Protein 2HHL (pdb70)

Foldseek 3Di:
DVDDDPDDDDQFPAPPDDDVAPPFFEEEEEDDLQFKHKDLDDDPDFPDWDWADDPNDTGIIGIDGAPPSLVLLVLLLVGHAYEYAELDDCSPVVVVCVSSVVDCSHPYYHYNVQWDDDPNDTENDVVRHPDDLVRYAYRDQDCSNHVVPVVRYDHGHGHHDDRVDCVSVVVNVVVVVVSD/DDPDDDDDDQAPADPDDPVQPPAFEEEEEDDLQFKHKDLDDDPPFPDWAWADDPNDTGIIGIDTAPPSLVLLVLLLVGHAYAYAYQADCSPVVVVCVSSCVDCSHVYYHYNVCFDCVVNLRENDPVRHPDDLVRYAYEEQDVSNHVPPVVSYDYDHRHHDPRVDCRSVVCSVVVVVVSD/DCVVPPDDPDDPQFPDDDDDPVQPPFFEEEEEDDLQFKHKDLDDDVPFPDWAWAADPRDTTIIGIHTAPPLLVLLQLQQVQGAYAYAYQADCSPVVVVCVVRPPDCRHPYYHYNVCFDCDPNDTENAPVRHPDPQVRYAYEEQDCRRHVVPPVRYDYDHGHHDDNVDCRSVVVNVVVVVVRVVD/DQFPADPDDPVQPPFQEEEEEDALQFKHKDLDDDVPFPDWAWAADPNDTTIIGIGGAPPNLVLLVLQQVRGAYAYAYQDDCSPVVVVCVVRDPPCSHPYYHYNVCFDCDPNDTENDPVRHPDDQVRYAYEEQDCVRHVVCPVRYDYDHRHHDPRVDCRSVVVNVVVVVVSVD

CATH classification: 3.40.50.1000

Radius of gyration: 38.01 Å; Cα contacts (8 Å, |Δi|>4): 1288; chains: 4; bounding box: 58×86×123 Å

GO terms:
  GO:0005515 protein binding (F, IPI)
  GO:0070062 extracellular exosome (C, HDA)

B-factor: mean 26.24, std 12.0, range [9.75, 85.1]

Solvent-accessible surface area: 37303 Å² total; per-residue (Å²): 196,132,81,111,122,46,104,111,46,82,156,102,38,9,102,158,51,71,109,143,1,144,93,65,50,2,0,0,0,8,0,28,38,0,0,0,41,16,31,141,152,96,56,96,92,2,40,4,28,3,27,8,65,48,85,66,72,79,81,76,2,27,0,12,53,2,22,70,1,43,88,0,0,82,80,1,18,120,32,2,6,0,0,0,0,2,34,27,43,34,67,27,0,50,26,0,0,66,6,2,12,140,85,60,8,19,90,20,71,13,21,38,46,7,0,12,24,36,194,53,68,74,1,2,19,0,65,73,0,29,42,120,58,76,104,3,21,0,0,1,17,44,87,33,9,19,101,84,13,79,143,18,18,24,115,13,125,48,5,106,94,75,105,116,16,60,53,0,61,85,15,16,85,92,0,56,51,38,36,217,202,118,136,127,129,103,113,127,82,155,98,39,9,100,167,49,77,136,154,2,174,74,66,46,1,0,0,0,10,0,33,20,0,0,0,42,22,38,125,150,96,55,130,98,26,69,27,96,3,77,7,98,46,104,68,72,104,67,79,10,29,0,16,40,3,14,75,3,37,95,0,0,85,79,1,15,118,39,1,7,0,0,0,0,2,18,22,74,35,101,27,0,47,41,0,0,84,79,2,12,152,95,48,8,18,96,19,72,15,27,39,156,16,19,49,126,45,196,32,47,17,0,2,20,0,62,86,0,27,45,123,64,55,104,3,12,0,0,1,19,37,62,33,11,12,72,70,19,31,47,15,17,8,6,3,16,28,6,55,95,78,124,116,15,58,11,0,58,25,2,15,79,44,1,43,37,62,48,219,153,131,181,118,88,113,93,120,70,118,116,79,155,92,52,12,91,147,24,83,144,158,5,171,47,66,48,2,0,0,0,10,0,26,40,0,0,0,42,23,38,90,119,68,35,129,95,24,71,32,87,5,76,7,94,76,124,44,6,41,23,24,10,22,0,8,41,2,22,73,2,37,90,0,0,74,80,0,12,122,35,6,6,0,0,0,0,2,26,26,77,40,98,26,0,53,42,0,0,93,78,1,21,142,82,54,1,20,87,19,75,14,34,85,188,28,17,65,130,60,214,51,73,81,0,2,24,0,68,126,0,26,46,117,67,91,82,4,21,0,0,1,24,39,90,47,13,15,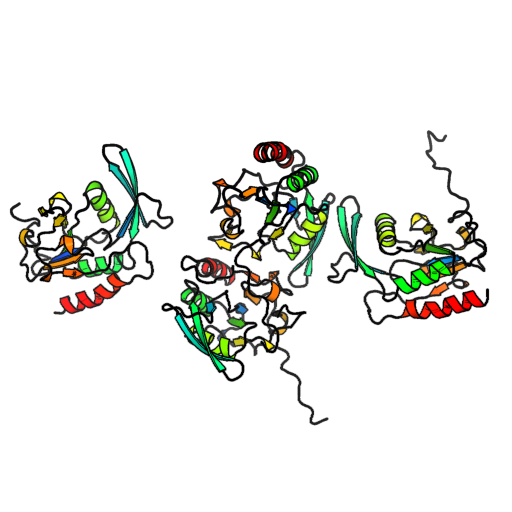110,78,16,75,153,20,24,22,94,10,132,54,6,101,100,75,102,112,20,58,41,0,60,88,20,12,84,90,1,43,19,40,32,178,134,150,140,152,82,55,9,94,165,48,78,141,150,5,174,76,69,45,1,0,0,0,9,0,27,40,0,0,0,41,20,37,114,168,94,29,124,85,26,69,32,91,5,96,8,87,76,145,58,80,102,63,93,10,29,0,8,41,3,21,70,3,34,90,0,0,68,78,1,14,121,35,4,8,0,0,0,0,2,25,29,78,39,96,25,0,51,47,0,0,91,80,2,19,148,92,50,2,18,94,20,74,13,32,90,188,25,16,70,130,60,215,54,74,74,1,2,26,0,64,99,0,28,47,121,66,75,91,4,22,0,0,1,24,38,91,46,14,13,107,78,13,74,154,21,22,24,92,11,133,52,6,102,100,78,96,115,19,57,41,0,61,87,19,14,83,91,0,41,29,54,39,187,168

InterPro domains:
  IPR004274 FCP1 homology domain [PF03031] (107-266)
  IPR004274 FCP1 homology domain [PS50969] (102-260)
  IPR004274 FCP1 homology domain [SM00577] (105-248)
  IPR011948 Dullard phosphatase domain, eukaryotic [TIGR02251] (106-270)
  IPR023214 HAD superfamily [G3DSA:3.40.50.1000] (80-272)
  IPR036412 HAD-like superfamily [SSF56784] (93-271)
  IPR040078 CTD small RNA polymerase II polypeptide A phosphatase-like [SFLDG01124] (94-273)
  IPR050365 Mitochondrial import inner membrane translocase subunit TIM50 [PTHR12210] (33-270)

Secondary structure (DSSP, 8-state):
--SPPPPPPPSSSSPPPPGGGTT--EEEE--BTTTEEEESS--TT-SEEEEEEETTEEEEEEEEEPTTHHHHHHHHHHHSEEEEE-SS-HHHHHHHHHHH--SS-EEEEE-GGG-EEETTEEE--GGGSSS-GGGEEEEES-GGGGTT-GGGEEE----SS-TT--HHHHHHHHHHHHH-/--SPPPPPPSSSSPPPPGGGTTPPEEEE--BTTTEEEESS--TT-SEEEEEEETTEEEEEEEEEPTTHHHHHHHHHHHSEEEEE-SS-HHHHHHHHHHH--S--EEEEE-GGGSB-TTTT-B--GGGSSS-GGGEEEEES-GGGGTT-GGGEEE----SS-TT--HHHHHHHHHHHHH-/-TTTS-------SSSS-PPPTTTTTS-EEEE--BTTTEEEESS--TT-SEEEEEEETTEEEEEEEEEPTTHHHHHHHHHHHSEEEEE-SS-HHHHHHHHHHH--SS-EEEEE-GGGSEEETTEEE--GGGSSS-GGGEEEEES-GGGGTT-GGGEEE----SS-TT--HHHHHHHHHHHHHHH-/--SSS-PPPTTTTTPPEEEE--BTTTEEEESS--TT-SEEEEEEETTEEEEEEEEEPTTHHHHHHHHHHHSEEEEE-SS-HHHHHHHHHHH--S--EEEEE-GGGSEEETTEEE--GGGSSS-GGGEEEEES-GGGGTT-GGGEEE----SS-TT--HHHHHHHHHHHHHH-

Structure (mmCIF, N/CA/C/O backbone):
data_2HHL
#
_entry.id   2HHL
#
_cell.length_a   47.419
_cell.length_b   49.857
_cell.length_c   179.747
_cell.angle_alpha   90.00
_cell.angle_beta   96.90
_cell.angle_gamma   90.00
#
_symmetry.space_group_name_H-M   'P 1 21 1'
#
loop_
_entity.id
_entity.type
_entity.pdbx_description
1 polymer 'CTD small phosphatase-like protein'
2 non-polymer 12-TUNGSTOPHOSPHATE
3 water water
#
loop_
_atom_site.group_PDB
_atom_site.id
_atom_site.type_symbol
_atom_site.label_atom_id
_atom_site.label_alt_id
_atom_site.label_comp_id
_atom_site.label_asym_id
_atom_site.label_entity_id
_atom_site.label_seq_id
_atom_site.pdbx_PDB_ins_code
_atom_site.Cartn_x
_atom_site.Cartn_y
_atom_site.Cartn_z
_atom_site.occupancy
_atom_site.B_iso_or_equiv
_atom_site.auth_seq_id
_atom_site.auth_comp_id
_atom_site.auth_asym_id
_atom_site.auth_atom_id
_atom_site.pdbx_PDB_model_num
ATOM 1 N N . GLN A 1 5 ? 33.161 -11.455 46.651 1.00 67.06 5 GLN A N 1
ATOM 2 C CA . GLN A 1 5 ? 34.101 -11.786 45.528 1.00 67.08 5 GLN A CA 1
ATOM 3 C C . GLN A 1 5 ? 33.572 -12.754 44.451 1.00 66.08 5 GLN A C 1
ATOM 4 O O . GLN A 1 5 ? 33.819 -12.525 43.264 1.00 65.72 5 GLN A O 1
ATOM 10 N N . VAL A 1 6 ? 32.862 -13.818 44.860 1.00 65.42 6 VAL A N 1
ATOM 11 C CA . VAL A 1 6 ? 32.340 -14.844 43.919 1.00 64.73 6 VAL A CA 1
ATOM 12 C C . VAL A 1 6 ? 31.590 -14.182 42.749 1.00 64.55 6 VAL A C 1
ATOM 13 O O . VAL A 1 6 ? 32.045 -14.229 41.593 1.00 64.02 6 VAL A O 1
ATOM 17 N N . ILE A 1 7 ? 30.450 -13.558 43.059 1.00 64.34 7 ILE A N 1
ATOM 18 C CA . ILE A 1 7 ? 29.756 -12.697 42.091 1.00 64.09 7 ILE A CA 1
ATOM 19 C C . ILE A 1 7 ? 30.026 -11.206 42.441 1.00 64.67 7 ILE A C 1
ATOM 20 O O . ILE A 1 7 ? 30.137 -10.850 43.631 1.00 64.27 7 ILE A O 1
ATOM 25 N N . PRO A 1 8 ? 30.174 -10.348 41.402 1.00 64.95 8 PRO A N 1
ATOM 26 C CA . PRO A 1 8 ? 30.519 -8.915 41.527 1.00 65.17 8 PRO A CA 1
ATOM 27 C C . PRO A 1 8 ? 29.612 -8.125 42.479 1.00 65.34 8 PRO A C 1
ATOM 28 O O . PRO A 1 8 ? 28.380 -8.141 42.330 1.00 65.56 8 PRO A O 1
ATOM 32 N N . ILE A 1 9 ? 30.219 -7.463 43.467 1.00 65.59 9 ILE A N 1
ATOM 33 C CA . ILE A 1 9 ? 29.473 -6.597 44.403 1.00 65.20 9 ILE A CA 1
ATOM 34 C C . ILE A 1 9 ? 28.973 -5.351 43.659 1.00 64.95 9 ILE A C 1
ATOM 35 O O . ILE A 1 9 ? 29.745 -4.745 42.872 1.00 65.19 9 ILE A O 1
ATOM 40 N N . PRO A 1 10 ? 27.689 -4.963 43.888 1.00 64.27 10 PRO A N 1
ATOM 41 C CA . PRO A 1 10 ? 27.166 -3.806 43.132 1.00 63.41 10 PRO A CA 1
ATOM 42 C C . PRO A 1 10 ? 28.000 -2.553 43.419 1.00 62.39 10 PRO A C 1
ATOM 43 O O . PRO A 1 10 ? 28.613 -2.441 44.500 1.00 62.51 10 PRO A O 1
ATOM 47 N N . SER A 1 11 ? 28.026 -1.639 42.450 1.00 61.02 11 SER A N 1
ATOM 48 C CA . SER A 1 11 ? 28.930 -0.471 42.442 1.00 59.61 11 SER A CA 1
ATOM 49 C C . SER A 1 11 ? 28.914 0.421 43.710 1.00 58.40 11 SER A C 1
ATOM 50 O O . SER A 1 11 ? 27.855 0.915 44.112 1.00 58.55 11 SER A O 1
ATOM 53 N N . PRO A 1 12 ? 30.095 0.634 44.338 1.00 57.02 12 PRO A N 1
ATOM 54 C CA . PRO A 1 12 ? 30.135 1.423 45.595 1.00 55.37 12 PRO A CA 1
ATOM 55 C C . PRO A 1 12 ? 29.912 2.950 45.373 1.00 53.23 12 PRO A C 1
ATOM 56 O O . PRO A 1 12 ? 30.523 3.539 44.471 1.00 52.68 12 PRO A O 1
ATOM 60 N N . PRO A 1 13 ? 29.044 3.581 46.199 1.00 50.80 13 PRO A N 1
ATOM 61 C CA . PRO A 1 13 ? 28.522 4.941 45.908 1.00 48.75 13 PRO A CA 1
ATOM 62 C C . PRO A 1 13 ? 29.593 6.061 45.856 1.00 46.75 13 PRO A C 1
ATOM 63 O O . PRO A 1 13 ? 30.516 6.079 46.668 1.00 46.20 13 PRO A O 1
ATOM 67 N N . ALA A 1 14 ? 29.481 6.967 44.888 1.00 44.98 14 ALA A N 1
ATOM 68 C CA . ALA A 1 14 ? 30.382 8.127 44.816 1.00 43.62 14 ALA A CA 1
ATOM 69 C C . ALA A 1 14 ? 30.179 9.041 46.031 1.00 42.38 14 ALA A C 1
ATOM 70 O O . ALA A 1 14 ? 29.054 9.139 46.563 1.00 42.80 14 ALA A O 1
ATOM 72 N N . LYS A 1 15 ? 31.236 9.718 46.469 1.00 40.49 15 LYS A N 1
ATOM 73 C CA . LYS A 1 15 ? 31.109 10.649 47.602 1.00 40.56 15 LYS A CA 1
ATOM 74 C C . LYS A 1 15 ? 30.794 12.087 47.147 1.00 37.93 15 LYS A C 1
ATOM 75 O O . LYS A 1 15 ? 30.547 12.966 47.973 1.00 37.17 15 LYS A O 1
ATOM 81 N N . TYR A 1 16 ? 30.811 12.315 45.839 1.00 35.50 16 TYR A N 1
ATOM 82 C CA . TYR A 1 16 ? 30.533 13.646 45.275 1.00 33.98 16 TYR A CA 1
ATOM 83 C C . TYR A 1 16 ? 29.483 13.543 44.180 1.00 31.18 16 TYR A C 1
ATOM 84 O O . TYR A 1 16 ? 29.396 12.508 43.535 1.00 30.25 16 TYR A O 1
ATOM 93 N N . LEU A 1 17 ? 28.718 14.620 43.985 1.00 29.07 17 LEU A N 1
ATOM 94 C CA . LEU A 1 17 ? 27.671 14.701 42.943 1.00 27.77 17 LEU A CA 1
ATOM 95 C C . LEU A 1 17 ? 28.190 14.501 41.523 1.00 27.62 17 LEU A C 1
ATOM 96 O O . LEU A 1 17 ? 27.494 13.934 40.695 1.00 27.12 17 LEU A O 1
ATOM 101 N N . LEU A 1 18 ? 29.397 15.007 41.252 1.00 28.40 18 LEU A N 1
ATOM 102 C CA . LEU A 1 18 ? 29.987 15.052 39.902 1.00 29.41 18 LEU A CA 1
ATOM 103 C C . LEU A 1 18 ? 31.229 14.175 39.887 1.00 31.55 18 LEU A C 1
ATOM 104 O O . LEU A 1 18 ? 31.861 13.982 40.952 1.00 30.35 18 LEU A O 1
ATOM 109 N N . PRO A 1 19 ? 31.606 13.660 38.693 1.00 32.92 19 PRO A N 1
ATOM 110 C CA . PRO A 1 19 ? 32.914 13.017 38.689 1.00 34.56 19 PRO A CA 1
ATOM 111 C C . PRO A 1 19 ? 34.001 14.088 38.747 1.00 35.78 19 PRO A C 1
ATOM 112 O O . PRO A 1 19 ? 33.695 15.300 38.626 1.00 35.02 19 PRO A O 1
ATOM 116 N N . GLU A 1 20 ? 35.248 13.642 38.946 1.00 37.07 20 GLU A N 1
ATOM 117 C CA . GLU A 1 20 ? 36.412 14.512 38.847 1.00 39.14 20 GLU A CA 1
ATOM 118 C C . GLU A 1 20 ? 36.384 15.258 37.518 1.00 37.71 20 GLU A C 1
ATOM 119 O O . GLU A 1 20 ? 35.950 14.720 36.503 1.00 38.00 20 GLU A O 1
ATOM 125 N N . VAL A 1 21 ? 36.782 16.523 37.555 1.00 37.64 21 VAL A N 1
ATOM 126 C CA . VAL A 1 21 ? 36.808 17.368 36.354 1.00 37.77 21 VAL A CA 1
ATOM 127 C C . VAL A 1 21 ? 37.694 16.744 35.248 1.00 37.75 21 VAL A C 1
ATOM 128 O O . VAL A 1 21 ? 38.775 16.215 35.527 1.00 38.42 21 VAL A O 1
ATOM 132 N N . THR A 1 22 ? 37.204 16.761 34.018 1.00 37.92 22 THR A N 1
ATOM 133 C CA . THR A 1 22 ? 37.930 16.176 32.886 1.00 38.60 22 THR A CA 1
ATOM 134 C C . THR A 1 22 ? 38.862 17.217 32.294 1.00 38.53 22 THR A C 1
ATOM 135 O O . THR A 1 22 ? 38.830 18.362 32.726 1.00 38.19 22 THR A O 1
ATOM 139 N N . VAL A 1 23 ? 39.693 16.797 31.335 1.00 39.15 23 VAL A N 1
ATOM 140 C CA . VAL A 1 23 ? 40.716 17.639 30.656 1.00 39.52 23 VAL A CA 1
ATOM 141 C C . VAL A 1 23 ? 40.215 18.935 30.029 1.00 38.90 23 VAL A C 1
ATOM 142 O O . VAL A 1 23 ? 40.791 20.003 30.246 1.00 37.31 23 VAL A O 1
ATOM 146 N N . LEU A 1 24 ? 39.156 18.810 29.225 1.00 39.77 24 LEU A N 1
ATOM 147 C CA . LEU A 1 24 ? 38.651 19.918 28.421 1.00 40.67 24 LEU A CA 1
ATOM 148 C C . LEU A 1 24 ? 38.076 20.956 29.377 1.00 40.03 24 LEU A C 1
ATOM 149 O O . LEU A 1 24 ? 37.925 22.118 29.004 1.00 40.06 24 LEU A O 1
ATOM 154 N N . ASP A 1 25 ? 37.860 20.556 30.628 1.00 38.86 25 ASP A N 1
ATOM 155 C CA . ASP A 1 25 ? 37.304 21.455 31.646 1.00 38.47 25 ASP A CA 1
ATOM 156 C C . ASP A 1 25 ? 38.264 22.032 32.708 1.00 37.45 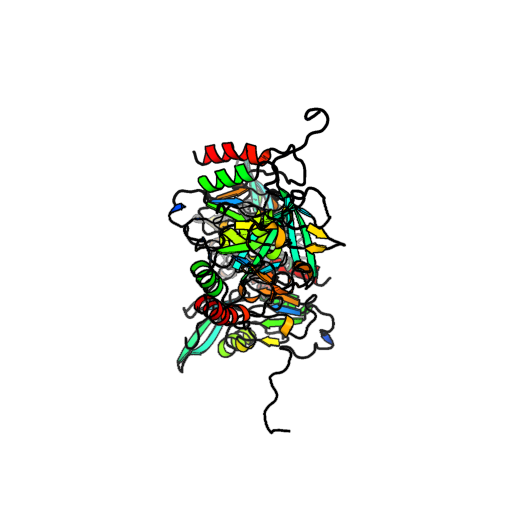25 ASP A C 1
ATOM 157 O O . ASP A 1 25 ? 37.860 22.894 33.494 1.00 36.12 25 ASP A O 1
ATOM 162 N N . TYR A 1 26 ? 39.520 21.585 32.746 1.00 37.59 26 TYR A N 1
ATOM 163 C CA . TYR A 1 26 ? 40.531 22.233 33.646 1.00 37.13 26 TYR A CA 1
ATOM 164 C C . TYR A 1 26 ? 40.556 23.760 33.467 1.00 36.72 26 TYR A C 1
ATOM 165 O O . TYR A 1 26 ? 40.475 24.259 32.327 1.00 35.14 26 TYR A O 1
ATOM 174 N N . GLY A 1 27 ? 40.667 24.501 34.578 1.00 35.85 27 GLY A N 1
ATOM 175 C CA . GLY A 1 27 ? 40.656 25.972 34.493 1.00 36.12 27 GLY A CA 1
ATOM 176 C C . GLY A 1 27 ? 39.295 26.699 34.272 1.00 35.40 27 GLY A C 1
ATOM 177 O O . GLY A 1 27 ? 39.252 27.924 34.008 1.00 35.95 27 GLY A O 1
ATOM 178 N N . LYS A 1 28 ? 38.185 25.965 34.371 1.00 33.37 28 LYS A N 1
ATOM 179 C CA . LYS A 1 28 ? 36.852 26.522 34.032 1.00 31.08 28 LYS A CA 1
ATOM 180 C C . LYS A 1 28 ? 36.050 26.575 35.283 1.00 29.39 28 LYS A C 1
ATOM 181 O O . LYS A 1 28 ? 36.041 25.592 36.017 1.00 30.56 28 LYS A O 1
ATOM 187 N N . LYS A 1 29 ? 35.394 27.703 35.542 1.00 28.48 29 LYS A N 1
ATOM 188 C CA . LYS A 1 29 ? 34.368 27.747 36.586 1.00 28.71 29 LYS A CA 1
ATOM 189 C C . LYS A 1 29 ? 33.217 26.732 36.309 1.00 28.02 29 LYS A C 1
ATOM 190 O O . LYS A 1 29 ? 32.940 26.397 35.151 1.00 27.70 29 LYS A O 1
ATOM 196 N N . CYS A 1 30 ? 32.617 26.203 37.372 1.00 25.99 30 CYS A N 1
ATOM 197 C CA . CYS A 1 30 ? 31.483 25.291 37.260 1.00 25.39 30 CYS A CA 1
ATOM 198 C C . CYS A 1 30 ? 30.183 26.075 37.439 1.00 24.83 30 CYS A C 1
ATOM 199 O O . CYS A 1 30 ? 30.022 26.788 38.425 1.00 25.94 30 CYS A O 1
ATOM 202 N N . VAL A 1 31 ? 29.297 26.014 36.444 1.00 23.55 31 VAL A N 1
ATOM 203 C CA . VAL A 1 31 ? 28.073 26.779 36.508 1.00 22.04 31 VAL A CA 1
ATOM 204 C C . VAL A 1 31 ? 26.932 25.812 36.589 1.00 21.88 31 VAL A C 1
ATOM 205 O O . VAL A 1 31 ? 26.729 25.003 35.681 1.00 22.16 31 VAL A O 1
ATOM 209 N N . VAL A 1 32 ? 26.221 25.892 37.717 1.00 21.69 32 VAL A N 1
ATOM 210 C CA . VAL A 1 32 ? 25.088 25.055 38.035 1.00 20.94 32 VAL A CA 1
ATOM 211 C C . VAL A 1 32 ? 23.845 25.776 37.506 1.00 19.94 32 VAL A C 1
ATOM 212 O O . VAL A 1 32 ? 23.545 26.880 37.934 1.00 19.39 32 VAL A O 1
ATOM 216 N N . ILE A 1 33 ? 23.125 25.153 36.567 1.00 17.88 33 ILE A N 1
ATOM 217 C CA . ILE A 1 33 ? 21.985 25.827 35.977 1.00 16.30 33 ILE A CA 1
ATOM 218 C C . ILE A 1 33 ? 20.695 25.074 36.277 1.00 15.24 33 ILE A C 1
ATOM 219 O O . ILE A 1 33 ? 20.588 23.879 36.027 1.00 14.15 33 ILE A O 1
ATOM 224 N N . ASP A 1 34 ? 19.693 25.802 36.757 1.00 14.52 34 ASP A N 1
ATOM 225 C CA . ASP A 1 34 ? 18.378 25.223 36.984 1.00 14.29 34 ASP A CA 1
ATOM 226 C C . ASP A 1 34 ? 17.573 25.050 35.658 1.00 14.61 34 ASP A C 1
ATOM 227 O O . ASP A 1 34 ? 17.903 25.636 34.632 1.00 14.18 34 ASP A O 1
ATOM 232 N N . LEU A 1 35 ? 16.524 24.237 35.712 1.00 14.80 35 LEU A N 1
ATOM 233 C CA . LEU A 1 35 ? 15.643 24.021 34.543 1.00 15.78 35 LEU A CA 1
ATOM 234 C C . LEU A 1 35 ? 14.326 24.811 34.636 1.00 15.12 35 LEU A C 1
ATOM 235 O O . LEU A 1 35 ? 14.125 25.776 33.910 1.00 16.79 35 LEU A O 1
ATOM 240 N N . ASP A 1 36 ? 13.471 24.436 35.576 1.00 16.41 36 ASP A N 1
ATOM 241 C CA . ASP A 1 36 ? 12.084 24.902 35.628 1.00 17.69 36 ASP A CA 1
ATOM 242 C C . ASP A 1 36 ? 11.962 26.315 36.135 1.00 17.76 36 ASP A C 1
ATOM 243 O O . ASP A 1 36 ? 12.386 26.618 37.262 1.00 18.72 36 ASP A O 1
ATOM 248 N N . GLU A 1 37 ? 11.380 27.149 35.274 1.00 15.81 37 GLU A N 1
ATOM 249 C CA . GLU A 1 37 ? 11.207 28.607 35.472 1.00 17.66 37 GLU A CA 1
ATOM 250 C C . GLU A 1 37 ? 12.524 29.388 35.366 1.00 16.41 37 GLU A C 1
ATOM 251 O O . GLU A 1 37 ? 12.564 30.550 35.648 1.00 16.39 37 GLU A O 1
ATOM 257 N N . THR A 1 38 ? 13.583 28.699 34.970 1.00 17.30 38 THR A N 1
ATOM 258 C CA . THR A 1 38 ? 14.905 29.289 34.751 1.00 16.67 38 THR A CA 1
ATOM 259 C C . THR A 1 38 ? 15.176 29.280 33.231 1.00 16.12 38 THR A C 1
ATOM 260 O O . THR A 1 38 ? 15.365 30.325 32.655 1.00 16.23 38 THR A O 1
ATOM 264 N N . LEU A 1 39 ? 15.125 28.092 32.609 1.00 16.25 39 LEU A N 1
ATOM 265 C CA . LEU A 1 39 ? 15.466 27.895 31.185 1.00 15.70 39 LEU A CA 1
ATOM 266 C C . LEU A 1 39 ? 14.207 27.661 30.377 1.00 16.38 39 LEU A C 1
ATOM 267 O O . LEU A 1 39 ? 14.184 27.918 29.174 1.00 16.44 39 LEU A O 1
ATOM 272 N N . VAL A 1 40 ? 13.192 27.119 31.046 1.00 17.13 40 VAL A N 1
ATOM 273 C CA . VAL A 1 40 ? 11.905 26.765 30.431 1.00 16.72 40 VAL A CA 1
ATOM 274 C C . VAL A 1 40 ? 10.772 26.932 31.424 1.00 17.32 40 VAL A C 1
ATOM 275 O O . VAL A 1 40 ? 10.978 27.071 32.664 1.00 15.31 40 VAL A O 1
ATOM 279 N N . HIS A 1 41 ? 9.565 26.929 30.880 1.00 17.88 41 HIS A N 1
ATOM 280 C CA . HIS A 1 41 ? 8.403 26.675 31.714 1.00 18.32 41 HIS A CA 1
ATOM 281 C C . HIS A 1 41 ? 7.502 25.563 31.139 1.00 18.87 41 HIS A C 1
ATOM 282 O O . HIS A 1 41 ? 7.029 25.648 29.976 1.00 19.44 41 HIS A O 1
ATOM 289 N N . SER A 1 42 ? 7.236 24.540 31.951 1.00 19.00 42 SER A N 1
ATOM 290 C CA . SER A 1 42 ? 6.364 23.436 31.530 1.00 20.07 42 SER A CA 1
ATOM 291 C C . SER A 1 42 ? 4.954 23.457 32.177 1.00 21.75 42 SER A C 1
ATOM 292 O O . SER A 1 42 ? 4.797 23.882 33.284 1.00 20.63 42 SER A O 1
ATOM 295 N N . SER A 1 43 ? 3.922 23.035 31.428 1.00 24.52 43 SER A N 1
ATOM 296 C CA . SER A 1 43 ? 2.566 22.717 32.003 1.00 26.72 43 SER A CA 1
ATOM 297 C C . SER A 1 43 ? 1.981 21.485 31.378 1.00 26.67 43 SER A C 1
ATOM 298 O O . SER A 1 43 ? 2.468 20.979 30.377 1.00 25.29 43 SER A O 1
ATOM 301 N N . PHE A 1 44 ? 0.932 21.001 32.025 1.00 28.73 44 PHE A N 1
ATOM 302 C CA . PHE A 1 44 ? 0.210 19.827 31.599 1.00 29.69 44 PHE A CA 1
ATOM 303 C C . PHE A 1 44 ? -1.054 20.286 30.899 1.00 28.68 44 PHE A C 1
ATOM 304 O O . PHE A 1 44 ? -1.757 19.489 30.322 1.00 28.72 44 PHE A O 1
ATOM 312 N N . LYS A 1 45 ? -1.288 21.592 30.942 1.00 28.10 45 LYS A N 1
ATOM 313 C CA . LYS A 1 45 ? -2.385 22.253 30.293 1.00 29.57 45 LYS A CA 1
ATOM 314 C C . LYS A 1 45 ? -1.993 22.478 28.815 1.00 29.64 45 LYS A C 1
ATOM 315 O O . LYS A 1 45 ? -0.951 23.083 28.527 1.00 28.98 45 LYS A O 1
ATOM 321 N N . PRO A 1 46 ? -2.801 21.939 27.876 1.00 29.38 46 PRO A N 1
ATOM 322 C CA . PRO A 1 46 ? -2.367 22.051 26.481 1.00 29.72 46 PRO A CA 1
ATOM 323 C C . PRO A 1 46 ? -2.322 23.469 25.953 1.00 30.30 46 PRO A C 1
ATOM 324 O O . PRO A 1 46 ? -3.204 24.302 26.239 1.00 30.25 46 PRO A O 1
ATOM 328 N N . ILE A 1 47 ? -1.224 23.776 25.281 1.00 30.63 47 ILE A N 1
ATOM 329 C CA . ILE A 1 47 ? -1.091 25.043 24.589 1.00 31.56 47 ILE A CA 1
ATOM 330 C C . ILE A 1 47 ? -0.713 24.743 23.135 1.00 32.74 47 ILE A C 1
ATOM 331 O O . ILE A 1 47 ? -0.040 23.721 22.876 1.00 32.85 47 ILE A O 1
ATOM 336 N N . SER A 1 48 ? -1.110 25.631 22.212 1.00 32.48 48 SER A N 1
ATOM 337 C CA . SER A 1 48 ? -0.870 25.434 20.761 1.00 33.76 48 SER A CA 1
ATOM 338 C C . SER A 1 48 ? 0.560 25.802 20.299 1.00 33.30 48 SER A C 1
ATOM 339 O O . SER A 1 48 ? 1.073 25.249 19.293 1.00 34.52 48 SER A O 1
ATOM 342 N N . ASN A 1 49 ? 1.204 26.694 21.061 1.00 31.66 49 ASN A N 1
ATOM 343 C CA . ASN A 1 49 ? 2.543 27.196 20.758 1.00 30.29 49 ASN A CA 1
ATOM 344 C C . ASN A 1 49 ? 3.693 26.617 21.626 1.00 27.57 49 ASN A C 1
ATOM 345 O O . ASN A 1 49 ? 4.727 27.268 21.744 1.00 27.16 49 ASN A O 1
ATOM 350 N N . ALA A 1 50 ? 3.535 25.434 22.23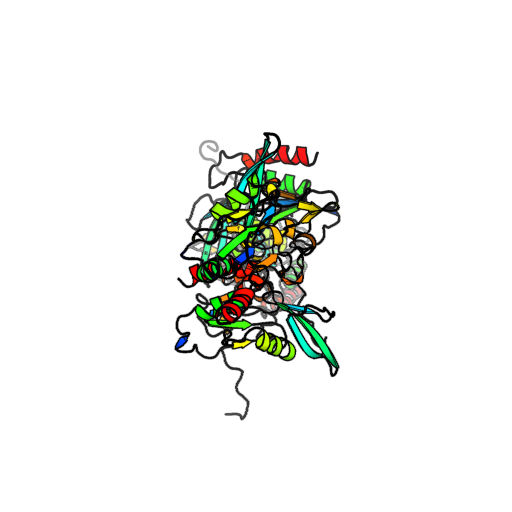1 1.00 24.51 50 ALA A N 1
ATOM 351 C CA . ALA A 1 50 ? 4.671 24.777 22.904 1.00 21.92 50 ALA A CA 1
ATOM 352 C C . ALA A 1 50 ? 5.907 24.591 22.024 1.00 20.44 50 ALA A C 1
ATOM 353 O O . ALA A 1 50 ? 5.821 24.508 20.788 1.00 19.30 50 ALA A O 1
ATOM 355 N N . ASP A 1 51 ? 7.066 24.545 22.683 1.00 18.85 51 ASP A N 1
ATOM 356 C CA . ASP A 1 51 ? 8.307 24.380 21.990 1.00 17.83 51 ASP A CA 1
ATOM 357 C C . ASP A 1 51 ? 8.564 22.909 21.896 1.00 16.41 51 ASP A C 1
ATOM 358 O O . ASP A 1 51 ? 8.993 22.436 20.840 1.00 15.16 51 ASP A O 1
ATOM 363 N N . PHE A 1 52 ? 8.216 22.173 22.957 1.00 15.19 52 PHE A N 1
ATOM 364 C CA . PHE A 1 52 ? 8.350 20.720 22.995 1.00 15.94 52 PHE A CA 1
ATOM 365 C C . PHE A 1 52 ? 7.103 20.173 23.597 1.00 16.69 52 PHE A C 1
ATOM 366 O O . PHE A 1 52 ? 6.484 20.826 24.461 1.00 16.85 52 PHE A O 1
ATOM 374 N N . ILE A 1 53 ? 6.746 18.974 23.154 1.00 17.33 53 ILE A N 1
ATOM 375 C CA . ILE A 1 53 ? 5.886 18.079 23.900 1.00 19.50 53 ILE A CA 1
ATOM 376 C C . ILE A 1 53 ? 6.631 16.838 24.345 1.00 19.87 53 ILE A C 1
ATOM 377 O O . ILE A 1 53 ? 7.288 16.190 23.521 1.00 20.48 53 ILE A O 1
ATOM 382 N N . VAL A 1 54 ? 6.525 16.526 25.646 1.00 20.69 54 VAL A N 1
ATOM 383 C CA . VAL A 1 54 ? 7.201 15.380 26.234 1.00 21.78 54 VAL A CA 1
ATOM 384 C C . VAL A 1 54 ? 6.205 14.459 26.979 1.00 22.26 54 VAL A C 1
ATOM 385 O O . VAL A 1 54 ? 5.521 14.898 27.889 1.00 22.79 54 VAL A O 1
ATOM 389 N N . PRO A 1 55 ? 6.086 13.177 26.553 1.00 22.01 55 PRO A N 1
ATOM 390 C CA . PRO A 1 55 ? 5.195 12.312 27.308 1.00 22.13 55 PRO A CA 1
ATOM 391 C C . PRO A 1 55 ? 5.882 11.737 28.546 1.00 22.87 55 PRO A C 1
ATOM 392 O O . PRO A 1 55 ? 7.007 11.183 28.443 1.00 23.66 55 PRO A O 1
ATOM 396 N N . VAL A 1 56 ? 5.265 11.914 29.715 1.00 21.97 56 VAL A N 1
ATOM 397 C CA . VAL A 1 56 ? 5.854 11.370 30.953 1.00 23.15 56 VAL A CA 1
ATOM 398 C C . VAL A 1 56 ? 4.904 10.374 31.603 1.00 23.80 56 VAL A C 1
ATOM 399 O O . VAL A 1 56 ? 3.794 10.712 31.932 1.00 23.07 56 VAL A O 1
ATOM 403 N N . GLU A 1 57 ? 5.357 9.137 31.737 1.00 26.34 57 GLU A N 1
ATOM 404 C CA . GLU A 1 57 ? 4.667 8.078 32.467 1.00 30.11 57 GLU A CA 1
ATOM 405 C C . GLU A 1 57 ? 4.933 8.157 33.992 1.00 30.99 57 GLU A C 1
ATOM 406 O O . GLU A 1 57 ? 6.095 8.120 34.446 1.00 31.55 57 GLU A O 1
ATOM 412 N N . ILE A 1 58 ? 3.844 8.323 34.746 1.00 33.09 58 ILE A N 1
ATOM 413 C CA . ILE A 1 58 ? 3.795 8.370 36.215 1.00 34.98 58 ILE A CA 1
ATOM 414 C C . ILE A 1 58 ? 2.733 7.355 36.636 1.00 36.42 58 ILE A C 1
ATOM 415 O O . ILE A 1 58 ? 1.578 7.425 36.139 1.00 36.96 58 ILE A O 1
ATOM 420 N N . ASP A 1 59 ? 3.097 6.426 37.526 1.00 37.52 59 ASP A N 1
ATOM 421 C CA . ASP A 1 59 ? 2.128 5.453 38.089 1.00 39.89 59 ASP A CA 1
ATOM 422 C C . ASP A 1 59 ? 1.374 4.725 36.921 1.00 39.59 59 ASP A C 1
ATOM 423 O O . ASP A 1 59 ? 0.164 4.589 36.948 1.00 39.72 59 ASP A O 1
ATOM 428 N N . GLY A 1 60 ? 2.100 4.340 35.873 1.00 40.33 60 GLY A N 1
ATOM 429 C CA . GLY A 1 60 ? 1.538 3.630 34.720 1.00 40.52 60 GLY A CA 1
ATOM 430 C C . GLY A 1 60 ? 0.750 4.439 33.683 1.00 40.61 60 GLY A C 1
ATOM 431 O O . GLY A 1 60 ? 0.365 3.893 32.635 1.00 40.04 60 GLY A O 1
ATOM 432 N N . THR A 1 61 ? 0.521 5.727 33.961 1.00 40.13 61 THR A N 1
ATOM 433 C CA . THR A 1 61 ? -0.280 6.579 33.088 1.00 39.91 61 THR A CA 1
ATOM 434 C C . THR A 1 61 ? 0.506 7.769 32.479 1.00 39.40 61 THR A C 1
ATOM 435 O O . THR A 1 61 ? 1.316 8.425 33.152 1.00 39.14 61 THR A O 1
ATOM 439 N N . ILE A 1 62 ? 0.232 8.032 31.200 1.00 38.35 62 ILE A N 1
ATOM 440 C CA . ILE A 1 62 ? 0.960 9.018 30.390 1.00 37.32 62 ILE A CA 1
ATOM 441 C C . ILE A 1 62 ? 0.445 10.458 30.507 1.00 35.35 62 ILE A C 1
ATOM 442 O O . ILE A 1 62 ? -0.697 10.749 30.187 1.00 34.82 62 ILE A O 1
ATOM 447 N N . HIS A 1 63 ? 1.313 11.362 30.951 1.00 33.32 63 HIS A N 1
ATOM 448 C CA . HIS A 1 63 ? 0.994 12.774 30.945 1.00 31.40 63 HIS A CA 1
ATOM 449 C C . HIS A 1 63 ? 1.793 13.435 29.824 1.00 29.57 63 HIS A C 1
ATOM 450 O O . HIS A 1 63 ? 2.989 13.195 29.716 1.00 28.82 63 HIS A O 1
ATOM 457 N N . GLN A 1 64 ? 1.116 14.225 28.981 1.00 26.80 64 GLN A N 1
ATOM 458 C CA . GLN A 1 64 ? 1.737 15.133 28.019 1.00 24.80 64 GLN A CA 1
ATOM 459 C C . GLN A 1 64 ? 2.192 16.415 28.697 1.00 23.44 64 GLN A C 1
ATOM 460 O O . GLN A 1 64 ? 1.397 17.124 29.340 1.00 25.46 64 GLN A O 1
ATOM 466 N N . VAL A 1 65 ? 3.481 16.719 28.606 1.00 21.05 65 VAL A N 1
ATOM 467 C CA . VAL A 1 65 ? 3.995 17.949 29.181 1.00 18.69 65 VAL A CA 1
ATOM 468 C C . VAL A 1 65 ? 4.319 18.938 28.065 1.00 18.22 65 VAL A C 1
ATOM 469 O O . VAL A 1 65 ? 4.971 18.600 27.096 1.00 17.80 65 VAL A O 1
ATOM 473 N N . TYR A 1 66 ? 3.823 20.153 28.213 1.00 17.71 66 TYR A N 1
ATOM 474 C CA . TYR A 1 66 ? 4.006 21.190 27.222 1.00 19.04 66 TYR A CA 1
ATOM 475 C C . TYR A 1 66 ? 5.087 22.111 27.731 1.00 18.15 66 TYR A C 1
ATOM 476 O O . TYR A 1 66 ? 4.919 22.713 28.799 1.00 19.07 66 TYR A O 1
ATOM 485 N N . VAL A 1 67 ? 6.150 22.236 26.943 1.00 16.03 67 VAL A N 1
ATOM 486 C CA . VAL A 1 67 ? 7.365 23.019 27.303 1.00 16.60 67 VAL A CA 1
ATOM 487 C C . VAL A 1 67 ? 7.546 24.276 26.428 1.00 16.95 67 VAL A C 1
ATOM 488 O O . VAL A 1 67 ? 7.575 24.193 25.199 1.00 15.16 67 VAL A O 1
ATOM 492 N N . LEU A 1 68 ? 7.651 25.441 27.094 1.00 16.61 68 LEU A N 1
ATOM 493 C CA . LEU A 1 68 ? 7.989 26.715 26.454 1.00 15.99 68 LEU A CA 1
ATOM 494 C C . LEU A 1 68 ? 9.425 27.078 26.816 1.00 16.74 68 LEU A C 1
ATOM 495 O O . LEU A 1 68 ? 9.784 26.981 27.986 1.00 15.99 68 LEU A O 1
ATOM 500 N N . LYS A 1 69 ? 10.197 27.538 25.822 1.00 15.52 69 LYS A N 1
ATOM 501 C CA . LYS A 1 69 ? 11.575 27.947 26.008 1.00 16.18 69 LYS A CA 1
ATOM 502 C C . LYS A 1 69 ? 11.635 29.430 26.367 1.00 15.55 69 LYS A C 1
ATOM 503 O O . LYS A 1 69 ? 10.994 30.248 25.729 1.00 15.69 69 LYS A O 1
ATOM 509 N N . ARG A 1 70 ? 12.387 29.773 27.406 1.00 15.01 70 ARG A N 1
ATOM 510 C CA . ARG A 1 70 ? 12.566 31.156 27.801 1.00 13.90 70 ARG A CA 1
ATOM 511 C C . ARG A 1 70 ? 13.281 31.817 26.628 1.00 15.34 70 ARG A C 1
ATOM 512 O O . ARG A 1 70 ? 14.074 31.162 25.977 1.00 16.16 70 ARG A O 1
ATOM 520 N N . PRO A 1 71 ? 12.988 33.090 26.319 1.00 16.19 71 PRO A N 1
ATOM 521 C CA . PRO A 1 71 ? 13.722 33.705 25.233 1.00 16.90 71 PRO A CA 1
ATOM 522 C C . PRO A 1 71 ? 15.194 33.668 25.418 1.00 17.57 71 PRO A C 1
ATOM 523 O O . PRO A 1 71 ? 15.677 33.862 26.542 1.00 18.47 71 PRO A O 1
ATOM 527 N N . HIS A 1 72 ? 15.902 33.455 24.303 1.00 17.32 72 HIS A N 1
ATOM 528 C CA . HIS A 1 72 ? 17.369 33.494 24.235 1.00 18.52 72 HIS A CA 1
ATOM 529 C C . HIS A 1 72 ? 18.087 32.317 24.847 1.00 17.04 72 HIS A C 1
ATOM 530 O O . HIS A 1 72 ? 19.279 32.401 25.017 1.00 16.21 72 HIS A O 1
ATOM 537 N N . VAL A 1 73 ? 17.369 31.251 25.213 1.00 17.82 73 VAL A N 1
ATOM 538 C CA . VAL A 1 73 ? 17.975 30.130 25.893 1.00 16.67 73 VAL A CA 1
ATOM 539 C C . VAL A 1 73 ? 19.097 29.418 25.006 1.00 18.26 73 VAL A C 1
ATOM 540 O O . VAL A 1 73 ? 20.151 29.085 25.481 1.00 17.65 73 VAL A O 1
ATOM 544 N N . ASP A 1 74 ? 18.849 29.262 23.719 1.00 18.55 74 ASP A N 1
ATOM 545 C CA . ASP A 1 74 ? 19.818 28.659 22.795 1.00 20.70 74 ASP A CA 1
ATOM 546 C C . ASP A 1 74 ? 21.154 29.392 22.799 1.00 19.92 74 ASP A C 1
ATOM 547 O O . ASP A 1 74 ? 22.196 28.775 23.025 1.00 20.58 74 ASP A O 1
ATOM 552 N N . GLU A 1 75 ? 21.107 30.708 22.573 1.00 19.21 75 GLU A N 1
ATOM 553 C CA . GLU A 1 75 ? 22.284 31.555 22.564 1.00 19.98 75 GLU A CA 1
ATOM 554 C C . GLU A 1 75 ? 22.988 31.529 23.954 1.00 18.00 75 GLU A C 1
ATOM 555 O O . GLU A 1 75 ? 24.227 31.399 24.087 1.00 16.69 75 GLU A O 1
ATOM 561 N N . PHE A 1 76 ? 22.184 31.623 24.999 1.00 16.35 76 PHE A N 1
ATOM 562 C CA . PHE A 1 76 ? 22.737 31.534 26.336 1.00 16.12 76 PHE A CA 1
ATOM 563 C C . PHE A 1 76 ? 23.471 30.199 26.564 1.00 14.80 76 PHE A C 1
ATOM 564 O O . PHE A 1 76 ? 24.626 30.206 26.958 1.00 14.78 76 PHE A O 1
ATOM 572 N N . LEU A 1 77 ? 22.811 29.074 26.290 1.00 14.76 77 LEU A N 1
ATOM 573 C CA . LEU A 1 77 ? 23.402 27.720 26.539 1.00 17.07 77 LEU A CA 1
ATOM 574 C C . LEU A 1 77 ? 24.655 27.525 25.677 1.00 17.50 77 LEU A C 1
ATOM 575 O O . LEU A 1 77 ? 25.668 27.006 26.146 1.00 16.62 77 LEU A O 1
ATOM 580 N N . GLN A 1 78 ? 24.565 27.967 24.417 1.00 18.42 78 GLN A N 1
ATOM 581 C CA . GLN A 1 78 ? 25.739 27.890 23.494 1.00 18.78 78 GLN A CA 1
ATOM 582 C C . GLN A 1 78 ? 27.021 28.556 24.011 1.00 19.13 78 GLN A C 1
ATOM 583 O O . GLN A 1 78 ? 28.103 27.935 24.028 1.00 19.26 78 GLN A O 1
ATOM 589 N N . ARG A 1 79 ? 26.890 29.786 24.471 1.00 20.37 79 ARG A N 1
ATOM 590 C CA . ARG A 1 79 ? 27.996 30.514 25.011 1.00 21.51 79 ARG A CA 1
ATOM 591 C C . ARG A 1 79 ? 28.460 29.964 26.361 1.00 21.91 79 ARG A C 1
ATOM 592 O O . ARG A 1 79 ? 29.663 29.940 26.634 1.00 22.11 79 ARG A O 1
ATOM 600 N N . MET A 1 80 ? 27.523 29.572 27.231 1.00 20.91 80 MET A N 1
ATOM 601 C CA . MET A 1 80 ? 27.931 28.945 28.511 1.00 21.15 80 MET A CA 1
ATOM 602 C C . MET A 1 80 ? 28.704 27.656 28.272 1.00 22.36 80 MET A C 1
ATOM 603 O O . MET A 1 80 ? 29.697 27.403 28.964 1.00 22.46 80 MET A O 1
ATOM 608 N N . GLY A 1 81 ? 28.252 26.843 27.305 1.00 22.52 81 GLY A N 1
ATOM 609 C CA . GLY A 1 81 ? 28.961 25.619 26.895 1.00 23.79 81 GLY A CA 1
ATOM 610 C C . GLY A 1 81 ? 30.400 25.868 26.402 1.00 25.66 81 GLY A C 1
ATOM 611 O O . GLY A 1 81 ? 31.253 24.993 26.558 1.00 26.68 81 GLY A O 1
ATOM 612 N N . GLN A 1 82 ? 30.675 27.045 25.825 1.00 25.48 82 GLN A N 1
ATOM 613 C CA . GLN A 1 82 ? 32.031 27.435 25.407 1.00 26.31 82 GLN A CA 1
ATOM 614 C C . GLN A 1 82 ? 32.953 27.848 26.553 1.00 27.16 82 GLN A C 1
ATOM 615 O O . GLN A 1 82 ? 34.183 27.691 26.450 1.00 28.16 82 GLN A O 1
ATOM 621 N N . LEU A 1 83 ? 32.381 28.389 27.628 1.00 26.02 83 LEU A N 1
ATOM 622 C CA . LEU A 1 83 ? 33.171 29.042 28.652 1.00 25.55 83 LEU A CA 1
ATOM 623 C C . LEU A 1 83 ? 33.319 28.241 29.949 1.00 24.85 83 LEU A C 1
ATOM 624 O O . LEU A 1 83 ? 34.305 28.385 30.633 1.00 24.41 83 LEU A O 1
ATOM 629 N N . PHE A 1 84 ? 32.307 27.460 30.309 1.00 23.43 84 PHE A N 1
ATOM 630 C CA . PHE A 1 84 ? 32.244 26.868 31.657 1.00 22.25 84 PHE A CA 1
ATOM 631 C C . PHE A 1 84 ? 32.049 25.372 31.612 1.00 21.78 84 PHE A C 1
ATOM 632 O O . PHE A 1 84 ? 31.671 24.836 30.598 1.00 20.20 84 PHE A O 1
ATOM 640 N N . GLU A 1 85 ? 32.288 24.722 32.747 1.00 21.76 85 GLU A N 1
ATOM 641 C CA . GLU A 1 85 ? 31.730 23.409 33.022 1.00 22.56 85 GLU A CA 1
ATOM 642 C C . GLU A 1 85 ? 30.277 23.601 33.497 1.00 21.55 85 GLU A C 1
ATOM 643 O O . GLU A 1 85 ? 30.043 24.036 34.632 1.00 21.47 85 GLU A O 1
ATOM 649 N N . CYS A 1 86 ? 29.330 23.341 32.602 1.00 20.74 86 CYS A N 1
ATOM 650 C CA . CYS A 1 86 ? 27.898 23.519 32.869 1.00 21.17 86 CYS A CA 1
ATOM 651 C C . CYS A 1 86 ? 27.186 22.263 33.406 1.00 20.10 86 CYS A C 1
ATOM 652 O O . CYS A 1 86 ? 27.265 21.152 32.856 1.00 20.29 86 CYS A O 1
ATOM 655 N N . VAL A 1 87 ? 26.442 22.467 34.460 1.00 19.43 87 VAL A N 1
ATOM 656 C CA . VAL A 1 87 ? 25.771 21.358 35.110 1.00 19.68 87 VAL A CA 1
ATOM 657 C C . VAL A 1 87 ? 24.288 21.727 35.256 1.00 19.48 87 VAL A C 1
ATOM 658 O O . VAL A 1 87 ? 23.957 22.761 35.859 1.00 18.99 87 VAL A O 1
ATOM 662 N N . LEU A 1 88 ? 23.420 20.910 34.662 1.00 18.25 88 LEU A N 1
ATOM 663 C CA . LEU A 1 88 ? 22.005 21.053 34.875 1.00 18.16 88 LEU A CA 1
ATOM 664 C C . LEU A 1 88 ? 21.662 20.427 36.239 1.00 17.70 88 LEU A C 1
ATOM 665 O O . LEU A 1 88 ? 22.070 19.307 36.517 1.00 16.30 88 LEU A O 1
ATOM 670 N N . PHE A 1 89 ? 20.962 21.168 37.081 1.00 16.64 89 PHE A N 1
ATOM 671 C CA . PHE A 1 89 ? 20.685 20.731 38.464 1.00 17.92 89 PHE A CA 1
ATOM 672 C C . PHE A 1 89 ? 19.280 21.160 38.784 1.00 17.42 89 PHE A C 1
ATOM 673 O O . PHE A 1 89 ? 18.966 22.360 38.842 1.00 18.00 89 PHE A O 1
ATOM 681 N N . THR A 1 90 ? 18.416 20.179 38.921 1.00 18.35 90 THR A N 1
ATOM 682 C CA . THR A 1 90 ? 17.003 20.422 39.105 1.00 19.37 90 THR A CA 1
ATOM 683 C C . THR A 1 90 ? 16.485 19.557 40.246 1.00 19.89 90 THR A C 1
ATOM 684 O O . THR A 1 90 ? 17.009 18.453 40.445 1.00 21.06 90 THR A O 1
ATOM 688 N N . ALA A 1 91 ? 15.475 20.028 40.981 1.00 19.93 91 ALA A N 1
ATOM 689 C CA . ALA A 1 91 ? 14.715 19.185 41.942 1.00 20.86 91 ALA A CA 1
ATOM 690 C C . ALA A 1 91 ? 13.534 18.388 41.286 1.00 22.13 91 ALA A C 1
ATOM 691 O O . ALA A 1 91 ? 12.822 17.569 41.963 1.00 21.51 91 ALA A O 1
ATOM 693 N N . SER A 1 92 ? 13.374 18.588 39.967 1.00 21.45 92 SER A N 1
ATOM 694 C CA . SER A 1 92 ? 12.436 17.818 39.125 1.00 20.91 92 SER A CA 1
ATOM 695 C C . SER A 1 92 ? 12.774 16.373 38.868 1.00 20.38 92 SER A C 1
ATOM 696 O O . SER A 1 92 ? 13.949 15.963 38.886 1.00 19.94 92 SER A O 1
ATOM 699 N N . LEU A 1 93 ? 11.724 15.589 38.615 1.00 21.20 93 LEU A N 1
ATOM 700 C CA . LEU A 1 93 ? 11.863 14.168 38.339 1.00 20.87 93 LEU A CA 1
ATOM 701 C C . LEU A 1 93 ? 12.651 13.961 37.037 1.00 21.08 93 LEU A C 1
ATOM 702 O O . LEU A 1 93 ? 12.350 14.598 36.014 1.00 18.68 93 LEU A O 1
ATOM 707 N N . ALA A 1 94 ? 13.658 13.092 37.081 1.00 20.23 94 ALA A N 1
ATOM 708 C CA . ALA A 1 94 ? 14.518 12.855 35.921 1.00 20.30 94 ALA A CA 1
ATOM 709 C C . ALA A 1 94 ? 13.714 12.336 34.731 1.00 21.60 94 ALA A C 1
ATOM 710 O O . ALA A 1 94 ? 14.061 12.632 33.584 1.00 22.68 94 ALA A O 1
ATOM 712 N N . LYS A 1 95 ? 12.676 11.538 34.982 1.00 20.97 95 LYS A N 1
ATOM 713 C CA . LYS A 1 95 ? 11.811 11.032 33.892 1.00 21.97 95 LYS A CA 1
ATOM 714 C C . LYS A 1 95 ? 11.226 12.174 33.051 1.00 20.79 95 LYS A C 1
ATOM 715 O O . LYS A 1 95 ? 10.923 11.978 31.886 1.00 20.99 95 LYS A O 1
ATOM 721 N N . TYR A 1 96 ? 10.991 13.318 33.699 1.00 20.56 96 TYR A N 1
ATOM 722 C CA . TYR A 1 96 ? 10.544 14.569 33.048 1.00 19.15 96 TYR A CA 1
ATOM 723 C C . TYR A 1 96 ? 11.743 15.398 32.512 1.00 18.97 96 TYR A C 1
ATOM 724 O O . TYR A 1 96 ? 11.849 15.667 31.288 1.00 17.40 96 TYR A O 1
ATOM 733 N N . ALA A 1 97 ? 12.701 15.694 33.398 1.00 17.80 97 ALA A N 1
ATOM 734 C CA . ALA A 1 97 ? 13.742 16.681 33.124 1.00 18.26 97 ALA A CA 1
ATOM 735 C C . ALA A 1 97 ? 14.751 16.220 32.079 1.00 18.69 97 ALA A C 1
ATOM 736 O O . ALA A 1 97 ? 15.214 17.026 31.256 1.00 18.42 97 ALA A O 1
ATOM 738 N N . ASP A 1 98 ? 15.088 14.928 32.128 1.00 18.32 98 ASP A N 1
ATOM 739 C CA . ASP A 1 98 ? 16.038 14.343 31.206 1.00 20.25 98 ASP A CA 1
ATOM 740 C C . ASP A 1 98 ? 15.620 14.441 29.717 1.00 19.48 98 ASP A C 1
ATOM 741 O O . ASP A 1 98 ? 16.425 14.879 28.876 1.00 20.54 98 ASP A O 1
ATOM 746 N N . PRO A 1 99 ? 14.426 13.937 29.367 1.00 20.02 99 PRO A N 1
ATOM 747 C CA . PRO A 1 99 ? 13.961 14.095 27.979 1.00 20.15 99 PRO A CA 1
ATOM 748 C C . PRO A 1 99 ? 13.822 15.560 27.572 1.00 20.19 99 PRO A C 1
ATOM 749 O O . PRO A 1 99 ? 14.048 15.899 26.405 1.00 20.59 99 PRO A O 1
ATOM 753 N N . VAL A 1 100 ? 13.452 16.425 28.519 1.00 19.60 100 VAL A N 1
ATOM 754 C CA . VAL A 1 100 ? 13.441 17.860 28.228 1.00 19.26 100 VAL A CA 1
ATOM 755 C C . VAL A 1 100 ? 14.858 18.364 27.885 1.00 18.48 100 VAL A C 1
ATOM 756 O O . VAL A 1 100 ? 15.030 19.095 26.907 1.00 17.64 100 VAL A O 1
ATOM 760 N N . ALA A 1 101 ? 15.865 17.962 28.684 1.00 19.13 101 ALA A N 1
ATOM 761 C CA . ALA A 1 101 ? 17.240 18.397 28.429 1.00 19.02 101 ALA A CA 1
ATOM 762 C C . ALA A 1 101 ? 17.778 17.884 27.081 1.00 18.53 101 ALA A C 1
ATOM 763 O O . ALA A 1 101 ? 18.605 18.570 26.453 1.00 19.50 101 ALA A O 1
ATOM 765 N N . ASP A 1 102 ? 17.345 16.675 26.672 1.00 19.44 102 ASP A N 1
ATOM 766 C CA . ASP A 1 102 ? 17.641 16.093 25.338 1.00 19.98 102 ASP A CA 1
ATOM 767 C C . ASP A 1 102 ? 17.189 17.010 24.185 1.00 20.35 102 ASP A C 1
ATOM 768 O O . ASP A 1 102 ? 17.887 17.162 23.191 1.00 21.45 102 ASP A O 1
ATOM 773 N N . LEU A 1 103 ? 16.040 17.649 24.351 1.00 20.67 103 LEU A N 1
ATOM 774 C CA . LEU A 1 103 ? 15.467 18.535 23.323 1.00 20.62 103 LEU A CA 1
ATOM 775 C C . LEU A 1 103 ? 16.061 19.917 23.394 1.00 21.66 103 LEU A C 1
ATOM 776 O O . LEU A 1 103 ? 16.315 20.518 22.383 1.00 22.08 103 LEU A O 1
ATOM 781 N N . LEU A 1 104 ? 16.334 20.384 24.605 1.00 21.38 104 LEU A N 1
ATOM 782 C CA . LEU A 1 104 ? 16.852 21.731 24.844 1.00 21.75 104 LEU A CA 1
ATOM 783 C C . LEU A 1 104 ? 18.356 21.840 24.562 1.00 21.78 104 LEU A C 1
ATOM 784 O O . LEU A 1 104 ? 18.817 22.808 23.945 1.00 19.94 104 LEU A O 1
ATOM 789 N N . ASP A 1 105 ? 19.107 20.843 25.030 1.00 22.91 105 ASP A N 1
ATOM 790 C CA . ASP A 1 105 ? 20.560 20.853 24.907 1.00 24.22 105 ASP A CA 1
ATOM 791 C C . ASP A 1 105 ? 20.884 20.017 23.694 1.00 25.00 105 ASP A C 1
ATOM 792 O O . ASP A 1 105 ? 21.080 18.811 23.781 1.00 24.51 105 ASP A O 1
ATOM 797 N N . ARG A 1 106 ? 20.940 20.665 22.545 1.00 26.90 106 ARG A N 1
ATOM 798 C CA . ARG A 1 106 ? 21.222 19.914 21.326 1.00 28.72 106 ARG A CA 1
ATOM 799 C C . ARG A 1 106 ? 22.702 19.902 21.003 1.00 28.53 106 ARG A C 1
ATOM 800 O O . ARG A 1 106 ? 23.107 19.396 19.945 1.00 30.47 106 ARG A O 1
ATOM 808 N N . TRP A 1 107 ? 23.528 20.435 21.902 1.00 27.89 107 TRP A N 1
ATOM 809 C CA . TRP A 1 107 ? 24.912 20.681 21.555 1.00 27.51 107 TRP A CA 1
ATOM 810 C C . TRP A 1 107 ? 25.983 20.182 22.553 1.00 28.27 107 TRP A C 1
ATOM 811 O O . TRP A 1 107 ? 27.092 20.734 22.576 1.00 29.81 107 TRP A O 1
ATOM 822 N N . GLY A 1 108 ? 25.676 19.184 23.386 1.00 27.84 108 GLY A N 1
ATOM 823 C CA . GLY A 1 108 ? 26.662 18.703 24.388 1.00 25.95 108 GLY A CA 1
ATOM 824 C C . GLY A 1 108 ? 27.104 19.778 25.378 1.00 25.69 108 GLY A C 1
ATOM 825 O O . GLY A 1 108 ? 28.190 19.701 25.939 1.00 26.03 108 GLY A O 1
ATOM 826 N N . VAL A 1 109 ? 26.268 20.800 25.602 1.00 24.93 109 VAL A N 1
ATOM 827 C CA . VAL A 1 109 ? 26.629 21.909 26.510 1.00 23.05 109 VAL A CA 1
ATOM 828 C C . VAL A 1 109 ? 26.727 21.414 27.968 1.00 23.18 109 VAL A C 1
ATOM 829 O O . VAL A 1 109 ? 27.616 21.802 28.679 1.00 23.12 109 VAL A O 1
ATOM 833 N N . PHE A 1 110 ? 25.817 20.556 28.411 1.00 22.60 110 PHE A N 1
ATOM 834 C CA . PHE A 1 110 ? 25.839 20.104 29.805 1.00 23.11 110 PHE A CA 1
ATOM 835 C C . PHE A 1 110 ? 26.797 18.932 29.981 1.00 23.50 110 PHE A C 1
ATOM 836 O O . PHE A 1 110 ? 26.616 17.899 29.338 1.00 23.25 110 PHE A O 1
ATOM 844 N N . ARG A 1 111 ? 27.823 19.132 30.827 1.00 22.31 111 ARG A N 1
ATOM 845 C CA . ARG A 1 111 ? 28.749 18.098 31.251 1.00 23.77 111 ARG A CA 1
ATOM 846 C C . ARG A 1 111 ? 28.028 17.008 32.085 1.00 23.59 111 ARG A C 1
ATOM 847 O O . ARG A 1 111 ? 28.353 15.789 32.025 1.00 23.14 111 ARG A O 1
ATOM 855 N N . ALA A 1 112 ? 27.035 17.455 32.849 1.00 22.53 112 ALA A N 1
ATOM 856 C CA . ALA A 1 112 ? 26.305 16.605 33.809 1.00 21.62 112 ALA A CA 1
ATOM 857 C C . ALA A 1 112 ? 24.896 17.136 34.020 1.00 21.13 112 ALA A C 1
ATOM 858 O O . ALA A 1 112 ? 24.625 18.323 33.823 1.00 21.89 112 ALA A O 1
ATOM 860 N N . ARG A 1 113 ? 24.001 16.249 34.438 1.00 21.88 113 ARG A N 1
ATOM 861 C CA . ARG A 1 113 ? 22.603 16.581 34.705 1.00 22.18 113 ARG A CA 1
ATOM 862 C C . ARG A 1 113 ? 22.274 15.899 36.003 1.00 22.15 113 ARG A C 1
ATOM 863 O O . ARG A 1 113 ? 22.472 14.688 36.143 1.00 20.47 113 ARG A O 1
ATOM 871 N N . LEU A 1 114 ? 21.792 16.690 36.951 1.00 21.22 114 LEU A N 1
ATOM 872 C CA . LEU A 1 114 ? 21.499 16.213 38.294 1.00 20.24 114 LEU A CA 1
ATOM 873 C C . LEU A 1 114 ? 20.029 16.570 38.521 1.00 19.84 114 LEU A C 1
ATOM 874 O O . LEU A 1 114 ? 19.599 17.676 38.230 1.00 18.82 114 LEU A O 1
ATOM 879 N N . PHE A 1 115 ? 19.261 15.631 39.030 1.00 20.21 115 PHE A N 1
ATOM 880 C CA . PHE A 1 115 ? 17.828 15.815 39.195 1.00 20.12 115 PHE A CA 1
ATOM 881 C C . PHE A 1 115 ? 17.453 15.656 40.679 1.00 20.28 115 PHE A C 1
ATOM 882 O O . PHE A 1 115 ? 18.306 15.847 41.565 1.00 19.79 115 PHE A O 1
ATOM 890 N N . ARG A 1 116 ? 16.220 15.216 40.929 1.00 20.00 116 ARG A N 1
ATOM 891 C CA . ARG A 1 116 ? 15.702 15.039 42.283 1.00 21.00 116 ARG A CA 1
ATOM 892 C C . ARG A 1 116 ? 16.652 14.261 43.208 1.00 19.71 116 ARG A C 1
ATOM 893 O O . ARG A 1 116 ? 16.794 14.620 44.390 1.00 18.94 116 ARG A O 1
ATOM 901 N N . GLU A 1 117 ? 17.276 13.194 42.684 1.00 20.11 117 GLU A N 1
ATOM 902 C CA . GLU A 1 117 ? 18.178 12.319 43.479 1.00 19.77 117 GLU A CA 1
ATOM 903 C C . GLU A 1 117 ? 19.348 13.083 44.119 1.00 20.06 117 GLU A C 1
ATOM 904 O O . GLU A 1 117 ? 19.961 12.596 45.075 1.00 21.45 117 GLU A O 1
ATOM 910 N N . SER A 1 118 ? 19.679 14.263 43.574 1.00 18.38 118 SER A N 1
ATOM 911 C CA . SER A 1 118 ? 20.815 15.035 44.029 1.00 17.97 118 SER A CA 1
ATOM 912 C C . SER A 1 118 ? 20.417 16.200 44.936 1.00 18.46 118 SER A C 1
ATOM 913 O O . SER A 1 118 ? 21.271 17.006 45.286 1.00 18.09 118 SER A O 1
ATOM 916 N N . CYS A 1 119 ? 19.131 16.306 45.265 1.00 18.28 119 CYS A N 1
ATOM 917 C CA . CYS A 1 119 ? 18.619 17.384 46.084 1.00 20.12 119 CYS A CA 1
ATOM 918 C C . CYS A 1 119 ? 18.224 16.828 47.428 1.00 20.65 119 CYS A C 1
ATOM 919 O O . CYS A 1 119 ? 17.789 15.662 47.550 1.00 19.81 119 CYS A O 1
ATOM 922 N N . VAL A 1 120 ? 18.375 17.668 48.432 1.00 22.01 120 VAL A N 1
ATOM 923 C CA . VAL A 1 120 ? 18.085 17.267 49.798 1.00 23.40 120 VAL A CA 1
ATOM 924 C C . VAL A 1 120 ? 16.901 18.049 50.342 1.00 23.85 120 VAL A C 1
ATOM 925 O O . VAL A 1 120 ? 16.796 19.266 50.120 1.00 23.99 120 VAL A O 1
ATOM 929 N N 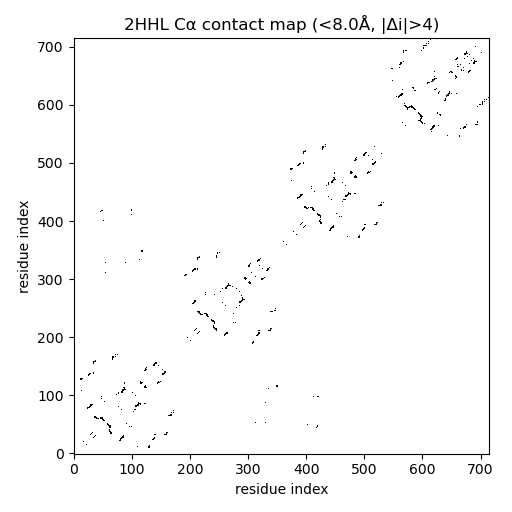. PHE A 1 121 ? 16.006 17.343 51.027 1.00 23.92 121 PHE A N 1
ATOM 930 C CA . PHE A 1 121 ? 14.798 17.968 51.595 1.00 25.46 121 PHE A CA 1
ATOM 931 C C . PHE A 1 121 ? 15.204 18.620 52.926 1.00 26.63 121 PHE A C 1
ATOM 932 O O . PHE A 1 121 ? 15.757 17.971 53.851 1.00 25.21 121 PHE A O 1
ATOM 940 N N . HIS A 1 122 ? 14.957 19.910 53.001 1.00 28.38 122 HIS A N 1
ATOM 941 C CA . HIS A 1 122 ? 15.331 20.652 54.184 1.00 31.83 122 HIS A CA 1
ATOM 942 C C . HIS A 1 122 ? 14.227 21.663 54.511 1.00 33.24 122 HIS A C 1
ATOM 943 O O . HIS A 1 122 ? 14.005 22.607 53.763 1.00 32.79 122 HIS A O 1
ATOM 950 N N . ARG A 1 123 ? 13.479 21.400 55.585 1.00 35.43 123 ARG A N 1
ATOM 951 C CA . ARG A 1 123 ? 12.515 22.372 56.095 1.00 37.85 123 ARG A CA 1
ATOM 952 C C . ARG A 1 123 ? 11.526 22.887 55.045 1.00 37.13 123 ARG A C 1
ATOM 953 O O . ARG A 1 123 ? 11.366 24.104 54.890 1.00 38.25 123 ARG A O 1
ATOM 961 N N . GLY A 1 124 ? 10.881 21.966 54.323 1.00 36.31 124 GLY A N 1
ATOM 962 C CA . GLY A 1 124 ? 9.907 22.306 53.282 1.00 35.00 124 GLY A CA 1
ATOM 963 C C . GLY A 1 124 ? 10.456 22.438 51.873 1.00 34.51 124 GLY A C 1
ATOM 964 O O . GLY A 1 124 ? 9.717 22.370 50.891 1.00 34.78 124 GLY A O 1
ATOM 965 N N . ASN A 1 125 ? 11.764 22.603 51.746 1.00 33.73 125 ASN A N 1
ATOM 966 C CA . ASN A 1 125 ? 12.345 22.879 50.434 1.00 32.41 125 ASN A CA 1
ATOM 967 C C . ASN A 1 125 ? 13.383 21.817 49.962 1.00 29.98 125 ASN A C 1
ATOM 968 O O . ASN A 1 125 ? 13.954 21.097 50.755 1.00 26.33 125 ASN A O 1
ATOM 973 N N . TYR A 1 126 ? 13.571 21.748 48.647 1.00 28.83 126 TYR A N 1
ATOM 974 C CA . TYR A 1 126 ? 14.589 20.942 48.017 1.00 28.64 126 TYR A CA 1
ATOM 975 C C . TYR A 1 126 ? 15.834 21.751 47.714 1.00 26.90 126 TYR A C 1
ATOM 976 O O . TYR A 1 126 ? 15.865 22.613 46.828 1.00 27.84 126 TYR A O 1
ATOM 985 N N . VAL A 1 127 ? 16.886 21.426 48.433 1.00 23.73 127 VAL A N 1
ATOM 986 C CA . VAL A 1 127 ? 18.106 22.212 48.403 1.00 21.57 127 VAL A CA 1
ATOM 987 C C . VAL A 1 127 ? 19.156 21.557 47.494 1.00 20.57 127 VAL A C 1
ATOM 988 O O . VAL A 1 127 ? 19.326 20.340 47.493 1.00 21.02 127 VAL A O 1
ATOM 992 N N . LYS A 1 128 ? 19.849 22.392 46.742 1.00 18.16 128 LYS A N 1
ATOM 993 C CA . LYS A 1 128 ? 20.976 22.015 45.927 1.00 19.48 128 LYS A CA 1
ATOM 994 C C . LYS A 1 128 ? 22.214 22.392 46.718 1.00 20.36 128 LYS A C 1
ATOM 995 O O . LYS A 1 128 ? 22.649 23.560 46.745 1.00 19.75 128 LYS A O 1
ATOM 1001 N N . ASP A 1 129 ? 22.737 21.414 47.448 1.00 22.46 129 ASP A N 1
ATOM 1002 C CA . ASP A 1 129 ? 23.893 21.668 48.351 1.00 22.34 129 ASP A CA 1
ATOM 1003 C C . ASP A 1 129 ? 25.185 21.677 47.548 1.00 23.01 129 ASP A C 1
ATOM 1004 O O . ASP A 1 129 ? 25.713 20.620 47.196 1.00 23.35 129 ASP A O 1
ATOM 1009 N N . LEU A 1 130 ? 25.681 22.876 47.236 1.00 24.10 130 LEU A N 1
ATOM 1010 C CA . LEU A 1 130 ? 26.789 23.045 46.316 1.00 24.95 130 LEU A CA 1
ATOM 1011 C C . LEU A 1 130 ? 28.136 22.495 46.853 1.00 27.31 130 LEU A C 1
ATOM 1012 O O . LEU A 1 130 ? 29.004 22.062 46.066 1.00 27.32 130 LEU A O 1
ATOM 1017 N N . SER A 1 131 ? 28.312 22.529 48.175 1.00 28.58 131 SER A N 1
ATOM 1018 C CA . SER A 1 131 ? 29.469 21.864 48.816 1.00 31.51 131 SER A CA 1
ATOM 1019 C C . SER A 1 131 ? 29.561 20.327 48.517 1.00 32.37 131 SER A C 1
ATOM 1020 O O . SER A 1 131 ? 30.563 19.687 48.850 1.00 33.38 131 SER A O 1
ATOM 1023 N N . ARG A 1 132 ? 28.527 19.741 47.903 1.00 31.89 132 ARG A N 1
ATOM 1024 C CA . ARG A 1 132 ? 28.529 18.303 47.606 1.00 31.62 132 ARG A CA 1
ATOM 1025 C C . ARG A 1 132 ? 28.979 18.011 46.201 1.00 29.85 132 ARG A C 1
ATOM 1026 O O . ARG A 1 132 ? 29.200 16.872 45.849 1.00 29.89 132 ARG A O 1
ATOM 1034 N N . LEU A 1 133 ? 29.070 19.042 45.374 1.00 28.96 133 LEU A N 1
ATOM 1035 C CA . LEU A 1 133 ? 29.459 18.874 43.975 1.00 28.17 133 LEU A CA 1
ATOM 1036 C C . LEU A 1 133 ? 30.829 18.229 43.693 1.00 28.51 133 LEU A C 1
ATOM 1037 O O . LEU A 1 133 ? 31.000 17.623 42.639 1.00 28.70 133 LEU A O 1
ATOM 1042 N N . GLY A 1 134 ? 31.791 18.397 44.614 1.00 28.61 134 GLY A N 1
ATOM 1043 C CA . GLY A 1 134 ? 33.192 18.074 44.371 1.00 27.72 134 GLY A CA 1
ATOM 1044 C C . GLY A 1 134 ? 33.910 19.181 43.585 1.00 28.14 134 GLY A C 1
ATOM 1045 O O . GLY A 1 134 ? 34.820 18.908 42.767 1.00 28.30 134 GLY A O 1
ATOM 1046 N N . ARG A 1 135 ? 33.521 20.427 43.818 1.00 28.44 135 ARG A N 1
ATOM 1047 C CA . ARG A 1 135 ? 34.208 21.577 43.160 1.00 30.48 135 ARG A CA 1
ATOM 1048 C C . ARG A 1 135 ? 34.572 22.686 44.158 1.00 31.05 135 ARG A C 1
ATOM 1049 O O . ARG A 1 135 ? 33.887 22.871 45.164 1.00 32.30 135 ARG A O 1
ATOM 1057 N N . GLU A 1 136 ? 35.631 23.428 43.855 1.00 33.04 136 GLU A N 1
ATOM 1058 C CA . GLU A 1 136 ? 36.023 24.623 44.621 1.00 34.72 136 GLU A CA 1
ATOM 1059 C C . GLU A 1 136 ? 34.872 25.620 44.706 1.00 34.03 136 GLU A C 1
ATOM 1060 O O . GLU A 1 136 ? 34.453 26.141 43.696 1.00 33.81 136 GLU A O 1
ATOM 1066 N N . LEU A 1 137 ? 34.365 25.922 45.894 1.00 33.85 137 LEU A N 1
ATOM 1067 C CA . LEU A 1 137 ? 33.152 26.751 45.971 1.00 33.08 137 LEU A CA 1
ATOM 1068 C C . LEU A 1 137 ? 33.263 28.194 45.414 1.00 33.06 137 LEU A C 1
ATOM 1069 O O . LEU A 1 137 ? 32.314 28.733 44.806 1.00 31.98 137 LEU A O 1
ATOM 1074 N N . SER A 1 138 ? 34.413 28.825 45.630 1.00 31.90 138 SER A N 1
ATOM 1075 C CA . SER A 1 138 ? 34.687 30.089 44.988 1.00 31.08 138 SER A CA 1
ATOM 1076 C C . SER A 1 138 ? 34.727 29.942 43.459 1.00 30.32 138 SER A C 1
ATOM 1077 O O . SER A 1 138 ? 34.729 30.950 42.759 1.00 30.46 138 SER A O 1
ATOM 1080 N N . LYS A 1 139 ? 34.764 28.705 42.946 1.00 29.68 139 LYS A N 1
ATOM 1081 C CA . LYS A 1 139 ? 34.715 28.482 41.491 1.00 29.64 139 LYS A CA 1
ATOM 1082 C C . LYS A 1 139 ? 33.373 27.874 40.969 1.00 28.12 139 LYS A C 1
ATOM 1083 O O . LYS A 1 139 ? 33.317 27.286 39.876 1.00 26.49 139 LYS A O 1
ATOM 1089 N N . VAL A 1 140 ? 32.319 28.000 41.771 1.00 26.23 140 VAL A N 1
ATOM 1090 C CA . VAL A 1 140 ? 30.977 27.553 41.407 1.00 25.07 140 VAL A CA 1
ATOM 1091 C C . VAL A 1 140 ? 30.037 28.788 41.356 1.00 25.15 140 VAL A C 1
ATOM 1092 O O . VAL A 1 140 ? 30.060 29.629 42.296 1.00 24.03 140 VAL A O 1
ATOM 1096 N N . ILE A 1 141 ? 29.218 28.887 40.279 1.00 24.22 141 ILE A N 1
ATOM 1097 C CA . ILE A 1 141 ? 28.093 29.843 40.194 1.00 23.26 141 ILE A CA 1
ATOM 1098 C C . ILE A 1 141 ? 26.751 29.134 39.985 1.00 23.00 141 ILE A C 1
ATOM 1099 O O . ILE A 1 141 ? 26.656 28.118 39.280 1.00 23.07 141 ILE A O 1
ATOM 1104 N N . ILE A 1 142 ? 25.709 29.638 40.635 1.00 22.55 142 ILE A N 1
ATOM 1105 C CA . ILE A 1 142 ? 24.364 29.051 40.409 1.00 20.98 142 ILE A CA 1
ATOM 1106 C C . ILE A 1 142 ? 23.422 30.033 39.692 1.00 19.87 142 ILE A C 1
ATOM 1107 O O . ILE A 1 142 ? 23.291 31.195 40.043 1.00 18.18 142 ILE A O 1
ATOM 1112 N N . VAL A 1 143 ? 22.799 29.518 38.647 1.00 18.96 143 VAL A N 1
ATOM 1113 C CA . VAL A 1 143 ? 21.805 30.251 37.846 1.00 17.68 143 VAL A CA 1
ATOM 1114 C C . VAL A 1 143 ? 20.462 29.548 38.122 1.00 17.32 143 VAL A C 1
ATOM 1115 O O . VAL A 1 143 ? 20.177 28.479 37.563 1.00 17.22 143 VAL A O 1
ATOM 1119 N N . ASP A 1 144 ? 19.629 30.139 38.969 1.00 16.56 144 ASP A N 1
ATOM 1120 C CA . ASP A 1 144 ? 18.423 29.436 39.490 1.00 17.14 144 ASP A CA 1
ATOM 1121 C C . ASP A 1 144 ? 17.433 30.495 39.990 1.00 17.20 144 ASP A C 1
ATOM 1122 O O . ASP A 1 144 ? 17.806 31.383 40.779 1.00 18.79 144 ASP A O 1
ATOM 1127 N N . ASN A 1 145 ? 16.191 30.399 39.524 1.00 15.86 145 ASN A N 1
ATOM 1128 C CA . ASN A 1 145 ? 15.075 31.267 39.916 1.00 15.30 145 ASN A CA 1
ATOM 1129 C C . ASN A 1 145 ? 14.567 31.129 41.357 1.00 15.36 145 ASN A C 1
ATOM 1130 O O . ASN A 1 145 ? 13.850 32.028 41.813 1.00 13.20 145 ASN A O 1
ATOM 1135 N N . SER A 1 146 ? 14.872 30.013 42.030 1.00 15.63 146 SER A N 1
ATOM 1136 C CA . SER A 1 146 ? 14.341 29.762 43.367 1.00 17.60 146 SER A CA 1
ATOM 1137 C C . SER A 1 146 ? 15.474 29.918 44.384 1.00 16.93 146 SER A C 1
ATOM 1138 O O . SER A 1 146 ? 16.272 28.986 44.520 1.00 16.61 146 SER A O 1
ATOM 1141 N N . PRO A 1 147 ? 15.546 31.067 45.093 1.00 16.55 147 PRO A N 1
ATOM 1142 C CA . PRO A 1 147 ? 16.529 31.217 46.209 1.00 17.14 147 PRO A CA 1
ATOM 1143 C C . PRO A 1 147 ? 16.543 30.091 47.275 1.00 17.88 147 PRO A C 1
ATOM 1144 O O . PRO A 1 147 ? 17.563 29.867 47.902 1.00 17.73 147 PRO A O 1
ATOM 1148 N N . ALA A 1 148 ? 15.403 29.428 47.504 1.00 20.76 148 ALA A N 1
ATOM 1149 C CA . ALA A 1 148 ? 15.292 28.247 48.392 1.00 21.82 148 ALA A CA 1
ATOM 1150 C C . ALA A 1 148 ? 16.183 27.110 47.967 1.00 23.73 148 ALA A C 1
ATOM 1151 O O . ALA A 1 148 ? 16.718 26.418 48.866 1.00 24.51 148 ALA A O 1
ATOM 1153 N N . SER A 1 149 ? 16.369 26.902 46.634 1.00 22.93 149 SER A N 1
ATOM 1154 C CA . SER A 1 149 ? 17.403 25.974 46.141 1.00 22.03 149 SER A CA 1
ATOM 1155 C C . SER A 1 149 ? 18.812 26.237 46.612 1.00 21.82 149 SER A C 1
ATOM 1156 O O . SER A 1 149 ? 19.586 25.264 46.793 1.00 20.63 149 SER A O 1
ATOM 1159 N N . TYR A 1 150 ? 19.193 27.514 46.749 1.00 20.15 150 TYR A N 1
ATOM 1160 C CA . TYR A 1 150 ? 20.591 27.801 47.103 1.00 19.73 150 TYR A CA 1
ATOM 1161 C C . TY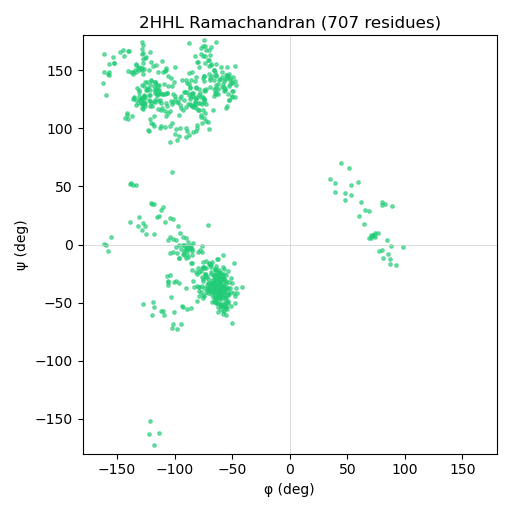R A 1 150 ? 20.738 28.392 48.519 1.00 20.67 150 TYR A C 1
ATOM 1162 O O . TYR A 1 150 ? 21.644 29.162 48.788 1.00 19.87 150 TYR A O 1
ATOM 1171 N N . ILE A 1 151 ? 19.821 28.010 49.412 1.00 22.68 151 ILE A N 1
ATOM 1172 C CA . ILE A 1 151 ? 19.776 28.531 50.773 1.00 23.92 151 ILE A CA 1
ATOM 1173 C C . ILE A 1 151 ? 21.132 28.474 51.538 1.00 24.77 151 ILE A C 1
ATOM 1174 O O . ILE A 1 151 ? 21.439 29.386 52.323 1.00 24.64 151 ILE A O 1
ATOM 1179 N N . PHE A 1 152 ? 21.951 27.450 51.263 1.00 24.58 152 PHE A N 1
ATOM 1180 C CA . PHE A 1 152 ? 23.235 27.294 51.930 1.00 24.86 152 PHE A CA 1
ATOM 1181 C C . PHE A 1 152 ? 24.320 28.099 51.248 1.00 24.88 152 PHE A C 1
ATOM 1182 O O . PHE A 1 152 ? 25.390 28.329 51.825 1.00 23.83 152 PHE A O 1
ATOM 1190 N N . HIS A 1 153 ? 24.047 28.542 50.012 1.00 24.24 153 HIS A N 1
ATOM 1191 C CA . HIS A 1 153 ? 25.074 29.156 49.161 1.00 23.86 153 HIS A CA 1
ATOM 1192 C C . HIS A 1 153 ? 24.589 30.389 48.380 1.00 23.06 153 HIS A C 1
ATOM 1193 O O . HIS A 1 153 ? 24.817 30.464 47.167 1.00 21.89 153 HIS A O 1
ATOM 1200 N N . PRO A 1 154 ? 23.976 31.374 49.081 1.00 22.48 154 PRO A N 1
ATOM 1201 C CA . PRO A 1 154 ? 23.382 32.512 48.370 1.00 21.75 154 PRO A CA 1
ATOM 1202 C C . PRO A 1 154 ? 24.439 33.489 47.802 1.00 21.23 154 PRO A C 1
ATOM 1203 O O . PRO A 1 154 ? 24.124 34.237 46.890 1.00 20.37 154 PRO A O 1
ATOM 1207 N N . GLU A 1 155 ? 25.664 33.459 48.332 1.00 21.37 155 GLU A N 1
ATOM 1208 C CA . GLU A 1 155 ? 26.813 34.174 47.769 1.00 22.32 155 GLU A CA 1
ATOM 1209 C C . GLU A 1 155 ? 27.268 33.689 46.349 1.00 21.07 155 GLU A C 1
ATOM 1210 O O . GLU A 1 155 ? 27.904 34.413 45.651 1.00 20.46 155 GLU A O 1
ATOM 1216 N N . ASN A 1 156 ? 26.930 32.460 45.961 1.00 20.74 156 ASN A N 1
ATOM 1217 C CA . ASN A 1 156 ? 27.263 31.911 44.643 1.00 20.52 156 ASN A CA 1
ATOM 1218 C C . ASN A 1 156 ? 26.159 32.199 43.561 1.00 20.31 156 ASN A C 1
ATOM 1219 O O . ASN A 1 156 ? 26.326 31.849 42.404 1.00 21.43 156 ASN A O 1
ATOM 1224 N N . ALA A 1 157 ? 25.055 32.815 43.956 1.00 19.75 157 ALA A N 1
ATOM 1225 C CA . ALA A 1 157 ? 23.868 32.956 43.105 1.00 20.08 157 ALA A CA 1
ATOM 1226 C C . ALA A 1 157 ? 23.717 34.344 42.463 1.00 19.69 157 ALA A C 1
ATOM 1227 O O . ALA A 1 157 ? 23.675 35.334 43.164 1.00 19.53 157 ALA A O 1
ATOM 1229 N N . VAL A 1 158 ? 23.642 34.396 41.124 1.00 19.51 158 VAL A N 1
ATOM 1230 C CA . VAL A 1 158 ? 23.204 35.602 40.449 1.00 19.46 158 VAL A CA 1
ATOM 1231 C C . VAL A 1 158 ? 21.649 35.612 40.411 1.00 19.54 158 VAL A C 1
ATOM 1232 O O . VAL A 1 158 ? 21.034 34.606 40.093 1.00 19.18 158 VAL A O 1
ATOM 1236 N N . PRO A 1 159 ? 21.009 36.740 40.823 1.00 20.76 159 PRO A N 1
ATOM 1237 C CA . PRO A 1 159 ? 19.555 36.718 40.893 1.00 21.78 159 PRO A CA 1
ATOM 1238 C C . PRO A 1 159 ? 18.943 36.491 39.502 1.00 22.60 159 PRO A C 1
ATOM 1239 O O . PRO A 1 159 ? 19.334 37.171 38.526 1.00 22.30 159 PRO A O 1
ATOM 1243 N N . VAL A 1 160 ? 18.035 35.505 39.453 1.00 21.60 160 VAL A N 1
ATOM 1244 C CA . VAL A 1 160 ? 17.322 35.077 38.250 1.00 20.88 160 VAL A CA 1
ATOM 1245 C C . VAL A 1 160 ? 15.824 35.100 38.555 1.00 20.30 160 VAL A C 1
ATOM 1246 O O . VAL A 1 160 ? 15.364 34.485 39.527 1.00 18.37 160 VAL A O 1
ATOM 1250 N N . GLN A 1 161 ? 15.079 35.816 37.719 1.00 19.80 161 GLN A N 1
ATOM 1251 C CA . GLN A 1 161 ? 13.635 35.885 37.866 1.00 20.04 161 GLN A CA 1
ATOM 1252 C C . GLN A 1 161 ? 12.976 34.642 37.249 1.00 18.87 161 GLN A C 1
ATOM 1253 O O . GLN A 1 161 ? 13.436 34.107 36.225 1.00 17.39 161 GLN A O 1
ATOM 1259 N N . SER A 1 162 ? 11.907 34.202 37.898 1.00 18.90 162 SER A N 1
ATOM 1260 C CA . SER A 1 162 ? 11.086 33.077 37.461 1.00 19.01 162 SER A CA 1
ATOM 1261 C C . SER A 1 162 ? 10.460 33.450 36.135 1.00 18.75 162 SER A C 1
ATOM 1262 O O . SER A 1 162 ? 9.975 34.575 35.966 1.00 17.47 162 SER A O 1
ATOM 1265 N N . TRP A 1 163 ? 10.499 32.510 35.189 1.00 17.38 163 TRP A N 1
ATOM 1266 C CA . TRP A 1 163 ? 9.947 32.752 33.886 1.00 16.62 163 TRP A CA 1
ATOM 1267 C C . TRP A 1 163 ? 8.864 31.741 33.549 1.00 16.79 163 TRP A C 1
ATOM 1268 O O . TRP A 1 163 ? 9.038 30.538 33.776 1.00 16.90 163 TRP A O 1
ATOM 1279 N N . PHE A 1 164 ? 7.739 32.245 33.048 1.00 17.00 164 PHE A N 1
ATOM 1280 C CA . PHE A 1 164 ? 6.575 31.435 32.690 1.00 17.91 164 PHE A CA 1
ATOM 1281 C C . PHE A 1 164 ? 6.259 31.528 31.188 1.00 18.63 164 PHE A C 1
ATOM 1282 O O . PHE A 1 164 ? 6.179 30.495 30.536 1.00 20.37 164 PHE A O 1
ATOM 1290 N N . ASP A 1 165 ? 6.104 32.721 30.633 1.00 20.75 165 ASP A N 1
ATOM 1291 C CA . ASP A 1 165 ? 5.670 32.841 29.213 1.00 23.12 165 ASP A CA 1
ATOM 1292 C C . ASP A 1 165 ? 5.940 34.181 28.572 1.00 23.69 165 ASP A C 1
ATOM 1293 O O . ASP A 1 165 ? 5.616 34.401 27.404 1.00 24.94 165 ASP A O 1
ATOM 1298 N N . ASP A 1 166 ? 6.528 35.092 29.324 1.00 23.58 166 ASP A N 1
ATOM 1299 C CA . ASP A 1 166 ? 6.757 36.435 28.849 1.00 23.30 166 ASP A CA 1
ATOM 1300 C C . ASP A 1 166 ? 7.869 36.517 27.801 1.00 23.18 166 ASP A C 1
ATOM 1301 O O . ASP A 1 166 ? 9.064 36.466 28.121 1.00 21.72 166 ASP A O 1
ATOM 1306 N N . MET A 1 167 ? 7.459 36.724 26.547 1.00 22.50 167 MET A N 1
ATOM 1307 C CA . MET A 1 167 ? 8.358 36.703 25.395 1.00 22.73 167 MET A CA 1
ATOM 1308 C C . MET A 1 167 ? 9.214 37.949 25.263 1.00 20.86 167 MET A C 1
ATOM 1309 O O . MET A 1 167 ? 10.135 37.989 24.459 1.00 22.35 167 MET A O 1
ATOM 1314 N N . THR A 1 168 ? 8.964 38.944 26.097 1.00 20.97 168 THR A N 1
ATOM 1315 C CA . THR A 1 168 ? 9.823 40.123 26.133 1.00 20.85 168 THR A CA 1
ATOM 1316 C C . THR A 1 168 ? 10.976 39.963 27.137 1.00 20.36 168 THR A C 1
ATOM 1317 O O . THR A 1 168 ? 11.835 40.835 27.255 1.00 21.84 168 THR A O 1
ATOM 1321 N N . ASP A 1 169 ? 11.000 38.855 27.858 1.00 19.77 169 ASP A N 1
ATOM 1322 C CA . ASP A 1 169 ? 12.087 38.590 28.788 1.00 19.17 169 ASP A CA 1
ATOM 1323 C C . ASP A 1 169 ? 13.457 38.550 28.089 1.00 18.22 169 ASP A C 1
ATOM 1324 O O . ASP A 1 169 ? 13.613 37.951 27.008 1.00 16.91 169 ASP A O 1
ATOM 1329 N N . THR A 1 170 ? 14.441 39.199 28.713 1.00 17.80 170 THR A N 1
ATOM 1330 C CA . THR A 1 170 ? 15.815 39.179 28.179 1.00 19.86 170 THR A CA 1
ATOM 1331 C C . THR A 1 170 ? 16.884 38.776 29.210 1.00 18.55 170 THR A C 1
ATOM 1332 O O . THR A 1 170 ? 18.065 38.892 28.959 1.00 19.09 170 THR A O 1
ATOM 1336 N N . GLU A 1 171 ? 16.477 38.261 30.355 1.00 18.06 171 GLU A N 1
ATOM 1337 C CA . GLU A 1 171 ? 17.456 37.895 31.359 1.00 18.21 171 GLU A CA 1
ATOM 1338 C C . GLU A 1 171 ? 18.566 36.955 30.894 1.00 17.66 171 GLU A C 1
ATOM 1339 O O . GLU A 1 171 ? 19.720 37.141 31.289 1.00 17.63 171 GLU A O 1
ATOM 1345 N N . LEU A 1 172 ? 18.241 35.926 30.097 1.00 17.90 172 LEU A N 1
ATOM 1346 C CA . LEU A 1 172 ? 19.342 35.026 29.582 1.00 18.98 172 LEU A CA 1
ATOM 1347 C C . LEU A 1 172 ? 20.293 35.710 28.605 1.00 18.43 172 LEU A C 1
ATOM 1348 O O . LEU A 1 172 ? 21.464 35.404 28.607 1.00 20.47 172 LEU A O 1
ATOM 1353 N N . LEU A 1 173 ? 19.799 36.651 27.808 1.00 19.79 173 LEU A N 1
ATOM 1354 C CA . LEU A 1 173 ? 20.670 37.416 26.940 1.00 20.99 173 LEU A CA 1
ATOM 1355 C C . LEU A 1 173 ? 21.595 38.334 27.770 1.00 20.06 173 LEU A C 1
ATOM 1356 O O . LEU A 1 173 ? 22.806 38.397 27.493 1.00 18.05 173 LEU A O 1
ATOM 1361 N N . ASP A 1 174 ? 21.035 38.957 28.822 1.00 20.41 174 ASP A N 1
ATOM 1362 C CA . ASP A 1 174 ? 21.767 39.872 29.723 1.00 21.29 174 ASP A CA 1
ATOM 1363 C C . ASP A 1 174 ? 22.788 39.125 30.554 1.00 22.13 174 ASP A C 1
ATOM 1364 O O . ASP A 1 174 ? 23.841 39.686 30.891 1.00 24.06 174 ASP A O 1
ATOM 1369 N N . LEU A 1 175 ? 22.483 37.880 30.910 1.00 21.90 175 LEU A N 1
ATOM 1370 C CA . LEU A 1 175 ? 23.481 36.970 31.502 1.00 21.87 175 LEU A CA 1
ATOM 1371 C C . LEU A 1 175 ? 24.766 36.698 30.688 1.00 22.20 175 LEU A C 1
ATOM 1372 O O . LEU A 1 175 ? 25.822 36.476 31.294 1.00 22.47 175 LEU A O 1
ATOM 1377 N N . ILE A 1 176 ? 24.690 36.745 29.354 1.00 21.55 176 ILE A N 1
ATOM 1378 C CA . ILE A 1 176 ? 25.872 36.501 28.528 1.00 22.06 176 ILE A CA 1
ATOM 1379 C C . ILE A 1 176 ? 27.090 37.413 28.840 1.00 22.83 176 ILE A C 1
ATOM 1380 O O . ILE A 1 176 ? 28.114 36.864 29.202 1.00 23.47 176 ILE A O 1
ATOM 1385 N N . PRO A 1 177 ? 26.977 38.778 28.710 1.00 23.95 177 PRO A N 1
ATOM 1386 C CA . PRO A 1 177 ? 28.156 39.624 29.068 1.00 23.94 177 PRO A CA 1
ATOM 1387 C C . PRO A 1 177 ? 28.552 39.565 30.502 1.00 24.72 177 PRO A C 1
ATOM 1388 O O . PRO A 1 177 ? 29.720 39.740 30.803 1.00 24.67 177 PRO A O 1
ATOM 1392 N N . PHE A 1 178 ? 27.602 39.333 31.403 1.00 25.35 178 PHE A N 1
ATOM 1393 C CA . PHE A 1 178 ? 27.971 39.120 32.785 1.00 25.31 178 PHE A CA 1
ATOM 1394 C C . PHE A 1 178 ? 28.946 37.927 32.900 1.00 25.55 178 PHE A C 1
ATOM 1395 O O . PHE A 1 178 ? 30.046 38.022 33.523 1.00 25.68 178 PHE A O 1
ATOM 1403 N N . PHE A 1 179 ? 28.560 36.804 32.296 1.00 24.69 179 PHE A N 1
ATOM 1404 C CA . PHE A 1 179 ? 29.379 35.580 32.390 1.00 24.74 179 PHE A CA 1
ATOM 1405 C C . PHE A 1 179 ? 30.680 35.653 31.590 1.00 24.83 179 PHE A C 1
ATOM 1406 O O . PHE A 1 179 ? 31.671 35.093 32.031 1.00 23.77 179 PHE A O 1
ATOM 1414 N N . GLU A 1 180 ? 30.661 36.355 30.447 1.00 25.84 180 GLU A N 1
ATOM 1415 C CA . GLU A 1 180 ? 31.889 36.654 29.674 1.00 27.60 180 GLU A CA 1
ATOM 1416 C C . GLU A 1 180 ? 32.881 37.442 30.509 1.00 30.31 180 GLU A C 1
ATOM 1417 O O . GLU A 1 180 ? 34.033 37.053 30.621 1.00 30.92 180 GLU A O 1
ATOM 1423 N N . GLY A 1 181 ? 32.429 38.552 31.092 1.00 32.55 181 GLY A N 1
ATOM 1424 C CA . GLY A 1 181 ? 33.267 39.338 31.989 1.00 35.58 181 GLY A CA 1
ATOM 1425 C C . GLY A 1 181 ? 33.877 38.612 33.176 1.00 37.79 181 GLY A C 1
ATOM 1426 O O . GLY A 1 181 ? 34.982 38.952 33.599 1.00 38.19 181 GLY A O 1
ATOM 1427 N N . LEU A 1 182 ? 33.174 37.623 33.727 1.00 39.61 182 LEU A N 1
ATOM 1428 C CA . LEU A 1 182 ? 33.749 36.833 34.801 1.00 42.15 182 LEU A CA 1
ATOM 1429 C C . LEU A 1 182 ? 34.460 35.560 34.337 1.00 43.61 182 LEU A C 1
ATOM 1430 O O . LEU A 1 182 ? 35.104 34.868 35.139 1.00 44.51 182 LEU A O 1
ATOM 1435 N N . SER A 1 183 ? 34.329 35.250 33.050 1.00 44.79 183 SER A N 1
ATOM 1436 C CA . SER A 1 183 ? 35.259 34.348 32.391 1.00 46.39 183 SER A CA 1
ATOM 1437 C C . SER A 1 183 ? 36.595 35.118 32.280 1.00 48.02 183 SER A C 1
ATOM 1438 O O . SER A 1 183 ? 37.680 34.532 32.370 1.00 48.44 183 SER A O 1
ATOM 1441 N N . ARG A 1 184 ? 36.462 36.441 32.114 1.00 49.84 184 ARG A N 1
ATOM 1442 C CA . ARG A 1 184 ? 37.539 37.448 32.026 1.00 51.51 184 ARG A CA 1
ATOM 1443 C C . ARG A 1 184 ? 38.178 37.457 30.647 1.00 52.03 184 ARG A C 1
ATOM 1444 O O . ARG A 1 184 ? 37.468 37.673 29.660 1.00 52.78 184 ARG A O 1
ATOM 1452 N N . VAL B 1 6 ? -0.311 -35.178 38.212 1.00 64.89 6 VAL B N 1
ATOM 1453 C CA . VAL B 1 6 ? 0.766 -34.349 37.578 1.00 64.94 6 VAL B CA 1
ATOM 1454 C C . VAL B 1 6 ? 2.182 -34.952 37.831 1.00 65.02 6 VAL B C 1
ATOM 1455 O O . VAL B 1 6 ? 2.313 -36.186 37.980 1.00 65.69 6 VAL B O 1
ATOM 1459 N N . ILE B 1 7 ? 3.227 -34.110 37.845 1.00 64.30 7 ILE B N 1
ATOM 1460 C CA . ILE B 1 7 ? 4.616 -34.579 38.004 1.00 63.14 7 ILE B CA 1
ATOM 1461 C C . ILE B 1 7 ? 5.055 -34.178 39.410 1.00 62.16 7 ILE B C 1
ATOM 1462 O O . ILE B 1 7 ? 4.502 -33.216 39.958 1.00 62.57 7 ILE B O 1
ATOM 1467 N N . PRO B 1 8 ? 5.997 -34.936 40.033 1.00 60.91 8 PRO B N 1
ATOM 1468 C CA . PRO B 1 8 ? 6.475 -34.537 41.376 1.00 59.23 8 PRO B CA 1
ATOM 1469 C C . PRO B 1 8 ? 7.346 -33.283 41.379 1.00 57.39 8 PRO B C 1
ATOM 1470 O O . PRO B 1 8 ? 8.027 -33.033 42.375 1.00 57.78 8 PRO B O 1
ATOM 1474 N N . ILE B 1 9 ? 7.306 -32.497 40.292 1.00 54.72 9 ILE B N 1
ATOM 1475 C CA . ILE B 1 9 ? 8.124 -31.275 40.147 1.00 51.15 9 ILE B CA 1
ATOM 1476 C C . ILE B 1 9 ? 7.688 -29.991 40.956 1.00 50.38 9 ILE B C 1
ATOM 1477 O O . ILE B 1 9 ? 6.525 -29.552 40.894 1.00 49.80 9 ILE B O 1
ATOM 1482 N N . PRO B 1 10 ? 8.638 -29.412 41.733 1.00 49.05 10 PRO B N 1
ATOM 1483 C CA . PRO B 1 10 ? 8.339 -28.381 42.773 1.00 47.92 10 PRO B CA 1
ATOM 1484 C C . PRO B 1 10 ? 7.759 -27.062 42.248 1.00 45.37 10 PRO B C 1
ATOM 1485 O O . PRO B 1 10 ? 8.108 -26.628 41.142 1.00 43.54 10 PRO B O 1
ATOM 1489 N N . SER B 1 11 ? 6.871 -26.446 43.047 1.00 43.80 11 SER B N 1
ATOM 1490 C CA . SER B 1 11 ? 6.237 -25.153 42.684 1.00 42.35 11 SER B CA 1
ATOM 1491 C C . SER B 1 11 ? 7.294 -24.068 42.592 1.00 40.16 11 SER B C 1
ATOM 1492 O O . SER B 1 11 ? 8.325 -24.200 43.245 1.00 39.02 11 SER B O 1
ATOM 1495 N N . PRO B 1 12 ? 7.038 -22.984 41.807 1.00 39.19 12 PRO B N 1
ATOM 1496 C CA . PRO B 1 12 ? 8.011 -21.873 41.781 1.00 38.68 12 PRO B CA 1
ATOM 1497 C C . PRO B 1 12 ? 7.853 -21.048 43.057 1.00 37.45 12 PRO B C 1
ATOM 1498 O O . PRO B 1 12 ? 6.858 -21.244 43.775 1.00 36.79 12 PRO B O 1
ATOM 1502 N N . PRO B 1 13 ? 8.806 -20.119 43.323 1.00 36.82 13 PRO B N 1
ATOM 1503 C CA . PRO B 1 13 ? 8.666 -19.167 44.432 1.00 35.45 13 PRO B CA 1
ATOM 1504 C C . PRO B 1 13 ? 7.278 -18.497 44.468 1.00 34.90 13 PRO B C 1
ATOM 1505 O O . PRO B 1 13 ? 6.611 -18.371 43.419 1.00 34.50 13 PRO B O 1
ATOM 1509 N N . ALA B 1 14 ? 6.863 -18.069 45.665 1.00 33.32 14 ALA B N 1
ATOM 1510 C CA . ALA B 1 14 ? 5.679 -17.211 45.852 1.00 31.85 14 ALA B CA 1
ATOM 1511 C C . ALA B 1 14 ? 5.699 -16.037 44.861 1.00 31.10 14 ALA B C 1
ATOM 1512 O O . ALA B 1 14 ? 6.762 -15.489 44.552 1.00 30.62 14 ALA B O 1
ATOM 1514 N N . LYS B 1 15 ? 4.534 -15.683 44.328 1.00 30.49 15 LYS B N 1
ATOM 1515 C CA . LYS B 1 15 ? 4.386 -14.554 43.394 1.00 30.51 15 LYS B CA 1
ATOM 1516 C C . LYS B 1 15 ? 4.970 -13.282 43.969 1.00 29.01 15 LYS B C 1
ATOM 1517 O O . LYS B 1 15 ? 5.644 -12.527 43.277 1.00 29.32 15 LYS B O 1
ATOM 1523 N N . TYR B 1 16 ? 4.701 -13.042 45.246 1.00 27.89 16 TYR B N 1
ATOM 1524 C CA . TYR B 1 16 ? 5.076 -11.757 45.868 1.00 27.10 16 TYR B CA 1
ATOM 1525 C C . TYR B 1 16 ? 6.121 -11.906 46.952 1.00 25.62 16 TYR B C 1
ATOM 1526 O O . TYR B 1 16 ? 6.155 -12.910 47.675 1.00 24.60 16 TYR B O 1
ATOM 1535 N N . LEU B 1 17 ? 6.943 -10.870 47.070 1.00 24.53 17 LEU B N 1
ATOM 1536 C CA . LEU B 1 17 ? 8.043 -10.850 48.004 1.00 24.00 17 LEU B CA 1
ATOM 1537 C C . LEU B 1 17 ? 7.635 -10.688 49.467 1.00 24.00 17 LEU B C 1
ATOM 1538 O O . LEU B 1 17 ? 8.377 -11.101 50.343 1.00 23.98 17 LEU B O 1
ATOM 1543 N N . LEU B 1 18 ? 6.485 -10.069 49.709 1.00 25.11 18 LEU B N 1
ATOM 1544 C CA . LEU B 1 18 ? 5.949 -9.856 51.043 1.00 25.21 18 LEU B CA 1
ATOM 1545 C C . LEU B 1 18 ? 4.739 -10.757 51.291 1.00 27.39 18 LEU B C 1
ATOM 1546 O O . LEU B 1 18 ? 3.970 -11.026 50.373 1.00 27.03 18 LEU B O 1
ATOM 1551 N N . PRO B 1 19 ? 4.518 -11.174 52.559 1.00 29.78 19 PRO B N 1
ATOM 1552 C CA . PRO B 1 19 ? 3.251 -11.874 52.889 1.00 30.70 19 PRO B CA 1
ATOM 1553 C C . PRO B 1 19 ? 2.117 -10.857 52.775 1.00 32.80 19 PRO B C 1
ATOM 1554 O O . PRO B 1 19 ? 2.429 -9.654 52.597 1.00 31.92 19 PRO B O 1
ATOM 1558 N N . GLU B 1 20 ? 0.835 -11.297 52.824 1.00 33.92 20 GLU B N 1
ATOM 1559 C CA . GLU B 1 20 ? -0.319 -10.350 52.869 1.00 35.89 20 GLU B CA 1
ATOM 1560 C C . GLU B 1 20 ? -0.138 -9.366 54.048 1.00 34.12 20 GLU B C 1
ATOM 1561 O O . GLU B 1 20 ? 0.384 -9.735 55.092 1.00 34.01 20 GLU B O 1
ATOM 1567 N N . VAL B 1 21 ? -0.583 -8.125 53.876 1.00 33.41 21 VAL B N 1
ATOM 1568 C CA . VAL B 1 21 ? -0.514 -7.096 54.921 1.00 32.41 21 VAL B CA 1
ATOM 1569 C C . VAL B 1 21 ? -1.249 -7.546 56.206 1.00 32.67 21 VAL B C 1
ATOM 1570 O O . VAL B 1 21 ? -2.294 -8.207 56.139 1.00 32.24 21 VAL B O 1
ATOM 1574 N N . THR B 1 22 ? -0.671 -7.232 57.369 1.00 31.85 22 THR B N 1
ATOM 1575 C CA . THR B 1 22 ? -1.269 -7.647 58.634 1.00 31.19 22 THR B CA 1
ATOM 1576 C C . THR B 1 22 ? -2.506 -6.762 58.862 1.00 30.90 22 THR B C 1
ATOM 1577 O O . THR B 1 22 ? -2.551 -5.646 58.335 1.00 31.14 22 THR B O 1
ATOM 1581 N N . VAL B 1 23 ? -3.488 -7.229 59.651 1.00 30.77 23 VAL B N 1
ATOM 1582 C CA . VAL B 1 23 ? -4.619 -6.358 60.100 1.00 31.05 23 VAL B CA 1
ATOM 1583 C C . VAL B 1 23 ? -4.186 -4.988 60.643 1.00 30.70 23 VAL B C 1
ATOM 1584 O O . VAL B 1 23 ? -4.684 -3.917 60.202 1.00 31.00 23 VAL B O 1
ATOM 1588 N N . LEU B 1 24 ? -3.227 -5.011 61.560 1.00 30.83 24 LEU B N 1
ATOM 1589 C CA . LEU B 1 24 ? -2.673 -3.778 62.119 1.00 31.88 24 LEU B CA 1
ATOM 1590 C C . LEU B 1 24 ? -2.037 -2.804 61.076 1.00 31.23 24 LEU B C 1
ATOM 1591 O O . LEU B 1 24 ? -2.108 -1.591 61.257 1.00 32.18 24 LEU B O 1
ATOM 1596 N N . ASP B 1 25 ? -1.498 -3.322 59.967 1.00 30.00 25 ASP B N 1
ATOM 1597 C CA . ASP B 1 25 ? -0.851 -2.462 58.937 1.00 29.48 25 ASP B CA 1
ATOM 1598 C C . ASP B 1 25 ? -1.775 -2.136 57.771 1.00 28.68 25 ASP B C 1
ATOM 1599 O O . ASP B 1 25 ? -1.430 -1.358 56.879 1.00 26.43 25 ASP B O 1
ATOM 1604 N N . TYR B 1 26 ? -2.943 -2.779 57.755 1.00 29.68 26 TYR B N 1
ATOM 1605 C CA . TYR B 1 26 ? -3.885 -2.628 56.622 1.00 29.04 26 TYR B CA 1
ATOM 1606 C C . TYR B 1 26 ? -4.120 -1.137 56.288 1.00 28.91 26 TYR B C 1
ATOM 1607 O O . TYR B 1 26 ? -4.315 -0.294 57.164 1.00 28.32 26 TYR B O 1
ATOM 1616 N N . GLY B 1 27 ? -4.027 -0.788 55.016 1.00 28.64 27 GLY B N 1
ATOM 1617 C CA . GLY B 1 27 ? -4.222 0.621 54.660 1.00 28.70 27 GLY B CA 1
ATOM 1618 C C . GLY B 1 27 ? -3.076 1.581 55.010 1.00 28.15 27 GLY B C 1
ATOM 1619 O O . GLY B 1 27 ? -3.233 2.790 54.863 1.00 28.63 27 GLY B O 1
ATOM 1620 N N . LYS B 1 28 ? -1.933 1.073 55.494 1.00 26.62 28 LYS B N 1
ATOM 1621 C CA . LYS B 1 28 ? -0.740 1.937 55.641 1.00 25.11 28 LYS B CA 1
ATOM 1622 C C . LYS B 1 28 ? 0.048 1.933 54.325 1.00 24.59 28 LYS B C 1
ATOM 1623 O O . LYS B 1 28 ? 0.124 0.892 53.652 1.00 22.69 28 LYS B O 1
ATOM 1629 N N . LYS B 1 29 ? 0.690 3.056 54.011 1.00 23.12 29 LYS B N 1
ATOM 1630 C CA . LYS B 1 29 ? 1.711 3.055 52.970 1.00 23.65 29 LYS B CA 1
ATOM 1631 C C . LYS B 1 29 ? 2.853 2.109 53.334 1.00 22.70 29 LYS B C 1
ATOM 1632 O O . LYS B 1 29 ? 3.232 1.963 54.513 1.00 22.51 29 LYS B O 1
ATOM 1638 N N . CYS B 1 30 ? 3.367 1.432 52.309 1.00 22.02 30 CYS B N 1
ATOM 1639 C CA . CYS B 1 30 ? 4.515 0.560 52.477 1.00 22.10 30 CYS B CA 1
ATOM 1640 C C . CYS B 1 30 ? 5.779 1.350 52.104 1.00 21.98 30 CYS B C 1
ATOM 1641 O O . CYS B 1 30 ? 5.880 1.917 50.996 1.00 23.19 30 CYS B O 1
ATOM 1644 N N . VAL B 1 31 ? 6.693 1.471 53.075 1.00 21.44 31 VAL B N 1
ATOM 1645 C CA . VAL B 1 31 ? 7.938 2.150 52.868 1.00 19.81 31 VAL B CA 1
ATOM 1646 C C . VAL B 1 31 ? 9.114 1.173 52.905 1.00 19.70 31 VAL B C 1
ATOM 1647 O O . VAL B 1 31 ? 9.414 0.566 53.951 1.00 18.61 31 VAL B O 1
ATOM 1651 N N . VAL B 1 32 ? 9.780 1.078 51.741 1.00 16.97 32 VAL B N 1
ATOM 1652 C CA . VAL B 1 32 ? 10.892 0.214 51.534 1.00 17.22 32 VAL B CA 1
ATOM 1653 C C . VAL B 1 32 ? 12.151 1.091 51.808 1.00 16.80 32 VAL B C 1
ATOM 1654 O O . VAL B 1 32 ? 12.293 2.220 51.285 1.00 16.55 32 VAL B O 1
ATOM 1658 N N . ILE B 1 33 ? 13.025 0.583 52.670 1.00 16.32 33 ILE B N 1
ATOM 1659 C CA . ILE B 1 33 ? 14.167 1.385 53.162 1.00 15.55 33 ILE B CA 1
ATOM 1660 C C . ILE B 1 33 ? 15.423 0.586 52.900 1.00 14.87 33 ILE B C 1
ATOM 1661 O O . ILE B 1 33 ? 15.511 -0.552 53.313 1.00 14.20 33 ILE B O 1
ATOM 1666 N N . ASP B 1 34 ? 16.406 1.226 52.252 1.00 14.09 34 ASP B N 1
ATOM 1667 C CA . ASP B 1 34 ? 17.686 0.607 52.003 1.00 14.48 34 ASP B CA 1
ATOM 1668 C C . ASP B 1 34 ? 18.530 0.573 53.313 1.00 15.98 34 ASP B C 1
ATOM 1669 O O . ASP B 1 34 ? 18.276 1.348 54.282 1.00 15.67 34 ASP B O 1
ATOM 1674 N N . LEU B 1 35 ? 19.561 -0.287 53.319 1.00 16.22 35 LEU B N 1
ATOM 1675 C CA . LEU B 1 35 ? 20.514 -0.308 54.431 1.00 16.18 35 LEU B CA 1
ATOM 1676 C C . LEU B 1 35 ? 21.771 0.535 54.202 1.00 15.31 35 LEU B C 1
ATOM 1677 O O . LEU B 1 35 ? 22.001 1.544 54.867 1.00 16.04 35 LEU B O 1
ATOM 1682 N N . ASP B 1 36 ? 22.602 0.094 53.273 1.00 16.46 36 ASP B N 1
ATOM 1683 C CA . ASP B 1 36 ? 23.961 0.609 53.170 1.00 17.88 36 ASP B CA 1
ATOM 1684 C C . ASP B 1 36 ? 23.999 1.985 52.590 1.00 17.49 36 ASP B C 1
ATOM 1685 O O . ASP B 1 36 ? 23.480 2.213 51.483 1.00 17.61 36 ASP B O 1
ATOM 1690 N N . GLU B 1 37 ? 24.625 2.879 53.372 1.00 16.84 37 GLU B N 1
ATOM 1691 C CA . GLU B 1 37 ? 24.814 4.303 53.080 1.00 16.72 37 GLU B CA 1
ATOM 1692 C C . GLU B 1 37 ? 23.452 5.045 53.126 1.00 17.12 37 GLU B C 1
ATOM 1693 O O . GLU B 1 37 ? 23.346 6.234 52.760 1.00 16.87 37 GLU B O 1
ATOM 1699 N N . THR B 1 38 ? 22.402 4.332 53.513 1.00 16.41 38 THR B N 1
ATOM 1700 C CA . THR B 1 38 ? 21.122 4.977 53.793 1.00 16.47 38 THR B CA 1
ATOM 1701 C C . THR B 1 38 ? 20.935 5.158 55.330 1.00 16.25 38 THR B C 1
ATOM 1702 O O . THR B 1 38 ? 20.789 6.272 55.826 1.00 17.31 38 THR B O 1
ATOM 1706 N N . LEU B 1 39 ? 20.986 4.049 56.065 1.00 16.87 39 LEU B N 1
ATOM 1707 C CA . LEU B 1 39 ? 20.776 4.047 57.517 1.00 16.16 39 LEU B CA 1
ATOM 1708 C C . LEU B 1 39 ? 22.073 3.854 58.281 1.00 15.96 39 LEU B C 1
ATOM 1709 O O . LEU B 1 39 ? 22.184 4.295 59.415 1.00 15.97 39 LEU B O 1
ATOM 1714 N N . VAL B 1 40 ? 23.024 3.107 57.694 1.00 16.04 40 VAL B N 1
ATOM 1715 C CA . VAL B 1 40 ? 24.322 2.820 58.330 1.00 15.98 40 VAL B CA 1
ATOM 1716 C C . VAL B 1 40 ? 25.435 2.873 57.241 1.00 16.71 40 VAL B C 1
ATOM 1717 O O . VAL B 1 40 ? 25.137 2.901 56.030 1.00 15.03 40 VAL B O 1
ATOM 1721 N N . HIS B 1 41 ? 26.686 2.921 57.690 1.00 16.53 41 HIS B N 1
ATOM 1722 C CA . HIS B 1 41 ? 27.855 2.733 56.803 1.00 17.55 41 HIS B CA 1
ATOM 1723 C C . HIS B 1 41 ? 28.776 1.783 57.502 1.00 18.46 41 HIS B C 1
ATOM 1724 O O . HIS B 1 41 ? 29.173 2.025 58.661 1.00 19.73 41 HIS B O 1
ATOM 1731 N N . SER B 1 42 ? 29.105 0.705 56.807 1.00 19.20 42 SER B N 1
ATOM 1732 C CA . SER B 1 42 ? 29.964 -0.374 57.328 1.00 20.37 42 SER B CA 1
ATOM 1733 C C . SER B 1 42 ? 31.317 -0.396 56.603 1.00 20.22 42 SER B C 1
ATOM 1734 O O . SER B 1 42 ? 31.436 0.089 55.471 1.00 19.53 42 SER B O 1
ATOM 1737 N N . SER B 1 43 ? 32.304 -0.986 57.267 1.00 20.91 43 SER B N 1
ATOM 1738 C CA . SER B 1 43 ? 33.689 -1.035 56.761 1.00 22.24 43 SER B CA 1
ATOM 1739 C C . SER B 1 43 ? 34.411 -2.202 57.410 1.00 23.15 43 SER B C 1
ATOM 1740 O O . SER B 1 43 ? 34.144 -2.492 58.588 1.00 22.01 43 SER B O 1
ATOM 1743 N N . PHE B 1 44 ? 35.332 -2.841 56.649 1.00 24.43 44 PHE B N 1
ATOM 1744 C CA . PHE B 1 44 ? 36.399 -3.716 57.172 1.00 25.00 44 PHE B CA 1
ATOM 1745 C C . PHE B 1 44 ? 37.531 -3.035 57.990 1.00 26.03 44 PHE B C 1
ATOM 1746 O O . PHE B 1 44 ? 38.248 -3.710 58.754 1.00 25.14 44 PHE B O 1
ATOM 1754 N N . LYS B 1 45 ? 37.653 -1.717 57.869 1.00 26.48 45 LYS B N 1
ATOM 1755 C CA . LYS B 1 45 ? 38.704 -0.961 58.548 1.00 27.60 45 LYS B CA 1
ATOM 1756 C C . LYS B 1 45 ? 38.334 -0.584 60.016 1.00 27.94 45 LYS B C 1
ATOM 1757 O O . LYS B 1 45 ? 37.354 0.150 60.252 1.00 26.53 45 LYS B O 1
ATOM 1763 N N . PRO B 1 46 ? 39.138 -1.084 61.000 1.00 28.47 46 PRO B N 1
ATOM 1764 C CA . PRO B 1 46 ? 38.794 -0.967 62.428 1.00 29.02 46 PRO B CA 1
ATOM 1765 C C . PRO B 1 46 ? 38.741 0.459 62.947 1.00 29.91 46 PRO B C 1
ATOM 1766 O O . PRO B 1 46 ? 39.652 1.272 62.704 1.00 30.07 46 PRO B O 1
ATOM 1770 N N . ILE B 1 47 ? 37.639 0.777 63.623 1.00 30.53 47 ILE B N 1
ATOM 1771 C CA . ILE B 1 47 ? 37.500 2.072 64.304 1.00 30.43 47 ILE B CA 1
ATOM 1772 C C . ILE B 1 47 ? 37.103 1.801 65.743 1.00 31.55 47 ILE B C 1
ATOM 1773 O O . ILE B 1 47 ? 36.362 0.831 66.020 1.00 32.82 47 ILE B O 1
ATOM 1778 N N . SER B 1 48 ? 37.570 2.649 66.664 1.00 31.58 48 SER B N 1
ATOM 1779 C CA . SER B 1 48 ? 37.215 2.507 68.095 1.00 32.14 48 SER B CA 1
ATOM 1780 C C . SER B 1 48 ? 35.761 2.913 68.451 1.00 31.64 48 SER B C 1
ATOM 1781 O O . SER B 1 48 ? 35.207 2.401 69.455 1.00 32.21 48 SER B O 1
ATOM 1784 N N . ASN B 1 49 ? 35.167 3.802 67.635 1.00 29.36 49 ASN B N 1
ATOM 1785 C CA . ASN B 1 49 ? 33.798 4.343 67.848 1.00 28.16 49 ASN B CA 1
ATOM 1786 C C . ASN B 1 49 ? 32.662 3.663 67.057 1.00 24.58 49 ASN B C 1
ATOM 1787 O O . ASN B 1 49 ? 31.581 4.257 66.939 1.00 22.92 49 ASN B O 1
ATOM 1792 N N . ALA B 1 50 ? 32.883 2.466 66.495 1.00 20.40 50 ALA B N 1
ATOM 1793 C CA . ALA B 1 50 ? 31.793 1.748 65.811 1.00 19.14 50 ALA B CA 1
ATOM 1794 C C . ALA B 1 50 ? 30.558 1.607 66.718 1.00 17.78 50 ALA B C 1
ATOM 1795 O O . ALA B 1 50 ? 30.662 1.480 67.938 1.00 16.18 50 ALA B O 1
ATOM 1797 N N . ASP B 1 51 ? 29.386 1.643 66.119 1.00 17.78 51 ASP B N 1
ATOM 1798 C CA . ASP B 1 51 ? 28.165 1.412 66.871 1.00 18.48 51 ASP B CA 1
ATOM 1799 C C . ASP B 1 51 ? 27.962 -0.077 67.063 1.00 17.34 51 ASP B C 1
ATOM 1800 O O . ASP B 1 51 ? 27.493 -0.504 68.119 1.00 15.16 51 ASP B O 1
ATOM 1805 N N . PHE B 1 52 ? 28.339 -0.865 66.039 1.00 16.43 52 PHE B N 1
ATOM 1806 C CA . PHE B 1 52 ? 28.159 -2.315 66.054 1.00 16.46 52 PHE B CA 1
ATOM 1807 C C . PHE B 1 52 ? 29.362 -2.940 65.451 1.00 17.58 52 PHE B C 1
ATOM 1808 O O . PHE B 1 52 ? 29.972 -2.334 64.541 1.00 17.04 52 PHE B O 1
ATOM 1816 N N . ILE B 1 53 ? 29.700 -4.158 65.918 1.00 18.06 53 ILE B N 1
ATOM 1817 C CA . ILE B 1 53 ? 30.644 -5.025 65.225 1.00 18.98 53 ILE B CA 1
ATOM 1818 C C . ILE B 1 53 ? 29.940 -6.315 64.920 1.00 19.56 53 ILE B C 1
ATOM 1819 O O . ILE B 1 53 ? 29.305 -6.923 65.808 1.00 20.72 53 ILE B O 1
ATOM 1824 N N . VAL B 1 54 ? 30.025 -6.709 63.648 1.00 19.12 54 VAL B N 1
ATOM 1825 C CA . VAL B 1 54 ? 29.459 -7.947 63.112 1.00 18.70 54 VAL B CA 1
ATOM 1826 C C . VAL B 1 54 ? 30.563 -8.797 62.378 1.00 19.46 54 VAL B C 1
ATOM 1827 O O . VAL B 1 54 ? 31.266 -8.301 61.441 1.00 18.47 54 VAL B O 1
ATOM 1831 N N . PRO B 1 55 ? 30.766 -10.050 62.849 1.00 19.38 55 PRO B N 1
ATOM 1832 C CA . PRO B 1 55 ? 31.710 -10.998 62.280 1.00 20.70 55 PRO B CA 1
ATOM 1833 C C . PRO B 1 55 ? 31.067 -11.691 61.112 1.00 21.84 55 PRO B C 1
ATOM 1834 O O . PRO B 1 55 ? 30.001 -12.300 61.269 1.00 23.59 55 PRO B O 1
ATOM 1838 N N . VAL B 1 56 ? 31.657 -11.535 59.941 1.00 22.01 56 VAL B N 1
ATOM 1839 C CA . VAL B 1 56 ? 31.040 -12.063 58.720 1.00 22.65 56 VAL B CA 1
ATOM 1840 C C . VAL B 1 56 ? 31.992 -13.044 58.028 1.00 25.37 56 VAL B C 1
ATOM 1841 O O . VAL B 1 56 ? 33.143 -12.722 57.722 1.00 23.88 56 VAL B O 1
ATOM 1845 N N . GLU B 1 57 ? 31.497 -14.261 57.807 1.00 28.61 57 GLU B N 1
ATOM 1846 C CA . GLU B 1 57 ? 32.271 -15.287 57.149 1.00 31.85 57 GLU B CA 1
ATOM 1847 C C . GLU B 1 57 ? 32.321 -15.035 55.648 1.00 33.87 57 GLU B C 1
ATOM 1848 O O . GLU B 1 57 ? 31.309 -15.081 54.955 1.00 33.68 57 GLU B O 1
ATOM 1854 N N . ILE B 1 58 ? 33.490 -14.685 55.149 1.00 36.83 58 ILE B N 1
ATOM 1855 C CA . ILE B 1 58 ? 33.629 -14.553 53.702 1.00 40.06 58 ILE B CA 1
ATOM 1856 C C . ILE B 1 58 ? 34.659 -15.562 53.227 1.00 42.36 58 ILE B C 1
ATOM 1857 O O . ILE B 1 58 ? 35.860 -15.435 53.538 1.00 43.04 58 ILE B O 1
ATOM 1862 N N . ASP B 1 59 ? 34.134 -16.563 52.505 1.00 44.99 59 ASP B N 1
ATOM 1863 C CA . ASP B 1 59 ? 34.871 -17.678 51.900 1.00 47.34 59 ASP B CA 1
ATOM 1864 C C . ASP B 1 59 ? 35.649 -18.518 52.942 1.00 47.03 59 ASP B C 1
ATOM 1865 O O . ASP B 1 59 ? 36.852 -18.719 52.827 1.00 47.81 59 ASP B O 1
ATOM 1870 N N . GLY B 1 60 ? 34.930 -18.978 53.966 1.00 46.96 60 GLY B N 1
ATOM 1871 C CA . GLY B 1 60 ? 35.505 -19.764 55.070 1.00 46.15 60 GLY B CA 1
ATOM 1872 C C . GLY B 1 60 ? 36.186 -18.936 56.148 1.00 45.97 60 GLY B C 1
ATOM 1873 O O . GLY B 1 60 ? 36.512 -19.454 57.222 1.00 46.04 60 GLY B O 1
ATOM 1874 N N . THR B 1 61 ? 36.402 -17.647 55.872 1.00 45.05 61 THR B N 1
ATOM 1875 C CA . THR B 1 61 ? 37.200 -16.806 56.768 1.00 43.86 61 THR B CA 1
ATOM 1876 C C . THR B 1 61 ? 36.387 -15.644 57.396 1.00 42.77 61 THR B C 1
ATOM 1877 O O . THR B 1 61 ? 35.620 -14.972 56.708 1.00 42.50 61 THR B O 1
ATOM 1881 N N . ILE B 1 62 ? 36.535 -15.439 58.706 1.00 41.04 62 ILE B N 1
ATOM 1882 C CA . ILE B 1 62 ? 35.728 -14.441 59.411 1.00 39.09 62 ILE B CA 1
ATOM 1883 C C . ILE B 1 62 ? 36.376 -13.058 59.391 1.00 37.81 62 ILE B C 1
ATOM 1884 O O . ILE B 1 62 ? 37.501 -12.888 59.866 1.00 38.62 62 ILE B O 1
ATOM 1889 N N . HIS B 1 63 ? 35.662 -12.076 58.842 1.00 34.83 63 HIS B N 1
ATOM 1890 C CA . HIS B 1 63 ? 36.084 -10.683 58.889 1.00 32.71 63 HIS B CA 1
ATOM 1891 C C . HIS B 1 63 ? 35.167 -9.911 59.846 1.00 30.31 63 HIS B C 1
ATOM 1892 O O . HIS B 1 63 ? 33.936 -10.114 59.840 1.00 30.23 63 HIS B O 1
ATOM 1899 N N . GLN B 1 64 ? 35.753 -9.037 60.661 1.00 26.71 64 GLN B N 1
ATOM 1900 C CA . GLN B 1 64 ? 34.984 -8.150 61.531 1.00 24.57 64 GLN B CA 1
ATOM 1901 C C . GLN B 1 64 ? 34.449 -6.987 60.685 1.00 22.08 64 GLN B C 1
ATOM 1902 O O . GLN B 1 64 ? 35.172 -6.422 59.900 1.00 21.53 64 GLN B O 1
ATOM 1908 N N . VAL B 1 65 ? 33.184 -6.648 60.834 1.00 20.60 65 VAL B N 1
ATOM 1909 C CA . VAL B 1 65 ? 32.622 -5.492 60.110 1.00 18.56 65 VAL B CA 1
ATOM 1910 C C . VAL B 1 65 ? 32.225 -4.447 61.129 1.00 19.04 65 VAL B C 1
ATOM 1911 O O . VAL B 1 65 ? 31.468 -4.754 62.063 1.00 18.69 65 VAL B O 1
ATOM 1915 N N . TYR B 1 66 ? 32.677 -3.210 60.904 1.00 19.04 66 TYR B N 1
ATOM 1916 C CA . TYR B 1 66 ? 32.486 -2.092 61.812 1.00 19.71 66 TYR B CA 1
ATOM 1917 C C . TYR B 1 66 ? 31.395 -1.199 61.258 1.00 18.43 66 TYR B C 1
ATOM 1918 O O . TYR B 1 66 ? 31.518 -0.664 60.161 1.00 18.10 66 TYR B O 1
ATOM 1927 N N . VAL B 1 67 ? 30.372 -0.987 62.065 1.00 17.01 67 VAL B N 1
ATOM 1928 C CA . VAL B 1 67 ? 29.146 -0.301 61.605 1.00 17.04 67 VAL B CA 1
ATOM 1929 C C . VAL B 1 67 ? 28.883 0.978 62.335 1.00 16.46 67 VAL B C 1
ATOM 1930 O O . VAL B 1 67 ? 28.821 0.984 63.576 1.00 15.93 67 VAL B O 1
ATOM 1934 N N . LEU B 1 68 ? 28.760 2.066 61.577 1.00 17.15 68 LEU B N 1
ATOM 1935 C CA . LEU B 1 68 ? 28.322 3.346 62.119 1.00 18.28 68 LEU B CA 1
ATOM 1936 C C . LEU B 1 68 ? 26.864 3.597 61.761 1.00 18.37 68 LEU B C 1
ATOM 1937 O O . LEU B 1 68 ? 26.453 3.387 60.616 1.00 17.80 68 LEU B O 1
ATOM 1942 N N . LYS B 1 69 ? 26.109 4.077 62.749 1.00 17.86 69 LYS B N 1
ATOM 1943 C CA . LYS B 1 69 ? 24.734 4.523 62.575 1.00 17.73 69 LYS B CA 1
ATOM 1944 C C . LYS B 1 69 ? 24.752 5.957 62.015 1.00 18.24 69 LYS B C 1
ATOM 1945 O O . LYS B 1 69 ? 25.501 6.817 62.498 1.00 17.76 69 LYS B O 1
ATOM 1951 N N . ARG B 1 70 ? 23.907 6.229 61.014 1.00 17.43 70 ARG B N 1
ATOM 1952 C CA . ARG B 1 70 ? 23.740 7.603 60.545 1.00 16.75 70 ARG B CA 1
ATOM 1953 C C . ARG B 1 70 ? 23.075 8.342 61.669 1.00 17.80 70 ARG B C 1
ATOM 1954 O O . ARG B 1 70 ? 22.267 7.731 62.375 1.00 17.96 70 ARG B O 1
ATOM 1962 N N . PRO B 1 71 ? 23.418 9.644 61.870 1.00 18.24 71 PRO B N 1
ATOM 1963 C CA . PRO B 1 71 ? 22.767 10.447 62.872 1.00 17.49 71 PRO B CA 1
ATOM 1964 C C . PRO B 1 71 ? 21.239 10.401 62.805 1.00 18.68 71 PRO B C 1
ATOM 1965 O O . PRO B 1 71 ? 20.643 10.396 61.698 1.00 16.31 71 PRO B O 1
ATOM 1969 N N . HIS B 1 72 ? 20.621 10.352 63.992 1.00 18.25 72 HIS B N 1
ATOM 1970 C CA . HIS B 1 72 ? 19.150 10.349 64.156 1.00 19.41 72 HIS B CA 1
ATOM 1971 C C . HIS B 1 72 ? 18.420 9.131 63.591 1.00 19.38 72 HIS B C 1
ATOM 1972 O O . HIS B 1 72 ? 17.233 9.211 63.412 1.00 19.93 72 HIS B O 1
ATOM 1979 N N . VAL B 1 73 ? 19.121 8.023 63.328 1.00 18.44 73 VAL B N 1
ATOM 1980 C CA . VAL B 1 73 ? 18.512 6.864 62.732 1.00 18.12 73 VAL B CA 1
ATOM 1981 C C . VAL B 1 73 ? 17.455 6.189 63.635 1.00 18.67 73 VAL B C 1
ATOM 1982 O O . VAL B 1 73 ? 16.442 5.701 63.137 1.00 19.23 73 VAL B O 1
ATOM 1986 N N . ASP B 1 74 ? 17.704 6.162 64.940 1.00 17.04 74 ASP B N 1
ATOM 1987 C CA . ASP B 1 74 ? 16.707 5.687 65.905 1.00 18.34 74 ASP B CA 1
ATOM 1988 C C . ASP B 1 74 ? 15.375 6.426 65.847 1.00 17.31 74 ASP B C 1
ATOM 1989 O O . ASP B 1 74 ? 14.334 5.795 65.692 1.00 18.53 74 ASP B O 1
ATOM 1994 N N . GLU B 1 75 ? 15.410 7.742 65.945 1.00 18.55 75 GLU B N 1
ATOM 1995 C CA . GLU B 1 75 ? 14.217 8.559 65.988 1.00 20.83 75 GLU B CA 1
ATOM 1996 C C . GLU B 1 75 ? 13.555 8.464 64.599 1.00 19.92 75 GLU B C 1
ATOM 1997 O O . GLU B 1 75 ? 12.342 8.411 64.483 1.00 19.13 75 GLU B O 1
ATOM 2003 N N . PHE B 1 76 ? 14.368 8.398 63.547 1.00 18.95 76 PHE B N 1
ATOM 2004 C CA . PHE B 1 76 ? 13.824 8.195 62.193 1.00 18.11 76 PHE B CA 1
ATOM 2005 C C . PHE B 1 76 ? 12.993 6.917 62.097 1.00 15.71 76 PHE B C 1
ATOM 2006 O O . PHE B 1 76 ? 11.854 6.965 61.718 1.00 16.66 76 PHE B O 1
ATOM 2014 N N . LEU B 1 77 ? 13.600 5.780 62.426 1.00 15.89 77 LEU B N 1
ATOM 2015 C CA . LEU B 1 77 ? 12.967 4.462 62.340 1.00 15.71 77 LEU B CA 1
ATOM 2016 C C . LEU B 1 77 ? 11.809 4.303 63.286 1.00 15.80 77 LEU B C 1
ATOM 2017 O O . LEU B 1 77 ? 10.760 3.734 62.919 1.00 14.86 77 LEU B O 1
ATOM 2022 N N . GLN B 1 78 ? 11.982 4.795 64.514 1.00 15.64 78 GLN B N 1
ATOM 2023 C CA . GLN B 1 78 ? 10.805 4.862 65.443 1.00 16.83 78 GLN B CA 1
ATOM 2024 C C . GLN B 1 78 ? 9.596 5.616 64.816 1.00 18.10 78 GLN B C 1
ATOM 2025 O O . GLN B 1 78 ? 8.460 5.076 64.795 1.00 19.15 78 GLN B O 1
ATOM 2031 N N . ARG B 1 79 ? 9.812 6.795 64.246 1.00 18.79 79 ARG B N 1
ATOM 2032 C CA . ARG B 1 79 ? 8.657 7.513 63.637 1.00 20.40 79 ARG B CA 1
ATOM 2033 C C . ARG B 1 79 ? 8.030 6.789 62.429 1.00 20.44 79 ARG B C 1
ATOM 2034 O O . ARG B 1 79 ? 6.781 6.623 62.333 1.00 21.07 79 ARG B O 1
ATOM 2042 N N . MET B 1 80 ? 8.888 6.315 61.526 1.00 19.68 80 MET B N 1
ATOM 2043 C CA . MET B 1 80 ? 8.454 5.499 60.382 1.00 19.65 80 MET B CA 1
ATOM 2044 C C . MET B 1 80 ? 7.708 4.253 60.844 1.00 20.60 80 MET B C 1
ATOM 2045 O O . MET B 1 80 ? 6.698 3.906 60.224 1.00 20.31 80 MET B O 1
ATOM 2050 N N . GLY B 1 81 ? 8.199 3.609 61.919 1.00 20.66 81 GLY B N 1
ATOM 2051 C CA . GLY B 1 81 ? 7.589 2.408 62.520 1.00 20.37 81 GLY B CA 1
ATOM 2052 C C . GLY B 1 81 ? 6.175 2.670 62.997 1.00 21.54 81 GLY B C 1
ATOM 2053 O O . GLY B 1 81 ? 5.351 1.778 63.003 1.00 22.13 81 GLY B O 1
ATOM 2054 N N . GLN B 1 82 ? 5.891 3.914 63.377 1.00 21.78 82 GLN B N 1
ATOM 2055 C CA . GLN B 1 82 ? 4.578 4.330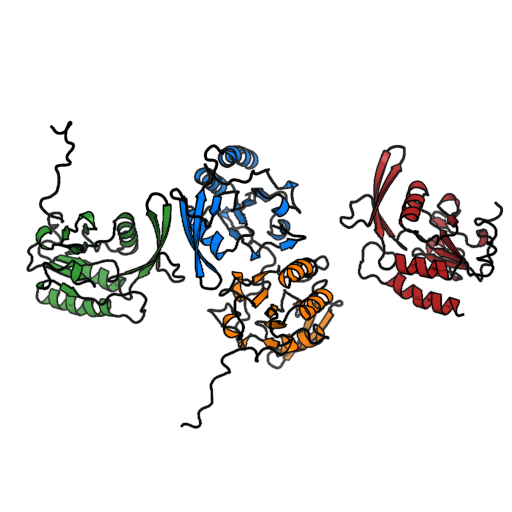 63.797 1.00 21.99 82 GLN B CA 1
ATOM 2056 C C . GLN B 1 82 ? 3.637 4.575 62.633 1.00 23.20 82 GLN B C 1
ATOM 2057 O O . GLN B 1 82 ? 2.465 4.250 62.716 1.00 24.43 82 GLN B O 1
ATOM 2063 N N . LEU B 1 83 ? 4.142 5.109 61.527 1.00 22.66 83 LEU B N 1
ATOM 2064 C CA . LEU B 1 83 ? 3.276 5.585 60.478 1.00 21.92 83 LEU B CA 1
ATOM 2065 C C . LEU B 1 83 ? 3.040 4.604 59.344 1.00 21.68 83 LEU B C 1
ATOM 2066 O O . LEU B 1 83 ? 1.938 4.549 58.786 1.00 21.14 83 LEU B O 1
ATOM 2071 N N . PHE B 1 84 ? 4.048 3.799 59.033 1.00 20.54 84 PHE B N 1
ATOM 2072 C CA . PHE B 1 84 ? 3.999 3.010 57.807 1.00 20.09 84 PHE B CA 1
ATOM 2073 C C . PHE B 1 84 ? 4.278 1.542 58.073 1.00 20.51 84 PHE B C 1
ATOM 2074 O O . PHE B 1 84 ? 4.768 1.140 59.176 1.00 20.00 84 PHE B O 1
ATOM 2082 N N . GLU B 1 85 ? 4.005 0.754 57.044 1.00 19.48 85 GLU B N 1
ATOM 2083 C CA . GLU B 1 85 ? 4.478 -0.611 56.973 1.00 20.91 85 GLU B CA 1
ATOM 2084 C C . GLU B 1 85 ? 5.903 -0.619 56.417 1.00 19.70 85 GLU B C 1
ATOM 2085 O O . GLU B 1 85 ? 6.096 -0.607 55.177 1.00 19.36 85 GLU B O 1
ATOM 2091 N N . CYS B 1 86 ? 6.880 -0.666 57.311 1.00 19.22 86 CYS B N 1
ATOM 2092 C CA . CYS B 1 86 ? 8.314 -0.617 56.896 1.00 19.77 86 CYS B CA 1
ATOM 2093 C C . CYS B 1 86 ? 8.949 -1.951 56.535 1.00 19.53 86 CYS B C 1
ATOM 2094 O O . CYS B 1 86 ? 8.803 -2.990 57.232 1.00 21.38 86 CYS B O 1
ATOM 2097 N N . VAL B 1 87 ? 9.668 -1.907 55.427 1.00 18.09 87 VAL B N 1
ATOM 2098 C CA . VAL B 1 87 ? 10.282 -3.094 54.853 1.00 18.45 87 VAL B CA 1
ATOM 2099 C C . VAL B 1 87 ? 11.797 -2.766 54.617 1.00 17.26 87 VAL B C 1
ATOM 2100 O O . VAL B 1 87 ? 12.144 -1.718 54.070 1.00 18.54 87 VAL B O 1
ATOM 2104 N N . LEU B 1 88 ? 12.691 -3.597 55.139 1.00 16.80 88 LEU B N 1
ATOM 2105 C CA . LEU B 1 88 ? 14.100 -3.465 54.797 1.00 16.40 88 LEU B CA 1
ATOM 2106 C C . LEU B 1 88 ? 14.380 -4.210 53.496 1.00 15.74 88 LEU B C 1
ATOM 2107 O O . LEU B 1 88 ? 14.016 -5.369 53.353 1.00 16.32 88 LEU B O 1
ATOM 2112 N N . PHE B 1 89 ? 15.037 -3.544 52.555 1.00 15.25 89 PHE B N 1
ATOM 2113 C CA . PHE B 1 89 ? 15.346 -4.167 51.273 1.00 14.80 89 PHE B CA 1
ATOM 2114 C C . PHE B 1 89 ? 16.724 -3.692 50.839 1.00 15.06 89 PHE B C 1
ATOM 2115 O O . PHE B 1 89 ? 16.926 -2.531 50.486 1.00 15.13 89 PHE B O 1
ATOM 2123 N N . THR B 1 90 ? 17.672 -4.624 50.903 1.00 16.14 90 THR B N 1
ATOM 2124 C CA . THR B 1 90 ? 19.065 -4.367 50.609 1.00 15.27 90 THR B CA 1
ATOM 2125 C C . THR B 1 90 ? 19.565 -5.299 49.464 1.00 14.95 90 THR B C 1
ATOM 2126 O O . THR B 1 90 ? 19.101 -6.422 49.317 1.00 14.76 90 THR B O 1
ATOM 2130 N N . ALA B 1 91 ? 20.520 -4.840 48.679 1.00 16.57 91 ALA B N 1
ATOM 2131 C CA . ALA B 1 91 ? 21.243 -5.761 47.779 1.00 18.15 91 ALA B CA 1
ATOM 2132 C C . ALA B 1 91 ? 22.409 -6.510 48.441 1.00 18.65 91 ALA B C 1
ATOM 2133 O O . ALA B 1 91 ? 23.090 -7.324 47.797 1.00 19.43 91 ALA B O 1
ATOM 2135 N N . SER B 1 92 ? 22.619 -6.266 49.727 1.00 18.37 92 SER B N 1
ATOM 2136 C CA . SER B 1 92 ? 23.554 -7.066 50.521 1.00 19.38 92 SER B CA 1
ATOM 2137 C C . SER B 1 92 ? 23.030 -8.462 50.824 1.00 18.43 92 SER B C 1
ATOM 2138 O O . SER B 1 92 ? 21.821 -8.714 50.728 1.00 17.06 92 SER B O 1
ATOM 2141 N N . LEU B 1 93 ? 23.939 -9.316 51.316 1.00 17.15 93 LEU B N 1
ATOM 2142 C CA . LEU B 1 93 ? 23.619 -10.664 51.748 1.00 16.29 93 LEU B CA 1
ATOM 2143 C C . LEU B 1 93 ? 23.131 -10.674 53.183 1.00 15.86 93 LEU B C 1
ATOM 2144 O O . LEU B 1 93 ? 23.620 -9.853 53.987 1.00 15.70 93 LEU B O 1
ATOM 2149 N N . ALA B 1 94 ? 22.225 -11.624 53.499 1.00 15.31 94 ALA B N 1
ATOM 2150 C CA . ALA B 1 94 ? 21.584 -11.746 54.848 1.00 16.61 94 ALA B CA 1
ATOM 2151 C C . ALA B 1 94 ? 22.604 -11.989 55.947 1.00 17.93 94 ALA B C 1
ATOM 2152 O O . ALA B 1 94 ? 22.378 -11.585 57.104 1.00 17.64 94 ALA B O 1
ATOM 2154 N N . LYS B 1 95 ? 23.708 -12.675 55.596 1.00 18.28 95 LYS B N 1
ATOM 2155 C CA . LYS B 1 95 ? 24.714 -13.043 56.595 1.00 21.11 95 LYS B CA 1
ATOM 2156 C C . LYS B 1 95 ? 25.378 -11.796 57.148 1.00 19.66 95 LYS B C 1
ATOM 2157 O O . LYS B 1 95 ? 25.878 -11.808 58.257 1.00 19.64 95 LYS B O 1
ATOM 2163 N N . TYR B 1 96 ? 25.398 -10.730 56.341 1.00 19.33 96 TYR B N 1
ATOM 2164 C CA . TYR B 1 96 ? 25.775 -9.385 56.812 1.00 18.62 96 TYR B CA 1
ATOM 2165 C C . TYR B 1 96 ? 24.567 -8.550 57.344 1.00 19.15 96 TYR B C 1
ATOM 2166 O O . TYR B 1 96 ? 24.572 -8.011 58.477 1.00 16.44 96 TYR B O 1
ATOM 2175 N N . ALA B 1 97 ? 23.553 -8.402 56.475 1.00 19.56 97 ALA B N 1
ATOM 2176 C CA . ALA B 1 97 ? 22.432 -7.515 56.729 1.00 20.36 97 ALA B CA 1
ATOM 2177 C C . ALA B 1 97 ? 21.524 -7.918 57.907 1.00 19.60 97 ALA B C 1
ATOM 2178 O O . ALA B 1 97 ? 21.028 -7.046 58.608 1.00 18.94 97 ALA B O 1
ATOM 2180 N N . ASP B 1 98 ? 21.300 -9.217 58.126 1.00 19.88 98 ASP B N 1
ATOM 2181 C CA . ASP B 1 98 ? 20.431 -9.681 59.267 1.00 21.07 98 ASP B CA 1
ATOM 2182 C C . ASP B 1 98 ? 20.994 -9.301 60.642 1.00 20.16 98 ASP B C 1
ATOM 2183 O O . ASP B 1 98 ? 20.269 -8.739 61.464 1.00 20.79 98 ASP B O 1
ATOM 2188 N N . PRO B 1 99 ? 22.288 -9.615 60.896 1.00 20.48 99 PRO B N 1
ATOM 2189 C CA . PRO B 1 99 ? 22.839 -9.156 62.189 1.00 20.55 99 PRO B CA 1
ATOM 2190 C C . PRO B 1 99 ? 22.810 -7.626 62.337 1.00 19.53 99 PRO B C 1
ATOM 2191 O O . PRO B 1 99 ? 22.441 -7.182 63.390 1.00 19.09 99 PRO B O 1
ATOM 2195 N N . VAL B 1 100 ? 23.194 -6.830 61.313 1.00 18.77 100 VAL B N 1
ATOM 2196 C CA . VAL B 1 100 ? 23.047 -5.363 61.409 1.00 16.05 100 VAL B CA 1
ATOM 2197 C C . VAL B 1 100 ? 21.582 -4.928 61.681 1.00 17.30 100 VAL B C 1
ATOM 2198 O O . VAL B 1 100 ? 21.289 -4.017 62.533 1.00 14.95 100 VAL B O 1
ATOM 2202 N N . ALA B 1 101 ? 20.647 -5.572 60.966 1.00 15.24 101 ALA B N 1
ATOM 2203 C CA . ALA B 1 101 ? 19.243 -5.264 61.200 1.00 16.74 101 ALA B CA 1
ATOM 2204 C C . ALA B 1 101 ? 18.762 -5.590 62.631 1.00 16.73 101 ALA B C 1
ATOM 2205 O O . ALA B 1 101 ? 17.941 -4.855 63.160 1.00 17.93 101 ALA B O 1
ATOM 2207 N N . ASP B 1 102 ? 19.282 -6.678 63.230 1.00 17.72 102 ASP B N 1
ATOM 2208 C CA . ASP B 1 102 ? 18.932 -7.098 64.578 1.00 18.22 102 ASP B CA 1
ATOM 2209 C C . ASP B 1 102 ? 19.386 -6.025 65.561 1.00 18.36 102 ASP B C 1
ATOM 2210 O O . ASP B 1 102 ? 18.708 -5.750 66.513 1.00 18.84 102 ASP B O 1
ATOM 2215 N N . LEU B 1 103 ? 20.554 -5.467 65.311 1.00 18.60 103 LEU B N 1
ATOM 2216 C CA . LEU B 1 103 ? 21.179 -4.494 66.177 1.00 18.83 103 LEU B CA 1
ATOM 2217 C C . LEU B 1 103 ? 20.586 -3.119 66.005 1.00 19.21 103 LEU B C 1
ATOM 2218 O O . LEU B 1 103 ? 20.356 -2.446 67.006 1.00 18.49 103 LEU B O 1
ATOM 2223 N N . LEU B 1 104 ? 20.286 -2.727 64.754 1.00 18.89 104 LEU B N 1
ATOM 2224 C CA . LEU B 1 104 ? 19.660 -1.445 64.440 1.00 20.03 104 LEU B CA 1
ATOM 2225 C C . LEU B 1 104 ? 18.150 -1.371 64.786 1.00 20.01 104 LEU B C 1
ATOM 2226 O O . LEU B 1 104 ? 17.664 -0.367 65.331 1.00 20.32 104 LEU B O 1
ATOM 2231 N N . ASP B 1 105 ? 17.407 -2.411 64.441 1.00 20.54 105 ASP B N 1
ATOM 2232 C CA . ASP B 1 105 ? 15.966 -2.374 64.640 1.00 21.63 105 ASP B CA 1
ATOM 2233 C C . ASP B 1 105 ? 15.643 -3.222 65.855 1.00 22.73 105 ASP B C 1
ATOM 2234 O O . ASP B 1 105 ? 15.403 -4.428 65.748 1.00 21.41 105 ASP B O 1
ATOM 2239 N N . ARG B 1 106 ? 15.679 -2.556 67.011 1.00 24.22 106 ARG B N 1
ATOM 2240 C CA . ARG B 1 106 ? 15.422 -3.226 68.283 1.00 27.86 106 ARG B CA 1
ATOM 2241 C C . ARG B 1 106 ? 13.964 -3.321 68.613 1.00 26.99 106 ARG B C 1
ATOM 2242 O O . ARG B 1 106 ? 13.611 -3.914 69.648 1.00 29.48 106 ARG B O 1
ATOM 2250 N N . TRP B 1 107 ? 13.112 -2.705 67.801 1.00 26.13 107 TRP B N 1
ATOM 2251 C CA . TRP B 1 107 ? 11.670 -2.560 68.159 1.00 25.54 107 TRP B CA 1
ATOM 2252 C C . TRP B 1 107 ? 10.664 -3.253 67.182 1.00 25.18 107 TRP B C 1
ATOM 2253 O O . TRP B 1 107 ? 9.464 -3.065 67.276 1.00 25.91 107 TRP B O 1
ATOM 2264 N N . GLY B 1 108 ? 11.140 -4.047 66.246 1.00 24.19 108 GLY B N 1
ATOM 2265 C CA . GLY B 1 108 ? 10.222 -4.666 65.255 1.00 23.59 108 GLY B CA 1
ATOM 2266 C C . GLY B 1 108 ? 9.604 -3.664 64.260 1.00 23.02 108 GLY B C 1
ATOM 2267 O O . GLY B 1 108 ? 8.505 -3.882 63.790 1.00 24.19 108 GLY B O 1
ATOM 2268 N N . VAL B 1 109 ? 10.305 -2.564 63.961 1.00 21.97 109 VAL B N 1
ATOM 2269 C CA . VAL B 1 109 ? 9.902 -1.557 62.949 1.00 20.41 109 VAL B CA 1
ATOM 2270 C C . VAL B 1 109 ? 9.791 -2.222 61.569 1.00 19.98 109 VAL B C 1
ATOM 2271 O O . VAL B 1 109 ? 8.841 -2.017 60.867 1.00 20.73 109 VAL B O 1
ATOM 2275 N N . PHE B 1 110 ? 10.772 -3.018 61.177 1.00 20.31 110 PHE B N 1
ATOM 2276 C CA . PHE B 1 110 ? 10.710 -3.713 59.889 1.00 19.65 110 PHE B CA 1
ATOM 2277 C C . PHE B 1 110 ? 9.800 -4.934 59.953 1.00 20.43 110 PHE B C 1
ATOM 2278 O O . PHE B 1 110 ? 10.021 -5.865 60.749 1.00 16.97 110 PHE B O 1
ATOM 2286 N N . ARG B 1 111 ? 8.778 -4.927 59.096 1.00 21.72 111 ARG B N 1
ATOM 2287 C CA . ARG B 1 111 ? 7.842 -6.050 59.036 1.00 21.85 111 ARG B CA 1
ATOM 2288 C C . ARG B 1 111 ? 8.471 -7.182 58.244 1.00 21.15 111 ARG B C 1
ATOM 2289 O O . ARG B 1 111 ? 8.100 -8.348 58.396 1.00 20.24 111 ARG B O 1
ATOM 2297 N N . ALA B 1 112 ? 9.420 -6.826 57.382 1.00 19.88 112 ALA B N 1
ATOM 2298 C CA . ALA B 1 112 ? 10.059 -7.812 56.524 1.00 19.27 112 ALA B CA 1
ATOM 2299 C C . ALA B 1 112 ? 11.439 -7.317 56.191 1.00 17.64 112 ALA B C 1
ATOM 2300 O O . ALA B 1 112 ? 11.683 -6.145 56.252 1.00 18.68 112 ALA B O 1
ATOM 2302 N N . ARG B 1 113 ? 12.317 -8.248 55.857 1.00 18.01 113 ARG B N 1
ATOM 2303 C CA . ARG B 1 113 ? 13.705 -7.995 55.424 1.00 17.93 113 ARG B CA 1
ATOM 2304 C C . ARG B 1 113 ? 13.959 -8.752 54.144 1.00 16.88 113 ARG B C 1
ATOM 2305 O O . ARG B 1 113 ? 13.770 -9.983 54.118 1.00 16.32 113 ARG B O 1
ATOM 2313 N N . LEU B 1 114 ? 14.388 -8.029 53.095 1.00 16.70 114 LEU B N 1
ATOM 2314 C CA . LEU B 1 114 ? 14.657 -8.653 51.780 1.00 16.54 114 LEU B CA 1
ATOM 2315 C C . LEU B 1 114 ? 16.070 -8.347 51.392 1.00 16.67 114 LEU B C 1
ATOM 2316 O O . LEU B 1 114 ? 16.535 -7.242 51.605 1.00 15.54 114 LEU B O 1
ATOM 2321 N N . PHE B 1 115 ? 16.740 -9.352 50.820 1.00 18.04 115 PHE B N 1
ATOM 2322 C CA . PHE B 1 115 ? 18.174 -9.318 50.557 1.00 17.77 115 PHE B CA 1
ATOM 2323 C C . PHE B 1 115 ? 18.406 -9.420 49.062 1.00 17.20 115 PHE B C 1
ATOM 2324 O O . PHE B 1 115 ? 17.435 -9.310 48.274 1.00 16.26 115 PHE B O 1
ATOM 2332 N N . ARG B 1 116 ? 19.682 -9.561 48.683 1.00 16.24 116 ARG B N 1
ATOM 2333 C CA . ARG B 1 116 ? 20.118 -9.533 47.269 1.00 16.95 116 ARG B CA 1
ATOM 2334 C C . ARG B 1 116 ? 19.262 -10.393 46.351 1.00 16.50 116 ARG B C 1
ATOM 2335 O O . ARG B 1 116 ? 19.014 -10.043 45.201 1.00 16.26 116 ARG B O 1
ATOM 2343 N N . GLU B 1 117 ? 18.843 -11.541 46.862 1.00 16.76 117 GLU B N 1
ATOM 2344 C CA . GLU B 1 117 ? 18.175 -12.571 46.054 1.00 17.66 117 GLU B CA 1
ATOM 2345 C C . GLU B 1 117 ? 16.742 -12.135 45.695 1.00 17.84 117 GLU B C 1
ATOM 2346 O O . GLU B 1 117 ? 16.120 -12.748 44.818 1.00 18.25 117 GLU B O 1
ATOM 2352 N N . SER B 1 118 ? 16.224 -11.098 46.377 1.00 17.61 118 SER B N 1
ATOM 2353 C CA . SER B 1 118 ? 14.927 -10.547 46.028 1.00 17.49 118 SER B CA 1
ATOM 2354 C C . SER B 1 118 ? 15.033 -9.393 44.981 1.00 17.37 118 SER B C 1
ATOM 2355 O O . SER B 1 118 ? 14.017 -8.974 44.430 1.00 17.78 118 SER B O 1
ATOM 2358 N N . CYS B 1 119 ? 16.253 -8.900 44.723 1.00 17.07 119 CYS B N 1
ATOM 2359 C CA . CYS B 1 119 ? 16.531 -7.960 43.638 1.00 17.82 119 CYS B CA 1
ATOM 2360 C C . CYS B 1 119 ? 16.376 -8.619 42.257 1.00 18.58 119 CYS B C 1
ATOM 2361 O O . CYS B 1 119 ? 16.552 -9.852 42.095 1.00 19.84 119 CYS B O 1
ATOM 2364 N N . VAL B 1 120 ? 16.088 -7.767 41.281 1.00 19.10 120 VAL B N 1
ATOM 2365 C CA . VAL B 1 120 ? 16.101 -8.085 39.849 1.00 20.63 120 VAL B CA 1
ATOM 2366 C C . VAL B 1 120 ? 17.454 -7.589 39.362 1.00 21.26 120 VAL B C 1
ATOM 2367 O O . VAL B 1 120 ? 17.805 -6.438 39.555 1.00 21.58 120 VAL B O 1
ATOM 2371 N N . PHE B 1 121 ? 18.222 -8.505 38.784 1.00 23.07 121 PHE B N 1
ATOM 2372 C CA . PHE B 1 121 ? 19.618 -8.260 38.431 1.00 24.64 121 PHE B CA 1
ATOM 2373 C C . PHE B 1 121 ? 19.792 -7.018 37.550 1.00 26.24 121 PHE B C 1
ATOM 2374 O O . PHE B 1 121 ? 20.546 -6.097 37.901 1.00 27.89 121 PHE B O 1
ATOM 2382 N N . HIS B 1 122 ? 19.074 -7.005 36.432 1.00 27.73 122 HIS B N 1
ATOM 2383 C CA . HIS B 1 122 ? 18.972 -5.846 35.535 1.00 29.43 122 HIS B CA 1
ATOM 2384 C C . HIS B 1 122 ? 20.333 -5.311 35.152 1.00 29.68 122 HIS B C 1
ATOM 2385 O O . HIS B 1 122 ? 20.701 -4.171 35.483 1.00 28.22 122 HIS B O 1
ATOM 2392 N N . ARG B 1 123 ? 21.040 -6.165 34.417 1.00 31.24 123 ARG B N 1
ATOM 2393 C CA . ARG B 1 123 ? 22.435 -5.961 34.010 1.00 33.08 123 ARG B CA 1
ATOM 2394 C C . ARG B 1 123 ? 23.393 -5.340 35.034 1.00 32.94 123 ARG B C 1
ATOM 2395 O O . ARG B 1 123 ? 24.155 -4.442 34.707 1.00 32.64 123 ARG B O 1
ATOM 2403 N N . GLY B 1 124 ? 23.334 -5.825 36.284 1.00 34.35 124 GLY B N 1
ATOM 2404 C CA . GLY B 1 124 ? 24.252 -5.390 37.357 1.00 33.71 124 GLY B CA 1
ATOM 2405 C C . GLY B 1 124 ? 23.698 -4.330 38.292 1.00 34.24 124 GLY B C 1
ATOM 2406 O O . GLY B 1 124 ? 24.388 -3.917 39.244 1.00 35.66 124 GLY B O 1
ATOM 2407 N N . ASN B 1 125 ? 22.471 -3.866 38.045 1.00 33.06 125 ASN B N 1
ATOM 2408 C CA . ASN B 1 125 ? 21.886 -2.724 38.806 1.00 31.78 125 ASN B CA 1
ATOM 2409 C C . ASN B 1 125 ? 21.175 -3.095 40.136 1.00 31.09 125 ASN B C 1
ATOM 2410 O O . ASN B 1 125 ? 20.913 -2.210 40.976 1.00 31.80 125 ASN B O 1
ATOM 2415 N N . TYR B 1 126 ? 20.858 -4.383 40.307 1.00 29.12 126 TYR B N 1
ATOM 2416 C CA . TYR B 1 126 ? 20.162 -4.918 41.497 1.00 26.27 126 TYR B CA 1
ATOM 2417 C C . TYR B 1 126 ? 18.991 -4.044 41.897 1.00 25.91 126 TYR B C 1
ATOM 2418 O O . TYR B 1 126 ? 18.979 -3.371 42.972 1.00 24.84 126 TYR B O 1
ATOM 2427 N N . VAL B 1 127 ? 17.988 -4.103 41.028 1.00 23.37 127 VAL B N 1
ATOM 2428 C CA . VAL B 1 127 ? 16.866 -3.232 41.107 1.00 20.67 127 VAL B CA 1
ATOM 2429 C C . VAL B 1 127 ? 15.923 -3.846 42.156 1.00 20.57 127 VAL B C 1
ATOM 2430 O O . VAL B 1 127 ? 15.752 -5.050 42.230 1.00 18.70 127 VAL B O 1
ATOM 2434 N N . LYS B 1 128 ? 15.335 -2.972 42.950 1.00 17.97 128 LYS B N 1
ATOM 2435 C CA . LYS B 1 128 ? 14.287 -3.286 43.849 1.00 18.35 128 LYS B CA 1
ATOM 2436 C C . LYS B 1 128 ? 13.010 -2.943 43.109 1.00 18.43 128 LYS B C 1
ATOM 2437 O O . LYS B 1 128 ? 12.541 -1.777 43.058 1.00 17.62 128 LYS B O 1
ATOM 2443 N N . ASP B 1 129 ? 12.492 -3.986 42.472 1.00 20.22 129 ASP B N 1
ATOM 2444 C CA . ASP B 1 129 ? 11.266 -3.902 41.676 1.00 19.41 129 ASP B CA 1
ATOM 2445 C C . ASP B 1 129 ? 10.037 -3.862 42.562 1.00 19.54 129 ASP B C 1
ATOM 2446 O O . ASP B 1 129 ? 9.604 -4.898 43.122 1.00 21.33 129 ASP B O 1
ATOM 2451 N N . LEU B 1 130 ? 9.445 -2.681 42.686 1.00 19.04 130 LEU B N 1
ATOM 2452 C CA . LEU B 1 130 ? 8.361 -2.468 43.636 1.00 21.21 130 LEU B CA 1
ATOM 2453 C C . LEU B 1 130 ? 7.050 -3.149 43.294 1.00 22.99 130 LEU B C 1
ATOM 2454 O O . LEU B 1 130 ? 6.197 -3.315 44.191 1.00 23.98 130 LEU B O 1
ATOM 2459 N N . SER B 1 131 ? 6.907 -3.563 42.019 1.00 24.17 131 SER B N 1
ATOM 2460 C CA . SER B 1 131 ? 5.710 -4.260 41.552 1.00 24.96 131 SER B CA 1
ATOM 2461 C C . SER B 1 131 ? 5.703 -5.707 42.027 1.00 25.86 131 SER B C 1
ATOM 2462 O O . SER B 1 131 ? 4.667 -6.347 42.049 1.00 26.75 131 SER B O 1
ATOM 2465 N N . ARG B 1 132 ? 6.853 -6.196 42.480 1.00 27.13 132 ARG B N 1
ATOM 2466 C CA . ARG B 1 132 ? 6.998 -7.594 42.939 1.00 26.82 132 ARG B CA 1
ATOM 2467 C C . ARG B 1 132 ? 6.678 -7.782 44.450 1.00 26.66 132 ARG B C 1
ATOM 2468 O O . ARG B 1 132 ? 6.735 -8.902 44.975 1.00 26.48 132 ARG B O 1
ATOM 2476 N N . LEU B 1 133 ? 6.343 -6.686 45.138 1.00 25.18 133 LEU B N 1
ATOM 2477 C CA . LEU B 1 133 ? 6.043 -6.692 46.577 1.00 24.25 133 LEU B CA 1
ATOM 2478 C C . LEU B 1 133 ? 4.675 -7.247 46.970 1.00 24.18 133 LEU B C 1
ATOM 2479 O O . LEU B 1 133 ? 4.546 -7.773 48.068 1.00 25.07 133 LEU B O 1
ATOM 2484 N N . GLY B 1 134 ? 3.662 -7.163 46.107 1.00 23.52 134 GLY B N 1
ATOM 2485 C CA . GLY B 1 134 ? 2.292 -7.476 46.560 1.00 23.51 134 GLY B CA 1
ATOM 2486 C C . GLY B 1 134 ? 1.582 -6.340 47.267 1.00 24.29 134 GLY B C 1
ATOM 2487 O O . GLY B 1 134 ? 0.819 -6.538 48.208 1.00 24.70 134 GLY B O 1
ATOM 2488 N N . ARG B 1 135 ? 1.856 -5.116 46.818 1.00 24.95 135 ARG B N 1
ATOM 2489 C CA . ARG B 1 135 ? 1.272 -3.911 47.393 1.00 25.50 135 ARG B CA 1
ATOM 2490 C C . ARG B 1 135 ? 0.887 -2.966 46.243 1.00 27.15 135 ARG B C 1
ATOM 2491 O O . ARG B 1 135 ? 1.542 -2.958 45.196 1.00 29.25 135 ARG B O 1
ATOM 2499 N N . GLU B 1 136 ? -0.162 -2.183 46.444 1.00 28.14 136 GLU B N 1
ATOM 2500 C CA . GLU B 1 136 ? -0.569 -1.104 45.543 1.00 29.34 136 GLU B CA 1
ATOM 2501 C C . GLU B 1 136 ? 0.622 -0.149 45.324 1.00 27.80 136 GLU B C 1
ATOM 2502 O O . GLU B 1 136 ? 1.132 0.457 46.268 1.00 26.72 136 GLU B O 1
ATOM 2508 N N . LEU B 1 137 ? 1.051 -0.027 44.070 1.00 27.20 137 LEU B N 1
ATOM 2509 C CA . LEU B 1 137 ? 2.233 0.751 43.712 1.00 27.17 137 LEU B CA 1
ATOM 2510 C C . LEU B 1 137 ? 2.146 2.215 44.096 1.00 26.38 137 LEU B C 1
ATOM 2511 O O . LEU B 1 137 ? 3.149 2.837 44.516 1.00 26.56 137 LEU B O 1
ATOM 2516 N N . SER B 1 138 ? 0.939 2.769 43.988 1.00 25.91 138 SER B N 1
ATOM 2517 C CA . SER B 1 138 ? 0.674 4.142 44.408 1.00 25.83 138 SER B CA 1
ATOM 2518 C C . SER B 1 138 ? 0.847 4.355 45.944 1.00 25.05 138 SER B C 1
ATOM 2519 O O . SER B 1 138 ? 0.970 5.481 46.398 1.00 25.55 138 SER B O 1
ATOM 2522 N N . LYS B 1 139 ? 0.772 3.279 46.731 1.00 24.87 139 LYS B N 1
ATOM 2523 C CA . LYS B 1 139 ? 0.959 3.358 48.182 1.00 24.04 139 LYS B CA 1
ATOM 2524 C C . LYS B 1 139 ? 2.290 2.683 48.647 1.00 23.54 139 LYS B C 1
ATOM 2525 O O . LYS B 1 139 ? 2.333 2.125 49.754 1.00 22.51 139 LYS B O 1
ATOM 2531 N N . VAL B 1 140 ? 3.331 2.746 47.787 1.00 21.66 140 VAL B N 1
ATOM 2532 C CA . VAL B 1 140 ? 4.704 2.247 48.061 1.00 20.93 140 VAL B CA 1
ATOM 2533 C C . VAL B 1 140 ? 5.675 3.417 47.855 1.00 21.36 140 VAL B C 1
ATOM 2534 O O . VAL B 1 140 ? 5.575 4.189 46.863 1.00 19.66 140 VAL B O 1
ATOM 2538 N N . ILE B 1 141 ? 6.568 3.582 48.829 1.00 21.14 141 ILE B N 1
ATOM 2539 C CA . ILE B 1 141 ? 7.669 4.599 48.754 1.00 20.04 141 ILE B CA 1
ATOM 2540 C C . ILE B 1 141 ? 8.993 3.861 48.989 1.00 19.31 141 ILE B C 1
ATOM 2541 O O . ILE B 1 141 ? 9.045 2.938 49.774 1.00 19.14 141 ILE B O 1
ATOM 2546 N N . ILE B 1 142 ? 10.037 4.212 48.242 1.00 18.49 142 ILE B N 1
ATOM 2547 C CA . ILE B 1 142 ? 11.350 3.645 48.508 1.00 17.78 142 ILE B CA 1
ATOM 2548 C C . ILE B 1 142 ? 12.314 4.742 48.994 1.00 17.04 142 ILE B C 1
ATOM 2549 O O . ILE B 1 142 ? 12.370 5.826 48.407 1.00 19.60 142 ILE B O 1
ATOM 2554 N N . VAL B 1 143 ? 13.040 4.469 50.071 1.00 15.98 143 VAL B N 1
ATOM 2555 C CA . VAL B 1 143 ? 14.093 5.380 50.619 1.00 14.22 143 VAL B CA 1
ATOM 2556 C C . VAL B 1 143 ? 15.435 4.681 50.380 1.00 14.70 143 VAL B C 1
ATOM 2557 O O . VAL B 1 143 ? 15.637 3.577 50.853 1.00 14.22 143 VAL B O 1
ATOM 2561 N N . ASP B 1 144 ? 16.298 5.318 49.575 1.00 16.32 144 ASP B N 1
ATOM 2562 C CA . ASP B 1 144 ? 17.491 4.704 49.002 1.00 16.43 144 ASP B CA 1
ATOM 2563 C C . ASP B 1 144 ? 18.454 5.803 48.524 1.00 16.26 144 ASP B C 1
ATOM 2564 O O . ASP B 1 144 ? 18.037 6.815 47.928 1.00 15.03 144 ASP B O 1
ATOM 2569 N N . ASN B 1 145 ? 19.744 5.582 48.779 1.00 16.20 145 ASN B N 1
ATOM 2570 C CA . ASN B 1 145 ? 20.827 6.468 48.368 1.00 16.95 145 ASN B CA 1
ATOM 2571 C C . ASN B 1 145 ? 21.308 6.199 46.918 1.00 17.09 145 ASN B C 1
ATOM 2572 O O . ASN B 1 145 ? 22.077 6.946 46.393 1.00 15.90 145 ASN B O 1
ATOM 2577 N N . SER B 1 146 ? 20.833 5.115 46.312 1.00 18.37 146 SER B N 1
ATOM 2578 C CA . SER B 1 146 ? 21.300 4.699 44.989 1.00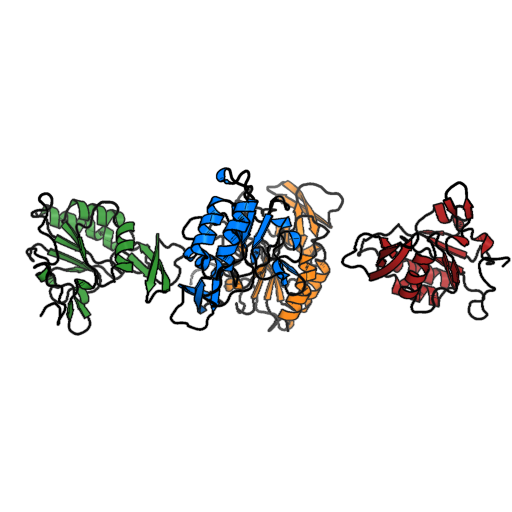 19.29 146 SER B CA 1
ATOM 2579 C C . SER B 1 146 ? 20.132 4.632 43.986 1.00 18.26 146 SER B C 1
ATOM 2580 O O . SER B 1 146 ? 19.234 3.785 44.091 1.00 18.94 146 SER B O 1
ATOM 2583 N N . PRO B 1 147 ? 20.089 5.581 43.050 1.00 17.68 147 PRO B N 1
ATOM 2584 C CA . PRO B 1 147 ? 19.023 5.560 42.042 1.00 18.76 147 PRO B CA 1
ATOM 2585 C C . PRO B 1 147 ? 18.916 4.237 41.249 1.00 20.34 147 PRO B C 1
ATOM 2586 O O . PRO B 1 147 ? 17.822 3.920 40.720 1.00 20.32 147 PRO B O 1
ATOM 2590 N N . ALA B 1 148 ? 20.028 3.499 41.134 1.00 21.22 148 ALA B N 1
ATOM 2591 C CA . ALA B 1 148 ? 20.018 2.241 40.367 1.00 22.86 148 ALA B CA 1
ATOM 2592 C C . ALA B 1 148 ? 19.023 1.243 40.992 1.00 22.87 148 ALA B C 1
ATOM 2593 O O . ALA B 1 148 ? 18.373 0.473 40.289 1.00 22.29 148 ALA B O 1
ATOM 2595 N N . SER B 1 149 ? 18.905 1.281 42.323 1.00 22.98 149 SER B N 1
ATOM 2596 C CA . SER B 1 149 ? 17.999 0.393 43.023 1.00 21.93 149 SER B CA 1
ATOM 2597 C C . SER B 1 149 ? 16.570 0.645 42.650 1.00 20.90 149 SER B C 1
ATOM 2598 O O . SER B 1 149 ? 15.754 -0.234 42.771 1.00 21.28 149 SER B O 1
ATOM 2601 N N . TYR B 1 150 ? 16.211 1.843 42.206 1.00 20.41 150 TYR B N 1
ATOM 2602 C CA . TYR B 1 150 ? 14.788 2.046 41.890 1.00 19.30 150 TYR B CA 1
ATOM 2603 C C . TYR B 1 150 ? 14.532 2.434 40.435 1.00 18.89 150 TYR B C 1
ATOM 2604 O O . TYR B 1 150 ? 13.632 3.205 40.140 1.00 16.61 150 TYR B O 1
ATOM 2613 N N . ILE B 1 151 ? 15.337 1.869 39.542 1.00 19.17 151 ILE B N 1
ATOM 2614 C CA . ILE B 1 151 ? 15.244 2.179 38.110 1.00 20.57 151 ILE B CA 1
ATOM 2615 C C . ILE B 1 151 ? 13.827 2.179 37.574 1.00 20.42 151 ILE B C 1
ATOM 2616 O O . ILE B 1 151 ? 13.431 3.101 36.829 1.00 22.03 151 ILE B O 1
ATOM 2621 N N . PHE B 1 152 ? 13.026 1.200 38.006 1.00 20.96 152 PHE B N 1
ATOM 2622 C CA . PHE B 1 152 ? 11.717 0.959 37.429 1.00 20.07 152 PHE B CA 1
ATOM 2623 C C . PHE B 1 152 ? 10.698 1.904 38.011 1.00 20.11 152 PHE B C 1
ATOM 2624 O O . PHE B 1 152 ? 9.650 2.129 37.403 1.00 19.39 152 PHE B O 1
ATOM 2632 N N . HIS B 1 153 ? 10.967 2.416 39.224 1.00 18.99 153 HIS B N 1
ATOM 2633 C CA . HIS B 1 153 ? 9.953 3.212 39.951 1.00 19.43 153 HIS B CA 1
ATOM 2634 C C . HIS B 1 153 ? 10.480 4.513 40.555 1.00 19.10 153 HIS B C 1
ATOM 2635 O O . HIS B 1 153 ? 10.253 4.724 41.729 1.00 19.10 153 HIS B O 1
ATOM 2642 N N . PRO B 1 154 ? 11.188 5.383 39.774 1.00 19.67 154 PRO B N 1
ATOM 2643 C CA . PRO B 1 154 ? 11.804 6.607 40.368 1.00 19.48 154 PRO B CA 1
ATOM 2644 C C . PRO B 1 154 ? 10.823 7.598 41.008 1.00 20.42 154 PRO B C 1
ATOM 2645 O O . PRO B 1 154 ? 11.202 8.318 41.951 1.00 19.20 154 PRO B O 1
ATOM 2649 N N . GLU B 1 155 ? 9.578 7.644 40.493 1.00 18.95 155 GLU B N 1
ATOM 2650 C CA . GLU B 1 155 ? 8.551 8.492 41.058 1.00 19.89 155 GLU B CA 1
ATOM 2651 C C . GLU B 1 155 ? 8.042 8.027 42.455 1.00 20.30 155 GLU B C 1
ATOM 2652 O O . GLU B 1 155 ? 7.361 8.774 43.163 1.00 21.41 155 GLU B O 1
ATOM 2658 N N . ASN B 1 156 ? 8.340 6.785 42.824 1.00 19.73 156 ASN B N 1
ATOM 2659 C CA . ASN B 1 156 ? 8.060 6.268 44.153 1.00 20.07 156 ASN B CA 1
ATOM 2660 C C . ASN B 1 156 ? 9.187 6.592 45.163 1.00 19.16 156 ASN B C 1
ATOM 2661 O O . ASN B 1 156 ? 9.035 6.285 46.351 1.00 19.08 156 ASN B O 1
ATOM 2666 N N . ALA B 1 157 ? 10.278 7.228 44.707 1.00 18.15 157 ALA B N 1
ATOM 2667 C CA . ALA B 1 157 ? 11.503 7.393 45.531 1.00 18.76 157 ALA B CA 1
ATOM 2668 C C . ALA B 1 157 ? 11.510 8.631 46.357 1.00 18.33 157 ALA B C 1
ATOM 2669 O O . ALA B 1 157 ? 11.058 9.648 45.903 1.00 17.62 157 ALA B O 1
ATOM 2671 N N . VAL B 1 158 ? 11.986 8.516 47.603 1.00 19.53 158 VAL B N 1
ATOM 2672 C CA . VAL B 1 158 ? 12.353 9.666 48.436 1.00 17.76 158 VAL B CA 1
ATOM 2673 C C . VAL B 1 158 ? 13.841 9.378 48.612 1.00 18.36 158 VAL B C 1
ATOM 2674 O O . VAL B 1 158 ? 14.252 8.509 49.400 1.00 18.63 158 VAL B O 1
ATOM 2678 N N . PRO B 1 159 ? 14.681 10.085 47.857 1.00 18.54 159 PRO B N 1
ATOM 2679 C CA . PRO B 1 159 ? 16.105 9.778 48.008 1.00 17.16 159 PRO B CA 1
ATOM 2680 C C . PRO B 1 159 ? 16.705 10.301 49.298 1.00 16.86 159 PRO B C 1
ATOM 2681 O O . PRO B 1 159 ? 16.141 11.197 49.921 1.00 16.25 159 PRO B O 1
ATOM 2685 N N . VAL B 1 160 ? 17.859 9.738 49.644 1.00 15.64 160 VAL B N 1
ATOM 2686 C CA . VAL B 1 160 ? 18.788 10.361 50.560 1.00 16.03 160 VAL B CA 1
ATOM 2687 C C . VAL B 1 160 ? 20.143 10.423 49.830 1.00 16.25 160 VAL B C 1
ATOM 2688 O O . VAL B 1 160 ? 20.385 9.726 48.838 1.00 15.32 160 VAL B O 1
ATOM 2692 N N . GLN B 1 161 ? 21.003 11.284 50.308 1.00 16.11 161 GLN B N 1
ATOM 2693 C CA . GLN B 1 161 ? 22.400 11.262 49.949 1.00 17.01 161 GLN B CA 1
ATOM 2694 C C . GLN B 1 161 ? 23.071 10.117 50.687 1.00 17.35 161 GLN B C 1
ATOM 2695 O O . GLN B 1 161 ? 22.700 9.794 51.843 1.00 16.08 161 GLN B O 1
ATOM 2701 N N . SER B 1 162 ? 24.022 9.483 50.005 1.00 17.17 162 SER B N 1
ATOM 2702 C CA . SER B 1 162 ? 24.864 8.450 50.605 1.00 17.84 162 SER B CA 1
ATOM 2703 C C . SER B 1 162 ? 25.568 9.006 51.828 1.00 17.56 162 SER B C 1
ATOM 2704 O O . SER B 1 162 ? 26.214 10.072 51.771 1.00 16.90 162 SER B O 1
ATOM 2707 N N . TRP B 1 163 ? 25.516 8.231 52.890 1.00 17.63 163 TRP B N 1
ATOM 2708 C CA . TRP B 1 163 ? 26.109 8.648 54.139 1.00 18.29 163 TRP B CA 1
ATOM 2709 C C . TRP B 1 163 ? 27.236 7.654 54.446 1.00 18.93 163 TRP B C 1
ATOM 2710 O O . TRP B 1 163 ? 27.048 6.458 54.273 1.00 17.42 163 TRP B O 1
ATOM 2721 N N . PHE B 1 164 ? 28.381 8.183 54.913 1.00 19.34 164 PHE B N 1
ATOM 2722 C CA . PHE B 1 164 ? 29.558 7.424 55.296 1.00 20.01 164 PHE B CA 1
ATOM 2723 C C . PHE B 1 164 ? 29.954 7.624 56.794 1.00 21.22 164 PHE B C 1
ATOM 2724 O O . PHE B 1 164 ? 30.026 6.659 57.544 1.00 22.78 164 PHE B O 1
ATOM 2732 N N . ASP B 1 165 ? 30.256 8.837 57.221 1.00 21.63 165 ASP B N 1
ATOM 2733 C CA . ASP B 1 165 ? 30.689 9.038 58.604 1.00 23.80 165 ASP B CA 1
ATOM 2734 C C . ASP B 1 165 ? 30.421 10.445 59.093 1.00 24.26 165 ASP B C 1
ATOM 2735 O O . ASP B 1 165 ? 30.863 10.824 60.150 1.00 23.53 165 ASP B O 1
ATOM 2740 N N . ASP B 1 166 ? 29.740 11.256 58.295 1.00 25.01 166 ASP B N 1
ATOM 2741 C CA . ASP B 1 166 ? 29.589 12.663 58.693 1.00 26.44 166 ASP B CA 1
ATOM 2742 C C . ASP B 1 166 ? 28.569 12.825 59.833 1.00 25.72 166 ASP B C 1
ATOM 2743 O O . ASP B 1 166 ? 27.369 12.643 59.616 1.00 25.68 166 ASP B O 1
ATOM 2748 N N . MET B 1 167 ? 29.050 13.143 61.041 1.00 25.75 167 MET B N 1
ATOM 2749 C CA . MET B 1 167 ? 28.200 13.126 62.254 1.00 25.77 167 MET B CA 1
ATOM 2750 C C . MET B 1 167 ? 27.349 14.358 62.368 1.00 25.65 167 MET B C 1
ATOM 2751 O O . MET B 1 167 ? 26.473 14.462 63.237 1.00 25.59 167 MET B O 1
ATOM 2756 N N . THR B 1 168 ? 27.586 15.302 61.460 1.00 25.44 168 THR B N 1
ATOM 2757 C CA . THR B 1 168 ? 26.765 16.488 61.374 1.00 24.62 168 THR B CA 1
ATOM 2758 C C . THR B 1 168 ? 25.530 16.282 60.487 1.00 23.82 168 THR B C 1
ATOM 2759 O O . THR B 1 168 ? 24.735 17.195 60.336 1.00 23.93 168 THR B O 1
ATOM 2763 N N . ASP B 1 169 ? 25.397 15.106 59.876 1.00 22.78 169 ASP B N 1
ATOM 2764 C CA . ASP B 1 169 ? 24.257 14.790 59.006 1.00 23.21 169 ASP B CA 1
ATOM 2765 C C . ASP B 1 169 ? 22.907 14.834 59.779 1.00 21.68 169 ASP B C 1
ATOM 2766 O O . ASP B 1 169 ? 22.792 14.368 60.909 1.00 19.61 169 ASP B O 1
ATOM 2771 N N . THR B 1 170 ? 21.929 15.498 59.164 1.00 21.78 170 THR B N 1
ATOM 2772 C CA . THR B 1 170 ? 20.555 15.606 59.688 1.00 21.74 170 THR B CA 1
ATOM 2773 C C . THR B 1 170 ? 19.526 15.125 58.655 1.00 21.06 170 THR B C 1
ATOM 2774 O O . THR B 1 170 ? 18.325 15.300 58.819 1.00 20.01 170 THR B O 1
ATOM 2778 N N . GLU B 1 171 ? 19.970 14.520 57.554 1.00 21.04 171 GLU B N 1
ATOM 2779 C CA . GLU B 1 171 ? 19.012 14.277 56.497 1.00 19.57 171 GLU B CA 1
ATOM 2780 C C . GLU B 1 171 ? 17.786 13.390 56.892 1.00 20.15 171 GLU B C 1
ATOM 2781 O O . GLU B 1 171 ? 16.659 13.670 56.470 1.00 20.16 171 GLU B O 1
ATOM 2787 N N . LEU B 1 172 ? 17.990 12.351 57.730 1.00 19.18 172 LEU B N 1
ATOM 2788 C CA . LEU B 1 172 ? 16.903 11.481 58.277 1.00 18.45 172 LEU B CA 1
ATOM 2789 C C . LEU B 1 172 ? 15.989 12.197 59.266 1.00 18.28 172 LEU B C 1
ATOM 2790 O O . LEU B 1 172 ? 14.776 12.045 59.198 1.00 18.03 172 LEU B O 1
ATOM 2795 N N . LEU B 1 173 ? 16.564 13.003 60.161 1.00 18.95 173 LEU B N 1
ATOM 2796 C CA . LEU B 1 173 ? 15.785 13.866 61.021 1.00 20.19 173 LEU B CA 1
ATOM 2797 C C . LEU B 1 173 ? 14.889 14.790 60.155 1.00 20.69 173 LEU B C 1
ATOM 2798 O O . LEU B 1 173 ? 13.701 14.909 60.422 1.00 19.58 173 LEU B O 1
ATOM 2803 N N . ASP B 1 174 ? 15.461 15.402 59.107 1.00 21.01 174 ASP B N 1
ATOM 2804 C CA . ASP B 1 174 ? 14.731 16.395 58.300 1.00 22.12 174 ASP B CA 1
ATOM 2805 C C . ASP B 1 174 ? 13.603 15.735 57.463 1.00 21.88 174 ASP B C 1
ATOM 2806 O O . ASP B 1 174 ? 12.698 16.429 56.960 1.00 22.62 174 ASP B O 1
ATOM 2811 N N . LEU B 1 175 ? 13.665 14.411 57.293 1.00 22.33 175 LEU B N 1
ATOM 2812 C CA . LEU B 1 175 ? 12.669 13.670 56.474 1.00 22.93 175 LEU B CA 1
ATOM 2813 C C . LEU B 1 175 ? 11.454 13.340 57.303 1.00 23.29 175 LEU B C 1
ATOM 2814 O O . LEU B 1 175 ? 10.384 13.040 56.771 1.00 21.95 175 LEU B O 1
ATOM 2819 N N . ILE B 1 176 ? 11.640 13.330 58.616 1.00 23.67 176 ILE B N 1
ATOM 2820 C CA . ILE B 1 176 ? 10.510 13.059 59.529 1.00 24.43 176 ILE B CA 1
ATOM 2821 C C . ILE B 1 176 ? 9.260 13.946 59.227 1.00 23.64 176 ILE B C 1
ATOM 2822 O O . ILE B 1 176 ? 8.165 13.414 59.033 1.00 22.66 176 ILE B O 1
ATOM 2827 N N . PRO B 1 177 ? 9.424 15.296 59.158 1.00 24.64 177 PRO B N 1
ATOM 2828 C CA . PRO B 1 177 ? 8.209 16.075 58.790 1.00 24.14 177 PRO B CA 1
ATOM 2829 C C . PRO B 1 177 ? 7.692 15.791 57.354 1.00 25.15 177 PRO B C 1
ATOM 2830 O O . PRO B 1 177 ? 6.477 15.812 57.103 1.00 25.58 177 PRO B O 1
ATOM 2834 N N . PHE B 1 178 ? 8.587 15.506 56.418 1.00 24.69 178 PHE B N 1
ATOM 2835 C CA . PHE B 1 178 ? 8.153 15.141 55.088 1.00 24.33 178 PHE B CA 1
ATOM 2836 C C . PHE B 1 178 ? 7.172 13.937 55.173 1.00 24.85 178 PHE B C 1
ATOM 2837 O O . PHE B 1 178 ? 6.109 13.907 54.520 1.00 25.02 178 PHE B O 1
ATOM 2845 N N . PHE B 1 179 ? 7.550 12.927 55.963 1.00 23.94 179 PHE B N 1
ATOM 2846 C CA . PHE B 1 179 ? 6.797 11.713 56.067 1.00 23.89 179 PHE B CA 1
ATOM 2847 C C . PHE B 1 179 ? 5.548 11.900 56.920 1.00 24.98 179 PHE B C 1
ATOM 2848 O O . PHE B 1 179 ? 4.529 11.293 56.617 1.00 25.72 179 PHE B O 1
ATOM 2856 N N . GLU B 1 180 ? 5.624 12.726 57.970 1.00 26.67 180 GLU B N 1
ATOM 2857 C CA . GLU B 1 180 ? 4.421 13.095 58.757 1.00 28.63 180 GLU B CA 1
ATOM 2858 C C . GLU B 1 180 ? 3.343 13.714 57.855 1.00 31.44 180 GLU B C 1
ATOM 2859 O O . GLU B 1 180 ? 2.192 13.265 57.897 1.00 32.64 180 GLU B O 1
ATOM 2865 N N . GLY B 1 181 ? 3.729 14.704 57.034 1.00 33.95 181 GLY B N 1
ATOM 2866 C CA . GLY B 1 181 ? 2.906 15.230 55.927 1.00 37.67 181 GLY B CA 1
ATOM 2867 C C . GLY B 1 181 ? 2.356 14.164 54.978 1.00 40.18 181 GLY B C 1
ATOM 2868 O O . GLY B 1 181 ? 1.194 14.208 54.592 1.00 40.68 181 GLY B O 1
ATOM 2869 N N . LEU B 1 182 ? 3.171 13.173 54.641 1.00 42.13 182 LEU B N 1
ATOM 2870 C CA . LEU B 1 182 ? 2.774 12.123 53.694 1.00 44.61 182 LEU B CA 1
ATOM 2871 C C . LEU B 1 182 ? 1.726 11.152 54.243 1.00 46.69 182 LEU B C 1
ATOM 2872 O O . LEU B 1 182 ? 0.788 10.789 53.521 1.00 47.34 182 LEU B O 1
ATOM 2877 N N . SER B 1 183 ? 1.882 10.735 55.510 1.00 48.25 183 SER B N 1
ATOM 2878 C CA . SER B 1 183 ? 0.913 9.843 56.189 1.00 49.69 183 SER B CA 1
ATOM 2879 C C . SER B 1 183 ? -0.493 10.492 56.381 1.00 50.89 183 SER B C 1
ATOM 2880 O O . SER B 1 183 ? -1.502 9.790 56.563 1.00 50.64 183 SER B O 1
ATOM 2883 N N . ARG B 1 184 ? -0.543 11.823 56.341 1.00 51.99 184 ARG B N 1
ATOM 2884 C CA . ARG B 1 184 ? -1.767 12.540 56.660 1.00 53.62 184 ARG B CA 1
ATOM 2885 C C . ARG B 1 184 ? -2.155 13.567 55.570 1.00 53.62 184 ARG B C 1
ATOM 2886 O O . ARG B 1 184 ? -2.577 13.184 54.469 1.00 53.15 184 ARG B O 1
ATOM 2894 N N . LEU C 1 3 ? -1.273 36.218 -15.977 1.00 52.81 3 LEU C N 1
ATOM 2895 C CA . LEU C 1 3 ? -2.170 35.386 -15.097 1.00 52.92 3 LEU C CA 1
ATOM 2896 C C . LEU C 1 3 ? -1.441 34.759 -13.914 1.00 52.99 3 LEU C C 1
ATOM 2897 O O . LEU C 1 3 ? -2.057 34.530 -12.885 1.00 52.78 3 LEU C O 1
ATOM 2902 N N . ARG C 1 4 ? -0.147 34.475 -14.073 1.00 53.60 4 ARG C N 1
ATOM 2903 C CA . ARG C 1 4 ? 0.701 33.938 -12.990 1.00 55.08 4 ARG C CA 1
ATOM 2904 C C . ARG C 1 4 ? 0.883 34.859 -11.778 1.00 53.47 4 ARG C C 1
ATOM 2905 O O . ARG C 1 4 ? 1.143 34.399 -10.668 1.00 53.23 4 ARG C O 1
ATOM 2913 N N . GLN C 1 5 ? 0.768 36.162 -11.997 1.00 52.78 5 GLN C N 1
ATOM 2914 C CA . GLN C 1 5 ? 0.836 37.111 -10.876 1.00 52.39 5 GLN C CA 1
ATOM 2915 C C . GLN C 1 5 ? -0.562 37.447 -10.315 1.00 50.39 5 GLN C C 1
ATOM 2916 O O . GLN C 1 5 ? -0.688 38.206 -9.350 1.00 49.79 5 GLN C O 1
ATOM 2922 N N . VAL C 1 6 ? -1.589 36.851 -10.923 1.00 48.39 6 VAL C N 1
ATOM 2923 C CA . VAL C 1 6 ? -2.956 36.855 -10.395 1.00 47.20 6 VAL C CA 1
ATOM 2924 C C . VAL C 1 6 ? -3.277 35.485 -9.743 1.00 47.52 6 VAL C C 1
ATOM 2925 O O . VAL C 1 6 ? -3.814 35.413 -8.624 1.00 47.19 6 VAL C O 1
ATOM 2929 N N . ILE C 1 7 ? -2.912 34.417 -10.455 1.00 47.60 7 ILE C N 1
ATOM 2930 C CA . ILE C 1 7 ? -3.106 33.023 -10.046 1.00 48.18 7 ILE C CA 1
ATOM 2931 C C . ILE C 1 7 ? -1.730 32.338 -10.031 1.00 50.29 7 ILE C C 1
ATOM 2932 O O . ILE C 1 7 ? -1.229 31.914 -11.101 1.00 49.29 7 ILE C O 1
ATOM 2937 N N . PRO C 1 8 ? -1.109 32.242 -8.826 1.00 52.28 8 PRO C N 1
ATOM 2938 C CA . PRO C 1 8 ? 0.254 31.686 -8.699 1.00 54.52 8 PRO C CA 1
ATOM 2939 C C . PRO C 1 8 ? 0.253 30.172 -8.902 1.00 56.92 8 PRO C C 1
ATOM 2940 O O . PRO C 1 8 ? -0.458 29.450 -8.191 1.00 57.46 8 PRO C O 1
ATOM 2944 N N . ILE C 1 9 ? 1.002 29.681 -9.882 1.00 59.42 9 ILE C N 1
ATOM 2945 C CA . ILE C 1 9 ? 1.115 28.221 -10.032 1.00 61.91 9 ILE C CA 1
ATOM 2946 C C . ILE C 1 9 ? 2.573 27.804 -10.269 1.00 63.22 9 ILE C C 1
ATOM 2947 O O . ILE C 1 9 ? 3.249 28.384 -11.147 1.00 63.22 9 ILE C O 1
ATOM 2952 N N . PRO C 1 10 ? 3.082 26.856 -9.432 1.00 64.50 10 PRO C N 1
ATOM 2953 C CA . PRO C 1 10 ? 4.333 26.154 -9.752 1.00 65.12 10 PRO C CA 1
ATOM 2954 C C . PRO C 1 10 ? 4.018 25.142 -10.852 1.00 65.67 10 PRO C C 1
ATOM 2955 O O . PRO C 1 10 ? 3.216 24.217 -10.637 1.00 66.12 10 PRO C O 1
ATOM 2959 N N . SER C 1 11 ? 4.617 25.348 -12.027 1.00 66.00 11 SER C N 1
ATOM 2960 C CA . SER C 1 11 ? 4.353 24.516 -13.220 1.00 66.23 11 SER C CA 1
ATOM 2961 C C . SER C 1 11 ? 5.396 23.389 -13.504 1.00 66.00 11 SER C C 1
ATOM 2962 O O . SER C 1 11 ? 5.289 22.699 -14.543 1.00 66.20 11 SER C O 1
ATOM 2965 N N . PRO C 1 12 ? 6.414 23.199 -12.617 1.00 65.43 12 PRO C N 1
ATOM 2966 C CA . PRO C 1 12 ? 7.339 22.125 -13.013 1.00 64.71 12 PRO C CA 1
ATOM 2967 C C . PRO C 1 12 ? 7.154 20.770 -12.268 1.00 63.24 12 PRO C C 1
ATOM 2968 O O . PRO C 1 12 ? 8.088 20.347 -11.552 1.00 63.66 12 PRO C O 1
ATOM 2972 N N . PRO C 1 13 ? 5.968 20.100 -12.402 1.00 61.50 13 PRO C N 1
ATOM 2973 C CA . PRO C 1 13 ? 6.038 18.677 -12.027 1.00 59.55 13 PRO C CA 1
ATOM 2974 C C . PRO C 1 13 ? 6.773 17.899 -13.131 1.00 57.51 13 PRO C C 1
ATOM 2975 O O . PRO C 1 13 ? 6.606 18.209 -14.335 1.00 57.18 13 PRO C O 1
ATOM 2979 N N . ALA C 1 14 ? 7.608 16.936 -12.721 1.00 54.52 14 ALA C N 1
ATOM 2980 C CA . ALA C 1 14 ? 8.296 16.067 -13.662 1.00 51.13 14 ALA C CA 1
ATOM 2981 C C . ALA C 1 14 ? 7.240 15.164 -14.239 1.00 49.01 14 ALA C C 1
ATOM 2982 O O . ALA C 1 14 ? 6.176 15.005 -13.631 1.00 48.22 14 ALA C O 1
ATOM 2984 N N . LYS C 1 15 ? 7.513 14.586 -15.415 1.00 46.40 15 LYS C N 1
ATOM 2985 C CA . LYS C 1 15 ? 6.599 13.602 -15.982 1.00 44.07 15 LYS C CA 1
ATOM 2986 C C . LYS C 1 15 ? 6.472 12.393 -15.034 1.00 41.27 15 LYS C C 1
ATOM 2987 O O . LYS C 1 15 ? 5.374 11.852 -14.808 1.00 41.13 15 LYS C O 1
ATOM 2993 N N . TYR C 1 16 ? 7.596 12.015 -14.439 1.00 37.55 16 TYR C N 1
ATOM 2994 C CA . TYR C 1 16 ? 7.647 10.819 -13.636 1.00 34.27 16 TYR C CA 1
ATOM 2995 C C . TYR C 1 16 ? 8.227 11.123 -12.266 1.00 32.76 16 TYR C C 1
ATOM 2996 O O . TYR C 1 16 ? 8.964 12.128 -12.122 1.00 30.38 16 TYR C O 1
ATOM 3005 N N . LEU C 1 17 ? 7.933 10.216 -11.312 1.00 29.50 17 LEU C N 1
ATOM 3006 C CA . LEU C 1 17 ? 8.378 10.300 -9.923 1.00 28.59 17 LEU C CA 1
ATOM 3007 C C . LEU C 1 17 ? 9.859 10.134 -9.747 1.00 28.03 17 LEU C C 1
ATOM 3008 O O . LEU C 1 17 ? 10.447 10.769 -8.874 1.00 27.83 17 LEU C O 1
ATOM 3013 N N . LEU C 1 18 ? 10.472 9.290 -10.574 1.00 28.03 18 LEU C N 1
ATOM 3014 C CA . LEU C 1 18 ? 11.932 9.088 -10.522 1.00 27.74 18 LEU C CA 1
ATOM 3015 C C . LEU C 1 18 ? 12.649 9.895 -11.618 1.00 28.78 18 LEU C C 1
ATOM 3016 O O . LEU C 1 18 ? 12.078 10.155 -12.652 1.00 28.69 18 LEU C O 1
ATOM 3021 N N . PRO C 1 19 ? 13.918 10.267 -11.379 1.00 30.28 19 PRO C N 1
ATOM 3022 C CA . PRO C 1 19 ? 14.801 10.710 -12.477 1.00 30.63 19 PRO C CA 1
ATOM 3023 C C . PRO C 1 19 ? 15.036 9.529 -13.474 1.00 31.32 19 PRO C C 1
ATOM 3024 O O . PRO C 1 19 ? 14.572 8.388 -13.201 1.00 29.91 19 PRO C O 1
ATOM 3028 N N . GLU C 1 20 ? 15.725 9.796 -14.606 1.00 30.92 20 GLU C N 1
ATOM 3029 C CA . GLU C 1 20 ? 16.139 8.759 -15.575 1.00 30.37 20 GLU C CA 1
ATOM 3030 C C . GLU C 1 20 ? 17.007 7.790 -14.808 1.00 28.61 20 GLU C C 1
ATOM 3031 O O . GLU C 1 20 ? 17.781 8.201 -13.938 1.00 28.13 20 GLU C O 1
ATOM 3037 N N . VAL C 1 21 ? 16.923 6.506 -15.119 1.00 27.20 21 VAL C N 1
ATOM 3038 C CA . VAL C 1 21 ? 17.863 5.579 -14.500 1.00 26.99 21 VAL C CA 1
ATOM 3039 C C . VAL C 1 21 ? 19.331 6.068 -14.727 1.00 27.97 21 VAL C C 1
ATOM 3040 O O . VAL C 1 21 ? 19.612 6.651 -15.765 1.00 29.29 21 VAL C O 1
ATOM 3044 N N . THR C 1 22 ? 20.262 5.881 -13.794 1.00 26.48 22 THR C N 1
ATOM 3045 C CA . THR C 1 22 ? 21.637 6.185 -14.150 1.00 26.20 22 THR C CA 1
ATOM 3046 C C . THR C 1 22 ? 22.266 5.107 -15.061 1.00 26.18 22 THR C C 1
ATOM 3047 O O . THR C 1 22 ? 21.691 4.039 -15.232 1.00 27.36 22 THR C O 1
ATOM 3051 N N . VAL C 1 23 ? 23.463 5.380 -15.609 1.00 26.25 23 VAL C N 1
ATOM 3052 C CA . VAL C 1 23 ? 24.190 4.429 -16.463 1.00 26.21 23 VAL C CA 1
ATOM 3053 C C . VAL C 1 23 ? 24.527 3.101 -15.747 1.00 26.02 23 VAL C C 1
ATOM 3054 O O . VAL C 1 23 ? 24.428 2.008 -16.335 1.00 23.50 23 VAL C O 1
ATOM 3058 N N . LEU C 1 24 ? 24.943 3.218 -14.480 1.00 25.78 24 LEU C N 1
ATOM 3059 C CA . LEU C 1 24 ? 25.260 2.063 -13.637 1.00 25.52 24 LEU C CA 1
ATOM 3060 C C . LEU C 1 24 ? 24.050 1.199 -13.311 1.00 24.57 24 LEU C C 1
ATOM 3061 O O . LEU C 1 24 ? 24.135 -0.028 -13.316 1.00 24.35 24 LEU C O 1
ATOM 3066 N N . ASP C 1 25 ? 22.898 1.827 -13.091 1.00 24.42 25 ASP C N 1
ATOM 3067 C CA . ASP C 1 25 ? 21.658 1.043 -12.803 1.00 24.34 25 ASP C CA 1
ATOM 3068 C C . ASP C 1 25 ? 20.802 0.660 -13.984 1.00 23.70 25 ASP C C 1
ATOM 3069 O O . ASP C 1 25 ? 19.812 -0.047 -13.820 1.00 23.80 25 ASP C O 1
ATOM 3074 N N . TYR C 1 26 ? 21.155 1.133 -15.176 1.00 24.33 26 TYR C N 1
ATOM 3075 C CA . TYR C 1 26 ? 20.333 0.873 -16.389 1.00 23.26 26 TYR C CA 1
ATOM 3076 C C . TYR C 1 26 ? 20.035 -0.589 -16.498 1.00 22.27 26 TYR C C 1
ATOM 3077 O O . TYR C 1 26 ? 20.942 -1.422 -16.403 1.00 22.16 26 TYR C O 1
ATOM 3086 N N . GLY C 1 27 ? 18.759 -0.921 -16.652 1.00 22.30 27 GLY C N 1
ATOM 3087 C CA . GLY C 1 27 ? 18.396 -2.332 -16.847 1.00 23.44 27 GLY C CA 1
ATOM 3088 C C . GLY C 1 27 ? 18.166 -3.188 -15.597 1.00 23.89 27 GLY C C 1
ATOM 3089 O O . GLY C 1 27 ? 17.608 -4.296 -15.694 1.00 24.21 27 GLY C O 1
ATOM 3090 N N . LYS C 1 28 ? 18.632 -2.717 -14.442 1.00 22.29 28 LYS C N 1
ATOM 3091 C CA . LYS C 1 28 ? 18.312 -3.393 -13.182 1.00 21.92 28 LYS C CA 1
ATOM 3092 C C . LYS C 1 28 ? 16.823 -3.292 -12.906 1.00 21.25 28 LYS C C 1
ATOM 3093 O O . LYS C 1 28 ? 16.157 -2.322 -13.238 1.00 21.29 28 LYS C O 1
ATOM 3099 N N . LYS C 1 29 ? 16.326 -4.294 -12.224 1.00 22.21 29 LYS C N 1
ATOM 3100 C CA . LYS C 1 29 ? 15.007 -4.246 -11.629 1.00 22.48 29 LYS C CA 1
ATOM 3101 C C . LYS C 1 29 ? 14.892 -3.047 -10.644 1.00 20.57 29 LYS C C 1
ATOM 3102 O O . LYS C 1 29 ? 15.828 -2.746 -9.917 1.00 19.57 29 LYS C O 1
ATOM 3108 N N . CYS C 1 30 ? 13.766 -2.347 -10.679 1.00 18.94 30 CYS C N 1
ATOM 3109 C CA . CYS C 1 30 ? 13.499 -1.262 -9.730 1.00 19.46 30 CYS C CA 1
ATOM 3110 C C . CYS C 1 30 ? 12.724 -1.815 -8.499 1.00 18.20 30 CYS C C 1
ATOM 3111 O O . CYS C 1 30 ? 11.620 -2.326 -8.640 1.00 18.59 30 CYS C O 1
ATOM 3114 N N . VAL C 1 31 ? 13.348 -1.761 -7.322 1.00 18.06 31 VAL C N 1
ATOM 3115 C CA . VAL C 1 31 ? 12.715 -2.247 -6.094 1.00 17.24 31 VAL C CA 1
ATOM 3116 C C . VAL C 1 31 ? 12.311 -1.070 -5.195 1.00 16.48 31 VAL C C 1
ATOM 3117 O O . VAL C 1 31 ? 13.139 -0.372 -4.708 1.00 17.19 31 VAL C O 1
ATOM 3121 N N . VAL C 1 32 ? 11.009 -0.841 -5.067 1.00 16.95 32 VAL C N 1
ATOM 3122 C CA . VAL C 1 32 ? 10.397 0.157 -4.172 1.00 17.06 32 VAL C CA 1
ATOM 3123 C C . VAL C 1 32 ? 10.172 -0.495 -2.793 1.00 16.31 32 VAL C C 1
ATOM 3124 O O . VAL C 1 32 ? 9.621 -1.558 -2.693 1.00 15.83 32 VAL C O 1
ATOM 3128 N N . ILE C 1 33 ? 10.636 0.170 -1.745 1.00 15.87 33 ILE C N 1
ATOM 3129 C CA . ILE C 1 33 ? 10.693 -0.412 -0.402 1.00 15.36 33 ILE C CA 1
ATOM 3130 C C . ILE C 1 33 ? 10.037 0.616 0.546 1.00 14.75 33 ILE C C 1
ATOM 3131 O O . ILE C 1 33 ? 10.384 1.786 0.546 1.00 13.97 33 ILE C O 1
ATOM 3136 N N . ASP C 1 34 ? 9.039 0.147 1.279 1.00 14.65 34 ASP C N 1
ATOM 3137 C CA . ASP C 1 34 ? 8.384 0.903 2.323 1.00 14.81 34 ASP C CA 1
ATOM 3138 C C . ASP C 1 34 ? 9.280 1.112 3.548 1.00 14.94 34 ASP C C 1
ATOM 3139 O O . ASP C 1 34 ? 10.305 0.431 3.716 1.00 14.57 34 ASP C O 1
ATOM 3144 N N . LEU C 1 35 ? 8.950 2.127 4.347 1.00 15.45 35 LEU C N 1
ATOM 3145 C CA . LEU C 1 35 ? 9.667 2.409 5.600 1.00 16.05 35 LEU C CA 1
ATOM 3146 C C . LEU C 1 35 ? 8.961 1.836 6.843 1.00 15.62 35 LEU C C 1
ATOM 3147 O O . LEU C 1 35 ? 9.423 0.862 7.434 1.00 16.51 35 LEU C O 1
ATOM 3152 N N . ASP C 1 36 ? 7.851 2.449 7.234 1.00 16.80 36 ASP C N 1
ATOM 3153 C CA . ASP C 1 36 ? 7.159 2.152 8.512 1.00 18.01 36 ASP C CA 1
ATOM 3154 C C . ASP C 1 36 ? 6.382 0.860 8.553 1.00 18.73 36 ASP C C 1
ATOM 3155 O O . ASP C 1 36 ? 5.495 0.614 7.703 1.00 18.49 36 ASP C O 1
ATOM 3160 N N . GLU C 1 37 ? 6.771 0.025 9.546 1.00 19.34 37 GLU C N 1
ATOM 3161 C CA . GLU C 1 37 ? 6.329 -1.367 9.741 1.00 18.69 37 GLU C CA 1
ATOM 3162 C C . GLU C 1 37 ? 6.877 -2.367 8.700 1.00 16.96 37 GLU C C 1
ATOM 3163 O O . GLU C 1 37 ? 6.520 -3.531 8.700 1.00 15.75 37 GLU C O 1
ATOM 3169 N N . THR C 1 38 ? 7.791 -1.916 7.861 1.00 16.98 38 THR C N 1
ATOM 3170 C CA . THR C 1 38 ? 8.480 -2.785 6.893 1.00 15.90 38 THR C CA 1
ATOM 3171 C C . THR C 1 38 ? 9.981 -2.900 7.315 1.00 15.74 38 THR C C 1
ATOM 3172 O O . THR C 1 38 ? 10.488 -3.998 7.531 1.00 14.76 38 THR C O 1
ATOM 3176 N N . LEU C 1 39 ? 10.673 -1.762 7.422 1.00 16.36 39 LEU C N 1
ATOM 3177 C CA . LEU C 1 39 ? 12.072 -1.729 7.893 1.00 15.72 39 LEU C CA 1
ATOM 3178 C C . LEU C 1 39 ? 12.285 -1.235 9.316 1.00 16.39 39 LEU C C 1
ATOM 3179 O O . LEU C 1 39 ? 13.321 -1.523 9.913 1.00 16.46 39 LEU C O 1
ATOM 3184 N N . VAL C 1 40 ? 11.371 -0.396 9.819 1.00 17.43 40 VAL C N 1
ATOM 3185 C CA . VAL C 1 40 ? 11.496 0.203 11.180 1.00 17.69 40 VAL C CA 1
ATOM 3186 C C . VAL C 1 40 ? 10.096 0.299 11.799 1.00 18.18 40 VAL C C 1
ATOM 3187 O O . VAL C 1 40 ? 9.093 0.138 11.091 1.00 17.79 40 VAL C O 1
ATOM 3191 N N . HIS C 1 41 ? 10.039 0.469 13.125 1.00 19.18 41 HIS C N 1
ATOM 3192 C CA . HIS C 1 41 ? 8.836 0.948 13.762 1.00 20.36 41 HIS C CA 1
ATOM 3193 C C . HIS C 1 41 ? 9.139 2.087 14.715 1.00 21.93 41 HIS C C 1
ATOM 3194 O O . HIS C 1 41 ? 10.072 2.011 15.547 1.00 23.18 41 HIS C O 1
ATOM 3201 N N . SER C 1 42 ? 8.349 3.149 14.617 1.00 22.48 42 SER C N 1
ATOM 3202 C CA . SER C 1 42 ? 8.597 4.312 15.450 1.00 22.75 42 SER C CA 1
ATOM 3203 C C . SER C 1 42 ? 7.379 4.662 16.327 1.00 23.31 42 SER C C 1
ATOM 3204 O O . SER C 1 42 ? 6.258 4.233 16.039 1.00 23.33 42 SER C O 1
ATOM 3207 N N . SER C 1 43 ? 7.624 5.528 17.325 1.00 24.18 43 SER C N 1
ATOM 3208 C CA . SER C 1 43 ? 6.683 5.846 18.411 1.00 25.01 43 SER C CA 1
ATOM 3209 C C . SER C 1 43 ? 7.070 7.162 19.090 1.00 25.61 43 SER C C 1
ATOM 3210 O O . SER C 1 43 ? 8.256 7.513 19.145 1.00 25.22 43 SER C O 1
ATOM 3213 N N . PHE C 1 44 ? 6.071 7.898 19.584 1.00 26.67 44 PHE C N 1
ATOM 3214 C CA . PHE C 1 44 ? 6.300 9.035 20.488 1.00 28.27 44 PHE C CA 1
ATOM 3215 C C . PHE C 1 44 ? 6.682 8.520 21.881 1.00 30.19 44 PHE C C 1
ATOM 3216 O O . PHE C 1 44 ? 7.309 9.244 22.676 1.00 30.80 44 PHE C O 1
ATOM 3224 N N . LYS C 1 45 ? 6.359 7.262 22.160 1.00 31.82 45 LYS C N 1
ATOM 3225 C CA . LYS C 1 45 ? 6.632 6.678 23.483 1.00 34.51 45 LYS C CA 1
ATOM 3226 C C . LYS C 1 45 ? 8.089 6.222 23.617 1.00 35.48 45 LYS C C 1
ATOM 3227 O O . LYS C 1 45 ? 8.597 5.481 22.752 1.00 35.46 45 LYS C O 1
ATOM 3233 N N . PRO C 1 46 ? 8.799 6.667 24.674 1.00 36.47 46 PRO C N 1
ATOM 3234 C CA . PRO C 1 46 ? 10.186 6.192 24.726 1.00 38.25 46 PRO C CA 1
ATOM 3235 C C . PRO C 1 46 ? 10.357 4.679 24.540 1.00 39.64 46 PRO C C 1
ATOM 3236 O O . PRO C 1 46 ? 9.611 3.897 25.118 1.00 40.47 46 PRO C O 1
ATOM 3240 N N . ILE C 1 47 ? 11.283 4.284 23.674 1.00 41.04 47 ILE C N 1
ATOM 3241 C CA . ILE C 1 47 ? 11.748 2.893 23.625 1.00 42.22 47 ILE C CA 1
ATOM 3242 C C . ILE C 1 47 ? 13.127 3.027 24.258 1.00 42.40 47 ILE C C 1
ATOM 3243 O O . ILE C 1 47 ? 13.972 3.791 23.758 1.00 42.94 47 ILE C O 1
ATOM 3248 N N . SER C 1 48 ? 13.374 2.350 25.377 1.00 42.14 48 SER C N 1
ATOM 3249 C CA . SER C 1 48 ? 14.678 2.506 26.040 1.00 41.85 48 SER C CA 1
ATOM 3250 C C . SER C 1 48 ? 15.847 1.947 25.188 1.00 41.42 48 SER C C 1
ATOM 3251 O O . SER C 1 48 ? 17.004 2.368 25.328 1.00 40.87 48 SER C O 1
ATOM 3254 N N . ASN C 1 49 ? 15.528 0.973 24.333 1.00 40.47 49 ASN C N 1
ATOM 3255 C CA . ASN C 1 49 ? 16.488 0.323 23.428 1.00 39.90 49 ASN C CA 1
ATOM 3256 C C . ASN C 1 49 ? 16.493 0.962 22.013 1.00 37.56 49 ASN C C 1
ATOM 3257 O O . ASN C 1 49 ? 17.098 0.393 21.085 1.00 36.52 49 ASN C O 1
ATOM 3262 N N . ALA C 1 50 ? 15.816 2.112 21.849 1.00 34.62 50 ALA C N 1
ATOM 3263 C CA . ALA C 1 50 ? 15.647 2.713 20.511 1.00 32.28 50 ALA C CA 1
ATOM 3264 C C . ALA C 1 50 ? 16.964 2.733 19.756 1.00 30.26 50 ALA C C 1
ATOM 3265 O O . ALA C 1 50 ? 17.991 3.015 20.336 1.00 30.38 50 ALA C O 1
ATOM 3267 N N . ASP C 1 51 ? 16.934 2.386 18.476 1.00 27.64 51 ASP C N 1
ATOM 3268 C CA . ASP C 1 51 ? 18.112 2.537 17.614 1.00 26.41 51 ASP C CA 1
ATOM 3269 C C . ASP C 1 51 ? 18.393 3.986 17.204 1.00 25.72 51 ASP C C 1
ATOM 3270 O O . ASP C 1 51 ? 19.545 4.399 17.160 1.00 25.34 51 ASP C O 1
ATOM 3275 N N . PHE C 1 52 ? 17.353 4.738 16.831 1.00 25.84 52 PHE C N 1
ATOM 3276 C CA . PHE C 1 52 ? 17.542 6.163 16.543 1.00 25.43 52 PHE C CA 1
ATOM 3277 C C . PHE C 1 52 ? 16.545 6.960 17.359 1.00 25.14 52 PHE C C 1
ATOM 3278 O O . PHE C 1 52 ? 15.462 6.458 17.743 1.00 23.41 52 PHE C O 1
ATOM 3286 N N . ILE C 1 53 ? 16.890 8.219 17.604 1.00 24.77 53 ILE C N 1
ATOM 3287 C CA . ILE C 1 53 ? 15.915 9.165 18.169 1.00 25.46 53 ILE C CA 1
ATOM 3288 C C . ILE C 1 53 ? 15.976 10.431 17.327 1.00 23.74 53 ILE C C 1
ATOM 3289 O O . ILE C 1 53 ? 17.016 11.034 17.212 1.00 23.86 53 ILE C O 1
ATOM 3294 N N . VAL C 1 54 ? 14.847 10.819 16.745 1.00 22.88 54 VAL C N 1
ATOM 3295 C CA . VAL C 1 54 ? 14.792 11.901 15.757 1.00 22.25 54 VAL C CA 1
ATOM 3296 C C . VAL C 1 54 ? 13.835 12.993 16.277 1.00 21.54 54 VAL C C 1
ATOM 3297 O O . VAL C 1 54 ? 12.705 12.671 16.589 1.00 20.23 54 VAL C O 1
ATOM 3301 N N . PRO C 1 55 ? 14.298 14.274 16.403 1.00 21.83 55 PRO C N 1
ATOM 3302 C CA . PRO C 1 55 ? 13.301 15.309 16.785 1.00 21.41 55 PRO C CA 1
ATOM 3303 C C . PRO C 1 55 ? 12.440 15.713 15.578 1.00 20.65 55 PRO C C 1
ATOM 3304 O O . PRO C 1 55 ? 12.962 15.951 14.521 1.00 21.25 55 PRO C O 1
ATOM 3308 N N . VAL C 1 56 ? 11.126 15.737 15.717 1.00 21.22 56 VAL C N 1
ATOM 3309 C CA . VAL C 1 56 ? 10.238 16.096 14.601 1.00 20.70 56 VAL C CA 1
ATOM 3310 C C . VAL C 1 56 ? 9.298 17.226 15.016 1.00 22.08 56 VAL C C 1
ATOM 3311 O O . VAL C 1 56 ? 8.614 17.115 16.049 1.00 21.31 56 VAL C O 1
ATOM 3315 N N . GLU C 1 57 ? 9.281 18.290 14.200 1.00 21.99 57 GLU C N 1
ATOM 3316 C CA . GLU C 1 57 ? 8.434 19.436 14.436 1.00 23.42 57 GLU C CA 1
ATOM 3317 C C . GLU C 1 57 ? 7.011 19.286 13.834 1.00 22.50 57 GLU C C 1
ATOM 3318 O O . GLU C 1 57 ? 6.860 18.981 12.644 1.00 22.47 57 GLU C O 1
ATOM 3324 N N . ILE C 1 58 ? 5.977 19.447 14.677 1.00 21.23 58 ILE C N 1
ATOM 3325 C CA . ILE C 1 58 ? 4.570 19.377 14.264 1.00 20.63 58 ILE C CA 1
ATOM 3326 C C . ILE C 1 58 ? 3.918 20.652 14.767 1.00 21.81 58 ILE C C 1
ATOM 3327 O O . ILE C 1 58 ? 3.922 20.940 16.025 1.00 20.90 58 ILE C O 1
ATOM 3332 N N . ASP C 1 59 ? 3.387 21.432 13.806 1.00 20.56 59 ASP C N 1
ATOM 3333 C CA . ASP C 1 59 ? 2.813 22.743 14.098 1.00 20.90 59 ASP C CA 1
ATOM 3334 C C . ASP C 1 59 ? 3.812 23.552 14.988 1.00 20.43 59 ASP C C 1
ATOM 3335 O O . ASP C 1 59 ? 3.414 24.298 15.885 1.00 19.64 59 ASP C O 1
ATOM 3340 N N . GLY C 1 60 ? 5.119 23.427 14.726 1.00 20.66 60 GLY C N 1
ATOM 3341 C CA . GLY C 1 60 ? 6.112 24.250 15.464 1.00 20.93 60 GLY C CA 1
ATOM 3342 C C . GLY C 1 60 ? 6.600 23.711 16.811 1.00 20.33 60 GLY C C 1
ATOM 3343 O O . GLY C 1 60 ? 7.528 24.273 17.408 1.00 22.55 60 GLY C O 1
ATOM 3344 N N . THR C 1 61 ? 5.969 22.639 17.287 1.00 19.53 61 THR C N 1
ATOM 3345 C CA . THR C 1 61 ? 6.304 21.912 18.513 1.00 17.59 61 THR C CA 1
ATOM 3346 C C . THR C 1 61 ? 7.121 20.643 18.204 1.00 18.24 61 THR C C 1
ATOM 3347 O O . THR C 1 61 ? 6.700 19.789 17.410 1.00 18.70 61 THR C O 1
ATOM 3351 N N . ILE C 1 62 ? 8.280 20.531 18.834 1.00 17.60 62 ILE C N 1
ATOM 3352 C CA . ILE C 1 62 ? 9.188 19.401 18.641 1.00 18.01 62 ILE C CA 1
ATOM 3353 C C . ILE C 1 62 ? 8.816 18.217 19.512 1.00 18.22 62 ILE C C 1
ATOM 3354 O O . ILE C 1 62 ? 8.597 18.364 20.714 1.00 17.65 62 ILE C O 1
ATOM 3359 N N . HIS C 1 63 ? 8.688 17.049 18.879 1.00 19.18 63 HIS C N 1
ATOM 3360 C CA . HIS C 1 63 ? 8.493 15.766 19.561 1.00 19.42 63 HIS C CA 1
ATOM 3361 C C . HIS C 1 63 ? 9.674 14.891 19.231 1.00 20.24 63 HIS C C 1
ATOM 3362 O O . HIS C 1 63 ? 10.121 14.842 18.072 1.00 20.83 63 HIS C O 1
ATOM 3369 N N . GLN C 1 64 ? 10.190 14.218 20.256 1.00 20.89 64 GLN C N 1
ATOM 3370 C CA . GLN C 1 64 ? 11.070 13.050 20.052 1.00 21.81 64 GLN C CA 1
ATOM 3371 C C . GLN C 1 64 ? 10.343 11.876 19.387 1.00 21.90 64 GLN C C 1
ATOM 3372 O O . GLN C 1 64 ? 9.199 11.521 19.787 1.00 21.24 64 GLN C O 1
ATOM 3378 N N . VAL C 1 65 ? 10.969 11.323 18.329 1.00 21.16 65 VAL C N 1
ATOM 3379 C CA . VAL C 1 65 ? 10.485 10.089 17.709 1.00 20.65 65 VAL C CA 1
ATOM 3380 C C . VAL C 1 65 ? 11.525 9.010 17.991 1.00 20.73 65 VAL C C 1
ATOM 3381 O O . VAL C 1 65 ? 12.685 9.171 17.686 1.00 20.71 65 VAL C O 1
ATOM 3385 N N . TYR C 1 66 ? 11.083 7.935 18.639 1.00 20.55 66 TYR C N 1
ATOM 3386 C CA . TYR C 1 66 ? 11.897 6.774 18.959 1.00 20.99 66 TYR C CA 1
ATOM 3387 C C . TYR C 1 66 ? 11.675 5.732 17.861 1.00 20.36 66 TYR C C 1
ATOM 3388 O O . TYR C 1 66 ? 10.526 5.365 17.558 1.00 19.89 66 TYR C O 1
ATOM 3397 N N . VAL C 1 67 ? 12.782 5.285 17.280 1.00 19.81 67 VAL C N 1
ATOM 3398 C CA . VAL C 1 67 ? 12.799 4.386 16.129 1.00 20.66 67 VAL C CA 1
ATOM 3399 C C . VAL C 1 67 ? 13.533 3.080 16.439 1.00 20.38 67 VAL C C 1
ATOM 3400 O O . VAL C 1 67 ? 14.698 3.085 16.832 1.00 19.76 67 VAL C O 1
ATOM 3404 N N . LEU C 1 68 ? 12.822 1.969 16.289 1.00 20.24 68 LEU C N 1
ATOM 3405 C CA . LEU C 1 68 ? 13.435 0.650 16.391 1.00 20.54 68 LEU C CA 1
ATOM 3406 C C . LEU C 1 68 ? 13.681 0.067 14.981 1.00 18.61 68 LEU C C 1
ATOM 3407 O O . LEU C 1 68 ? 12.760 0.077 14.167 1.00 18.05 68 LEU C O 1
ATOM 3412 N N . LYS C 1 69 ? 14.898 -0.402 14.690 1.00 17.70 69 LYS C N 1
ATOM 3413 C CA . LYS C 1 69 ? 15.192 -1.186 13.444 1.00 17.83 69 LYS C CA 1
ATOM 3414 C C . LYS C 1 69 ? 14.670 -2.612 13.458 1.00 17.32 69 LYS C C 1
ATOM 3415 O O . LYS C 1 69 ? 14.869 -3.358 14.427 1.00 15.93 69 LYS C O 1
ATOM 3421 N N . ARG C 1 70 ? 13.995 -3.013 12.375 1.00 15.87 70 ARG C N 1
ATOM 3422 C CA . ARG C 1 70 ? 13.635 -4.439 12.228 1.00 15.40 70 ARG C CA 1
ATOM 3423 C C . ARG C 1 70 ? 14.920 -5.282 12.175 1.00 16.58 70 ARG C C 1
ATOM 3424 O O . ARG C 1 70 ? 15.888 -4.855 11.532 1.00 17.43 70 ARG C O 1
ATOM 3432 N N . PRO C 1 71 ? 14.942 -6.491 12.797 1.00 17.47 71 PRO C N 1
ATOM 3433 C CA . PRO C 1 71 ? 16.161 -7.300 12.654 1.00 18.34 71 PRO C CA 1
ATOM 3434 C C . PRO C 1 71 ? 16.564 -7.554 11.185 1.00 18.90 71 PRO C C 1
ATOM 3435 O O . PRO C 1 71 ? 15.677 -7.677 10.320 1.00 18.30 71 PRO C O 1
ATOM 3439 N N . HIS C 1 72 ? 17.872 -7.609 10.942 1.00 18.22 72 HIS C N 1
ATOM 3440 C CA . HIS C 1 72 ? 18.488 -7.954 9.637 1.00 18.95 72 HIS C CA 1
ATOM 3441 C C . HIS C 1 72 ? 18.359 -6.873 8.555 1.00 18.99 72 HIS C C 1
ATOM 3442 O O . HIS C 1 72 ? 18.739 -7.087 7.413 1.00 18.82 72 HIS C O 1
ATOM 3449 N N . VAL C 1 73 ? 17.865 -5.706 8.953 1.00 18.47 73 VAL C N 1
ATOM 3450 C CA . VAL C 1 73 ? 17.656 -4.600 8.030 1.00 19.06 73 VAL C CA 1
ATOM 3451 C C . VAL C 1 73 ? 18.932 -4.120 7.343 1.00 19.49 73 VAL C C 1
ATOM 3452 O O . VAL C 1 73 ? 18.888 -3.760 6.151 1.00 17.01 73 VAL C O 1
ATOM 3456 N N . ASP C 1 74 ? 20.054 -4.089 8.081 1.00 18.73 74 ASP C N 1
ATOM 3457 C CA . ASP C 1 74 ? 21.290 -3.625 7.462 1.00 18.98 74 ASP C CA 1
ATOM 3458 C C . ASP C 1 74 ? 21.753 -4.592 6.361 1.00 18.74 74 ASP C C 1
ATOM 3459 O O . ASP C 1 74 ? 22.089 -4.147 5.286 1.00 20.06 74 ASP C O 1
ATOM 3464 N N . GLU C 1 75 ? 21.788 -5.889 6.661 1.00 19.20 75 GLU C N 1
ATOM 3465 C CA . GLU C 1 75 ? 22.193 -6.919 5.707 1.00 19.58 75 GLU C CA 1
ATOM 3466 C C . GLU C 1 75 ? 21.273 -6.924 4.487 1.00 18.59 75 GLU C C 1
ATOM 3467 O O . GLU C 1 75 ? 21.766 -7.011 3.373 1.00 16.20 75 GLU C O 1
ATOM 3473 N N . PHE C 1 76 ? 19.936 -6.858 4.729 1.00 18.01 76 PHE C N 1
ATOM 3474 C CA . PHE C 1 76 ? 18.914 -6.782 3.677 1.00 16.73 76 PHE C CA 1
ATOM 3475 C C . PHE C 1 76 ? 19.166 -5.583 2.713 1.00 16.69 76 PHE C C 1
ATOM 3476 O O . PHE C 1 76 ? 19.277 -5.773 1.502 1.00 14.27 76 PHE C O 1
ATOM 3484 N N . LEU C 1 77 ? 19.299 -4.368 3.275 1.00 16.10 77 LEU C N 1
ATOM 3485 C CA . LEU C 1 77 ? 19.435 -3.139 2.478 1.00 16.21 77 LEU C CA 1
ATOM 3486 C C . LEU C 1 77 ? 20.720 -3.178 1.683 1.00 17.08 77 LEU C C 1
ATOM 3487 O O . LEU C 1 77 ? 20.712 -2.814 0.488 1.00 16.66 77 LEU C O 1
ATOM 3492 N N . GLN C 1 78 ? 21.792 -3.698 2.311 1.00 16.62 78 GLN C N 1
ATOM 3493 C CA . GLN C 1 78 ? 23.101 -3.771 1.630 1.00 17.43 78 GLN C CA 1
ATOM 3494 C C . GLN C 1 78 ? 23.115 -4.661 0.413 1.00 16.72 78 GLN C C 1
ATOM 3495 O O . GLN C 1 78 ? 23.663 -4.258 -0.642 1.00 16.72 78 GLN C O 1
ATOM 3501 N N . ARG C 1 79 ? 22.529 -5.843 0.572 1.00 15.38 79 ARG C N 1
ATOM 3502 C CA . ARG C 1 79 ? 22.328 -6.774 -0.532 1.00 16.83 79 ARG C CA 1
ATOM 3503 C C . ARG C 1 79 ? 21.444 -6.238 -1.681 1.00 16.43 79 ARG C C 1
ATOM 3504 O O . ARG C 1 79 ? 21.834 -6.319 -2.852 1.00 16.70 79 ARG C O 1
ATOM 3512 N N . MET C 1 80 ? 20.257 -5.730 -1.318 1.00 16.97 80 MET C N 1
ATOM 3513 C CA . MET C 1 80 ? 19.343 -5.095 -2.258 1.00 17.55 80 MET C CA 1
ATOM 3514 C C . MET C 1 80 ? 20.011 -3.976 -3.076 1.00 18.53 80 MET C C 1
ATOM 3515 O O . MET C 1 80 ? 19.801 -3.897 -4.296 1.00 18.01 80 MET C O 1
ATOM 3520 N N . GLY C 1 81 ? 20.817 -3.158 -2.391 1.00 17.58 81 GLY C N 1
ATOM 3521 C CA . GLY C 1 81 ? 21.568 -2.037 -2.985 1.00 19.50 81 GLY C CA 1
ATOM 3522 C C . GLY C 1 81 ? 22.612 -2.475 -3.986 1.00 19.78 81 GLY C C 1
ATOM 3523 O O . GLY C 1 81 ? 22.884 -1.772 -4.945 1.00 20.24 81 GLY C O 1
ATOM 3524 N N . GLN C 1 82 ? 23.178 -3.658 -3.778 1.00 20.33 82 GLN C N 1
ATOM 3525 C CA . GLN C 1 82 ? 24.091 -4.270 -4.757 1.00 21.94 82 GLN C CA 1
ATOM 3526 C C . GLN C 1 82 ? 23.422 -4.903 -5.969 1.00 22.23 82 GLN C C 1
ATOM 3527 O O . GLN C 1 82 ? 24.080 -5.094 -6.992 1.00 24.28 82 GLN C O 1
ATOM 3533 N N . LEU C 1 83 ? 22.142 -5.269 -5.852 1.00 21.95 83 LEU C N 1
ATOM 3534 C CA . LEU C 1 83 ? 21.479 -6.033 -6.889 1.00 20.75 83 LEU C CA 1
ATOM 3535 C C . LEU C 1 83 ? 20.519 -5.235 -7.709 1.00 20.80 83 LEU C C 1
ATOM 3536 O O . LEU C 1 83 ? 20.331 -5.562 -8.886 1.00 21.16 83 LEU C O 1
ATOM 3541 N N . PHE C 1 84 ? 19.837 -4.267 -7.084 1.00 19.34 84 PHE C N 1
ATOM 3542 C CA . PHE C 1 84 ? 18.754 -3.562 -7.763 1.00 19.71 84 PHE C CA 1
ATOM 3543 C C . PHE C 1 84 ? 18.902 -2.041 -7.698 1.00 20.21 84 PHE C C 1
ATOM 3544 O O . PHE C 1 84 ? 19.850 -1.485 -7.111 1.00 19.25 84 PHE C O 1
ATOM 3552 N N . GLU C 1 85 ? 17.992 -1.385 -8.411 1.00 21.04 85 GLU C N 1
ATOM 3553 C CA . GLU C 1 85 ? 17.793 0.031 -8.282 1.00 20.56 85 GLU C CA 1
ATOM 3554 C C . GLU C 1 85 ? 16.734 0.239 -7.184 1.00 18.64 85 GLU C C 1
ATOM 3555 O O . GLU C 1 85 ? 15.557 0.214 -7.460 1.00 16.92 85 GLU C O 1
ATOM 3561 N N . CYS C 1 86 ? 17.181 0.420 -5.943 1.00 17.56 86 CYS C N 1
ATOM 3562 C CA . CYS C 1 86 ? 16.246 0.540 -4.831 1.00 17.46 86 CYS C CA 1
ATOM 3563 C C . CYS C 1 86 ? 15.765 1.960 -4.653 1.00 16.72 86 CYS C C 1
ATOM 3564 O O . CYS C 1 86 ? 16.550 2.950 -4.783 1.00 16.96 86 CYS C O 1
ATOM 3567 N N . VAL C 1 87 ? 14.478 2.048 -4.321 1.00 15.97 87 VAL C N 1
ATOM 3568 C CA . VAL C 1 87 ? 13.830 3.331 -4.072 1.00 16.94 87 VAL C CA 1
ATOM 3569 C C . VAL C 1 87 ? 13.058 3.276 -2.755 1.00 17.08 87 VAL C C 1
ATOM 3570 O O . VAL C 1 87 ? 12.294 2.340 -2.521 1.00 18.37 87 VAL C O 1
ATOM 3574 N N . LEU C 1 88 ? 13.248 4.271 -1.906 1.00 17.16 88 LEU C N 1
ATOM 3575 C CA . LEU C 1 88 ? 12.408 4.387 -0.697 1.00 17.07 88 LEU C CA 1
ATOM 3576 C C . LEU C 1 88 ? 11.086 5.058 -1.095 1.00 17.90 88 LEU C C 1
ATOM 3577 O O . LEU C 1 88 ? 11.093 6.137 -1.704 1.00 18.10 88 LEU C O 1
ATOM 3582 N N . PHE C 1 89 ? 9.958 4.417 -0.788 1.00 17.80 89 PHE C N 1
ATOM 3583 C CA . PHE C 1 89 ? 8.665 5.021 -1.099 1.00 17.81 89 PHE C CA 1
ATOM 3584 C C . PHE C 1 89 ? 7.710 4.830 0.106 1.00 18.63 89 PHE C C 1
ATOM 3585 O O . PHE C 1 89 ? 7.317 3.704 0.451 1.00 17.03 89 PHE C O 1
ATOM 3593 N N . THR C 1 90 ? 7.404 5.948 0.779 1.00 19.80 90 THR C N 1
ATOM 3594 C CA . THR C 1 90 ? 6.612 5.923 1.997 1.00 21.19 90 THR C CA 1
ATOM 3595 C C . THR C 1 90 ? 5.465 6.956 1.921 1.00 21.00 90 THR C C 1
ATOM 3596 O O . THR C 1 90 ? 5.593 8.001 1.287 1.00 21.81 90 THR C O 1
ATOM 3600 N N . ALA C 1 91 ? 4.363 6.671 2.590 1.00 21.78 91 ALA C N 1
ATOM 3601 C CA . ALA C 1 91 ? 3.300 7.665 2.819 1.00 21.21 91 ALA C CA 1
ATOM 3602 C C . ALA C 1 91 ? 3.505 8.522 4.071 1.00 21.34 91 ALA C C 1
ATOM 3603 O O . ALA C 1 91 ? 2.693 9.414 4.357 1.00 22.52 91 ALA C O 1
ATOM 3605 N N . SER C 1 92 ? 4.567 8.258 4.818 1.00 20.38 92 SER C N 1
ATOM 3606 C CA . SER C 1 92 ? 5.002 9.120 5.921 1.00 20.73 92 SER C CA 1
ATOM 3607 C C . SER C 1 92 ? 5.519 10.434 5.363 1.00 19.92 92 SER C C 1
ATOM 3608 O O . SER C 1 92 ? 5.984 10.498 4.228 1.00 20.36 92 SER C O 1
ATOM 3611 N N . LEU C 1 93 ? 5.465 11.470 6.175 1.00 20.60 93 LEU C N 1
ATOM 3612 C CA . LEU C 1 93 ? 6.015 12.782 5.836 1.00 20.21 93 LEU C CA 1
ATOM 3613 C C . LEU C 1 93 ? 7.532 12.806 5.906 1.00 20.69 93 LEU C C 1
ATOM 3614 O O . LEU C 1 93 ? 8.132 12.155 6.777 1.00 21.57 93 LEU C O 1
ATOM 3619 N N . ALA C 1 94 ? 8.138 13.576 5.008 1.00 19.45 94 ALA C N 1
ATOM 3620 C CA . ALA C 1 94 ? 9.594 13.714 4.856 1.00 19.89 94 ALA C CA 1
ATOM 3621 C C . ALA C 1 94 ? 10.319 14.279 6.126 1.00 20.44 94 ALA C C 1
ATOM 3622 O O . ALA C 1 94 ? 11.485 14.006 6.350 1.00 21.46 94 ALA C O 1
ATOM 3624 N N . LYS C 1 95 ? 9.641 15.095 6.919 1.00 20.46 95 LYS C N 1
ATOM 3625 C CA . LYS C 1 95 ? 10.255 15.696 8.091 1.00 21.31 95 LYS C CA 1
ATOM 3626 C C . LYS C 1 95 ? 10.596 14.587 9.130 1.00 20.47 95 LYS C C 1
ATOM 3627 O O . LYS C 1 95 ? 11.511 14.734 9.931 1.00 21.74 95 LYS C O 1
ATOM 3633 N N . TYR C 1 96 ? 9.852 13.486 9.088 1.00 20.45 96 TYR C N 1
ATOM 3634 C CA . TYR C 1 96 ? 10.182 12.249 9.821 1.00 20.44 96 TYR C CA 1
ATOM 3635 C C . TYR C 1 96 ? 11.015 11.250 8.976 1.00 20.43 96 TYR C C 1
ATOM 3636 O O . TYR C 1 96 ? 12.106 10.809 9.382 1.00 18.84 96 TYR C O 1
ATOM 3645 N N . ALA C 1 97 ? 10.508 10.912 7.796 1.00 20.00 97 ALA C N 1
ATOM 3646 C CA . ALA C 1 97 ? 11.157 9.884 6.971 1.00 19.82 97 ALA C CA 1
ATOM 3647 C C . ALA C 1 97 ? 12.559 10.243 6.458 1.00 19.03 97 ALA C C 1
ATOM 3648 O O . ALA C 1 97 ? 13.426 9.386 6.350 1.00 19.31 97 ALA C O 1
ATOM 3650 N N . ASP C 1 98 ? 12.811 11.502 6.131 1.00 20.08 98 ASP C N 1
ATOM 3651 C CA . ASP C 1 98 ? 14.117 11.843 5.574 1.00 20.08 98 ASP C CA 1
ATOM 3652 C C . ASP C 1 98 ? 15.266 11.686 6.606 1.00 20.28 98 ASP C C 1
ATOM 3653 O O . ASP C 1 98 ? 16.312 11.063 6.322 1.00 18.65 98 ASP C O 1
ATOM 3658 N N . PRO C 1 99 ? 15.090 12.263 7.808 1.00 20.38 99 PRO C N 1
ATOM 3659 C CA . PRO C 1 99 ? 16.070 11.919 8.848 1.00 21.18 99 PRO C CA 1
ATOM 3660 C C . PRO C 1 99 ? 16.243 10.417 9.191 1.00 20.78 99 PRO C C 1
ATOM 3661 O O . PRO C 1 99 ? 17.349 9.964 9.455 1.00 21.85 99 PRO C O 1
ATOM 3665 N N . VAL C 1 100 ? 15.167 9.648 9.207 1.00 20.30 100 VAL C N 1
ATOM 3666 C CA . VAL C 1 100 ? 15.300 8.211 9.464 1.00 20.05 100 VAL C CA 1
ATOM 3667 C C . VAL C 1 100 ? 16.174 7.498 8.365 1.00 18.98 100 VAL C C 1
ATOM 3668 O O . VAL C 1 100 ? 17.092 6.752 8.656 1.00 17.79 100 VAL C O 1
ATOM 3672 N N . ALA C 1 101 ? 15.838 7.747 7.108 1.00 19.08 101 ALA C N 1
ATOM 3673 C CA . ALA C 1 101 ? 16.601 7.271 5.949 1.00 19.34 101 ALA C CA 1
ATOM 3674 C C . ALA C 1 101 ? 18.093 7.642 5.971 1.00 19.79 101 ALA C C 1
ATOM 3675 O O . ALA C 1 101 ? 18.956 6.850 5.524 1.00 20.75 101 ALA C O 1
ATOM 3677 N N . ASP C 1 102 ? 18.397 8.847 6.461 1.00 20.37 102 ASP C N 1
ATOM 3678 C CA . ASP C 1 102 ? 19.784 9.294 6.655 1.00 22.72 102 ASP C CA 1
ATOM 3679 C C . ASP C 1 102 ? 20.536 8.362 7.638 1.00 21.90 102 ASP C C 1
ATOM 3680 O O . ASP C 1 102 ? 21.681 8.028 7.421 1.00 21.83 102 ASP C O 1
ATOM 3685 N N . LEU C 1 103 ? 19.853 7.957 8.699 1.00 21.42 103 LEU C N 1
ATOM 3686 C CA . LEU C 1 103 ? 20.420 7.084 9.706 1.00 22.37 103 LEU C CA 1
ATOM 3687 C C . LEU C 1 103 ? 20.436 5.649 9.245 1.00 22.23 103 LEU C C 1
ATOM 3688 O O . LEU C 1 103 ? 21.360 4.897 9.552 1.00 22.04 103 LEU C O 1
ATOM 3693 N N . LEU C 1 104 ? 19.398 5.270 8.517 1.00 21.29 104 LEU C N 1
ATOM 3694 C CA . LEU C 1 104 ? 19.218 3.882 8.080 1.00 21.03 104 LEU C CA 1
ATOM 3695 C C . LEU C 1 104 ? 20.155 3.486 6.911 1.00 19.12 104 LEU C C 1
ATOM 3696 O O . LEU C 1 104 ? 20.735 2.426 6.918 1.00 17.76 104 LEU C O 1
ATOM 3701 N N . ASP C 1 105 ? 20.256 4.341 5.905 1.00 18.98 105 ASP C N 1
ATOM 3702 C CA . ASP C 1 105 ? 20.926 3.981 4.649 1.00 19.23 105 ASP C CA 1
ATOM 3703 C C . ASP C 1 105 ? 22.363 4.543 4.656 1.00 19.13 105 ASP C C 1
ATOM 3704 O O . ASP C 1 105 ? 22.592 5.716 4.365 1.00 18.83 105 ASP C O 1
ATOM 3709 N N . ARG C 1 106 ? 23.328 3.686 4.971 1.00 19.96 106 ARG C N 1
ATOM 3710 C CA . ARG C 1 106 ? 24.721 4.087 5.144 1.00 20.42 106 ARG C CA 1
ATOM 3711 C C . ARG C 1 106 ? 25.562 3.641 3.967 1.00 21.88 106 ARG C C 1
ATOM 3712 O O . ARG C 1 106 ? 26.806 3.864 3.916 1.00 21.88 106 ARG C O 1
ATOM 3720 N N . TRP C 1 107 ? 24.883 3.059 2.972 1.00 21.43 107 TRP C N 1
ATOM 3721 C CA . TRP C 1 107 ? 25.610 2.409 1.868 1.00 21.12 107 TRP C CA 1
ATOM 3722 C C . TRP C 1 107 ? 25.211 2.922 0.491 1.00 20.25 107 TRP C C 1
ATOM 3723 O O . TRP C 1 107 ? 25.502 2.271 -0.484 1.00 20.83 107 TRP C O 1
ATOM 3734 N N . GLY C 1 108 ? 24.532 4.065 0.414 1.00 19.32 108 GLY C N 1
ATOM 3735 C CA . GLY C 1 108 ? 24.016 4.556 -0.900 1.00 20.46 108 GLY C CA 1
ATOM 3736 C C . GLY C 1 108 ? 22.946 3.655 -1.530 1.00 20.12 108 GLY C C 1
ATOM 3737 O O . GLY C 1 108 ? 22.777 3.603 -2.762 1.00 20.23 108 GLY C O 1
ATOM 3738 N N . VAL C 1 109 ? 22.186 2.963 -0.688 1.00 20.53 109 VAL C N 1
ATOM 3739 C CA . VAL C 1 109 ? 21.178 1.994 -1.178 1.00 19.66 109 VAL C CA 1
ATOM 3740 C C . VAL C 1 109 ? 20.085 2.648 -2.026 1.00 19.72 109 VAL C C 1
ATOM 3741 O O . VAL C 1 109 ? 19.889 2.288 -3.199 1.00 20.86 109 VAL C O 1
ATOM 3745 N N . PHE C 1 110 ? 19.387 3.613 -1.445 1.00 20.02 110 PHE C N 1
ATOM 3746 C CA . PHE C 1 110 ? 18.257 4.248 -2.085 1.00 20.52 110 PHE C CA 1
ATOM 3747 C C . PHE C 1 110 ? 18.751 5.291 -3.126 1.00 21.23 110 PHE C C 1
ATOM 3748 O O . PHE C 1 110 ? 19.366 6.274 -2.762 1.00 21.44 110 PHE C O 1
ATOM 3756 N N . ARG C 1 111 ? 18.455 5.061 -4.406 1.00 23.05 111 ARG C N 1
ATOM 3757 C CA . ARG C 1 111 ? 18.740 6.029 -5.484 1.00 22.94 111 ARG C CA 1
ATOM 3758 C C . ARG C 1 111 ? 17.775 7.204 -5.452 1.00 22.94 111 ARG C C 1
ATOM 3759 O O . ARG C 1 111 ? 18.026 8.220 -6.093 1.00 24.15 111 ARG C O 1
ATOM 3767 N N . ALA C 1 112 ? 16.631 7.025 -4.801 1.00 21.20 112 ALA C N 1
ATOM 3768 C CA . ALA C 1 112 ? 15.695 8.099 -4.639 1.00 20.30 112 ALA C CA 1
ATOM 3769 C C . ALA C 1 112 ? 14.852 7.862 -3.383 1.00 19.21 112 ALA C C 1
ATOM 3770 O O . ALA C 1 112 ? 14.764 6.736 -2.873 1.00 19.33 112 ALA C O 1
ATOM 3772 N N . ARG C 1 113 ? 14.230 8.925 -2.892 1.00 18.75 113 ARG C N 1
ATOM 3773 C CA . ARG C 1 113 ? 13.347 8.840 -1.750 1.00 19.08 113 ARG C CA 1
ATOM 3774 C C . ARG C 1 113 ? 12.059 9.554 -2.087 1.00 19.40 113 ARG C C 1
ATOM 3775 O O . ARG C 1 113 ? 12.080 10.725 -2.396 1.00 18.74 113 ARG C O 1
ATOM 3783 N N . LEU C 1 114 ? 10.933 8.856 -1.897 1.00 19.28 114 LEU C N 1
ATOM 3784 C CA . LEU C 1 114 ? 9.592 9.382 -2.204 1.00 18.05 114 LEU C CA 1
ATOM 3785 C C . LEU C 1 114 ? 8.728 9.274 -0.940 1.00 17.38 114 LEU C C 1
ATOM 3786 O O . LEU C 1 114 ? 8.750 8.259 -0.260 1.00 17.51 114 LEU C O 1
ATOM 3791 N N . PHE C 1 115 ? 8.029 10.353 -0.627 1.00 16.87 115 PHE C N 1
ATOM 3792 C CA . PHE C 1 115 ? 7.280 10.488 0.630 1.00 17.90 115 PHE C CA 1
ATOM 3793 C C . PHE C 1 115 ? 5.848 10.740 0.228 1.00 18.31 115 PHE C C 1
ATOM 3794 O O . PHE C 1 115 ? 5.466 10.457 -0.930 1.00 16.32 115 PHE C O 1
ATOM 3802 N N . ARG C 1 116 ? 5.044 11.231 1.172 1.00 19.74 116 ARG C N 1
ATOM 3803 C CA . ARG C 1 116 ? 3.607 11.393 0.974 1.00 21.02 116 ARG C CA 1
ATOM 3804 C C . ARG C 1 116 ? 3.172 12.210 -0.251 1.00 21.66 116 ARG C C 1
ATOM 3805 O O . ARG C 1 116 ? 2.176 11.874 -0.861 1.00 19.55 116 ARG C O 1
ATOM 3813 N N . GLU C 1 117 ? 3.904 13.284 -0.577 1.00 23.17 117 GLU C N 1
ATOM 3814 C CA . GLU C 1 117 ? 3.633 14.143 -1.726 1.00 25.18 117 GLU C CA 1
ATOM 3815 C C . GLU C 1 117 ? 3.735 13.372 -3.051 1.00 24.55 117 GLU C C 1
ATOM 3816 O O . GLU C 1 117 ? 3.237 13.844 -4.070 1.00 23.46 117 GLU C O 1
ATOM 3822 N N . SER C 1 118 ? 4.466 12.241 -3.048 1.00 23.01 118 SER C N 1
ATOM 3823 C CA . SER C 1 118 ? 4.510 11.373 -4.203 1.00 22.67 118 SER C CA 1
ATOM 3824 C C . SER C 1 118 ? 3.403 10.301 -4.202 1.00 21.06 118 SER C C 1
ATOM 3825 O O . SER C 1 118 ? 3.247 9.588 -5.177 1.00 21.55 118 SER C O 1
ATOM 3828 N N . CYS C 1 119 ? 2.655 10.170 -3.114 1.00 19.90 119 CYS C N 1
ATOM 3829 C CA . CYS C 1 119 ? 1.477 9.286 -3.084 1.00 21.75 119 CYS C CA 1
ATOM 3830 C C . CYS C 1 119 ? 0.250 9.998 -3.690 1.00 22.06 119 CYS C C 1
ATOM 3831 O O . CYS C 1 119 ? 0.250 11.199 -3.851 1.00 21.87 119 CYS C O 1
ATOM 3834 N N . VAL C 1 120 ? -0.758 9.227 -4.064 1.00 23.53 120 VAL C N 1
ATOM 3835 C CA . VAL C 1 120 ? -2.043 9.786 -4.530 1.00 25.45 120 VAL C CA 1
ATOM 3836 C C . VAL C 1 120 ? -3.093 9.458 -3.445 1.00 25.05 120 VAL C C 1
ATOM 3837 O O . VAL C 1 120 ? -3.103 8.375 -2.923 1.00 25.09 120 VAL C O 1
ATOM 3841 N N . PHE C 1 121 ? -3.864 10.453 -2.986 1.00 26.89 121 PHE C N 1
ATOM 3842 C CA . PHE C 1 121 ? -5.012 10.202 -2.103 1.00 26.71 121 PHE C CA 1
ATOM 3843 C C . PHE C 1 121 ? -6.120 9.591 -3.005 1.00 28.13 121 PHE C C 1
ATOM 3844 O O . PHE C 1 121 ? -6.585 10.197 -3.976 1.00 28.93 121 PHE C O 1
ATOM 3852 N N . HIS C 1 122 ? -6.443 8.335 -2.764 1.00 28.83 122 HIS C N 1
ATOM 3853 C CA . HIS C 1 122 ? -7.387 7.698 -3.646 1.00 29.39 122 HIS C CA 1
ATOM 3854 C C . HIS C 1 122 ? -8.370 7.004 -2.793 1.00 28.76 122 HIS C C 1
ATOM 3855 O O . HIS C 1 122 ? -7.994 6.143 -1.985 1.00 28.73 122 HIS C O 1
ATOM 3862 N N . ARG C 1 123 ? -9.632 7.411 -2.960 1.00 28.73 123 ARG C N 1
ATOM 3863 C CA . ARG C 1 123 ? -10.733 6.920 -2.143 1.00 28.94 123 ARG C CA 1
ATOM 3864 C C . ARG C 1 123 ? -10.305 6.767 -0.665 1.00 28.33 123 ARG C C 1
ATOM 3865 O O . ARG C 1 123 ? -10.483 5.695 -0.064 1.00 28.62 123 ARG C O 1
ATOM 3873 N N . GLY C 1 124 ? -9.754 7.841 -0.093 1.00 27.37 124 GLY C N 1
ATOM 3874 C CA . GLY C 1 124 ? -9.462 7.866 1.349 1.00 27.07 124 GLY C CA 1
ATOM 3875 C C . GLY C 1 124 ? -8.118 7.335 1.843 1.00 27.33 124 GLY C C 1
ATOM 3876 O O . GLY C 1 124 ? -7.872 7.316 3.070 1.00 27.79 124 GLY C O 1
ATOM 3877 N N . ASN C 1 125 ? -7.271 6.836 0.930 1.00 26.71 125 ASN C N 1
ATOM 3878 C CA . ASN C 1 125 ? -5.977 6.204 1.329 1.00 26.42 125 ASN C CA 1
ATOM 3879 C C . ASN C 1 125 ? -4.827 6.752 0.532 1.00 24.92 125 ASN C C 1
ATOM 3880 O O . ASN C 1 125 ? -5.055 7.162 -0.614 1.00 25.93 125 ASN C O 1
ATOM 3885 N N . TYR C 1 126 ? -3.611 6.737 1.100 1.00 22.96 126 TYR C N 1
ATOM 3886 C CA . TYR C 1 126 ? -2.371 7.005 0.321 1.00 22.05 126 TYR C CA 1
ATOM 3887 C C . TYR C 1 126 ? -1.838 5.773 -0.470 1.00 21.38 126 TYR C C 1
ATOM 3888 O O . TYR C 1 126 ? -1.446 4.738 0.099 1.00 21.57 126 TYR C O 1
ATOM 3897 N N . VAL C 1 127 ? -1.823 5.921 -1.789 1.00 20.49 127 VAL C N 1
ATOM 3898 C CA . VAL C 1 127 ? -1.508 4.829 -2.682 1.00 19.30 127 VAL C CA 1
ATOM 3899 C C . VAL C 1 127 ? -0.228 5.184 -3.441 1.00 18.25 127 VAL C C 1
ATOM 3900 O O . VAL C 1 127 ? -0.036 6.324 -3.867 1.00 20.20 127 VAL C O 1
ATOM 3904 N N . LYS C 1 128 ? 0.641 4.206 -3.624 1.00 17.82 128 LYS C N 1
ATOM 3905 C CA . LYS C 1 128 ? 1.908 4.413 -4.317 1.00 15.92 128 LYS C CA 1
ATOM 3906 C C . LYS C 1 128 ? 1.648 3.827 -5.696 1.00 16.94 128 LYS C C 1
ATOM 3907 O O . LYS C 1 128 ? 1.525 2.615 -5.870 1.00 16.71 128 LYS C O 1
ATOM 3913 N N . ASP C 1 129 ? 1.464 4.728 -6.660 1.00 18.44 129 ASP C N 1
ATOM 3914 C CA . ASP C 1 129 ? 1.051 4.349 -8.005 1.00 18.45 129 ASP C CA 1
ATOM 3915 C C . ASP C 1 129 ? 2.339 4.089 -8.782 1.00 18.43 129 ASP C C 1
ATOM 3916 O O . ASP C 1 129 ? 2.995 5.040 -9.283 1.00 20.40 129 ASP C O 1
ATOM 3921 N N . LEU C 1 130 ? 2.694 2.808 -8.875 1.00 18.07 130 LEU C N 1
ATOM 3922 C CA . LEU C 1 130 ? 3.890 2.377 -9.569 1.00 20.52 130 LEU C CA 1
ATOM 3923 C C . LEU C 1 130 ? 3.926 2.809 -11.063 1.00 21.39 130 LEU C C 1
ATOM 3924 O O . LEU C 1 130 ? 5.030 2.908 -11.615 1.00 21.83 130 LEU C O 1
ATOM 3929 N N . SER C 1 131 ? 2.762 3.146 -11.651 1.00 22.89 131 SER C N 1
ATOM 3930 C CA . SER C 1 131 ? 2.667 3.708 -13.052 1.00 23.49 131 SER C CA 1
ATOM 3931 C C . SER C 1 131 ? 3.344 5.063 -13.216 1.00 24.19 131 SER C C 1
ATOM 3932 O O . SER C 1 131 ? 3.711 5.443 -14.355 1.00 24.65 131 SER C O 1
ATOM 3935 N N . ARG C 1 132 ? 3.501 5.798 -12.115 1.00 23.96 132 ARG C N 1
ATOM 3936 C CA . ARG C 1 132 ? 4.118 7.122 -12.178 1.00 24.55 132 ARG C CA 1
ATOM 3937 C C . ARG C 1 132 ? 5.626 7.115 -11.993 1.00 24.02 132 ARG C C 1
ATOM 3938 O O . ARG C 1 132 ? 6.243 8.190 -11.922 1.00 24.07 132 ARG C O 1
ATOM 3946 N N . LEU C 1 133 ? 6.236 5.931 -11.911 1.00 22.75 133 LEU C N 1
ATOM 3947 C CA . LEU C 1 133 ? 7.671 5.848 -11.594 1.00 20.49 133 LEU C CA 1
ATOM 3948 C C . LEU C 1 133 ? 8.592 6.241 -12.723 1.00 20.24 133 LEU C C 1
ATOM 3949 O O . LEU C 1 133 ? 9.641 6.834 -12.464 1.00 19.54 133 LEU C O 1
ATOM 3954 N N . GLY C 1 134 ? 8.225 5.895 -13.957 1.00 19.14 134 GLY C N 1
ATOM 3955 C CA . GLY C 1 134 ? 9.091 6.096 -15.148 1.00 19.48 134 GLY C CA 1
ATOM 3956 C C . GLY C 1 134 ? 9.961 4.885 -15.334 1.00 19.30 134 GLY C C 1
ATOM 3957 O O . GLY C 1 134 ? 11.136 4.989 -15.710 1.00 20.72 134 GLY C O 1
ATOM 3958 N N . ARG C 1 135 ? 9.415 3.731 -14.975 1.00 19.91 135 ARG C N 1
ATOM 3959 C CA . ARG C 1 135 ? 10.132 2.467 -15.050 1.00 20.38 135 ARG C CA 1
ATOM 3960 C C . ARG C 1 135 ? 9.174 1.475 -15.641 1.00 21.86 135 ARG C C 1
ATOM 3961 O O . ARG C 1 135 ? 7.967 1.559 -15.383 1.00 23.06 135 ARG C O 1
ATOM 3969 N N . GLU C 1 136 ? 9.675 0.519 -16.415 1.00 22.45 136 GLU C N 1
ATOM 3970 C CA . GLU C 1 136 ? 8.785 -0.499 -16.985 1.00 23.90 136 GLU C CA 1
ATOM 3971 C C . GLU C 1 136 ? 8.199 -1.343 -15.864 1.00 23.17 136 GLU C C 1
ATOM 3972 O O . GLU C 1 136 ? 8.923 -1.892 -15.039 1.00 22.27 136 GLU C O 1
ATOM 3978 N N . LEU C 1 137 ? 6.885 -1.464 -15.861 1.00 22.46 137 LEU C N 1
ATOM 3979 C CA . LEU C 1 137 ? 6.205 -2.082 -14.732 1.00 23.06 137 LEU C CA 1
ATOM 3980 C C . LEU C 1 137 ? 6.591 -3.574 -14.439 1.00 22.01 137 LEU C C 1
ATOM 3981 O O . LEU C 1 137 ? 6.768 -3.948 -13.261 1.00 19.84 137 LEU C O 1
ATOM 3986 N N . SER C 1 138 ? 6.676 -4.409 -15.495 1.00 21.39 138 SER C N 1
ATOM 3987 C CA . SER C 1 138 ? 7.260 -5.746 -15.423 1.00 21.64 138 SER C CA 1
ATOM 3988 C C . SER C 1 138 ? 8.640 -5.780 -14.721 1.00 20.95 138 SER C C 1
ATOM 3989 O O . SER C 1 138 ? 9.099 -6.843 -14.349 1.00 20.74 138 SER C O 1
ATOM 3992 N N . LYS C 1 139 ? 9.284 -4.623 -14.553 1.00 20.71 139 LYS C N 1
ATOM 3993 C CA . LYS C 1 139 ? 10.590 -4.542 -13.911 1.00 22.08 139 LYS C CA 1
ATOM 3994 C C . LYS C 1 139 ? 10.529 -3.762 -12.610 1.00 20.88 139 LYS C C 1
ATOM 3995 O O . LYS C 1 139 ? 11.511 -3.151 -12.162 1.00 20.66 139 LYS C O 1
ATOM 4001 N N . VAL C 1 140 ? 9.348 -3.718 -12.021 1.00 20.87 140 VAL C N 1
ATOM 4002 C CA . VAL C 1 140 ? 9.213 -3.027 -10.726 1.00 19.75 140 VAL C CA 1
ATOM 4003 C C . VAL C 1 140 ? 8.641 -3.994 -9.703 1.00 19.11 140 VAL C C 1
ATOM 4004 O O . VAL C 1 140 ? 7.661 -4.675 -9.980 1.00 18.72 140 VAL C O 1
ATOM 4008 N N . ILE C 1 141 ? 9.252 -4.000 -8.509 1.00 19.28 141 ILE C N 1
ATOM 4009 C CA . ILE C 1 141 ? 8.773 -4.759 -7.386 1.00 17.74 141 ILE C CA 1
ATOM 4010 C C . ILE C 1 141 ? 8.633 -3.802 -6.206 1.00 17.16 141 ILE C C 1
ATOM 4011 O O . ILE C 1 141 ? 9.497 -2.951 -6.021 1.00 16.02 141 ILE C O 1
ATOM 4016 N N . ILE C 1 142 ? 7.511 -3.926 -5.458 1.00 16.17 142 ILE C N 1
ATOM 4017 C CA . ILE C 1 142 ? 7.245 -3.140 -4.244 1.00 14.41 142 ILE C CA 1
ATOM 4018 C C . ILE C 1 142 ? 7.233 -4.089 -3.026 1.00 14.25 142 ILE C C 1
ATOM 4019 O O . ILE C 1 142 ? 6.508 -5.101 -3.038 1.00 14.05 142 ILE C O 1
ATOM 4024 N N . VAL C 1 143 ? 8.095 -3.773 -2.036 1.00 13.83 143 VAL C N 1
ATOM 4025 C CA . VAL C 1 143 ? 8.206 -4.495 -0.739 1.00 13.81 143 VAL C CA 1
ATOM 4026 C C . VAL C 1 143 ? 7.520 -3.592 0.312 1.00 13.86 143 VAL C C 1
ATOM 4027 O O . VAL C 1 143 ? 7.951 -2.468 0.544 1.00 13.93 143 VAL C O 1
ATOM 4031 N N . ASP C 1 144 ? 6.420 -4.056 0.892 1.00 14.37 144 ASP C N 1
ATOM 4032 C CA . ASP C 1 144 ? 5.576 -3.189 1.692 1.00 15.33 144 ASP C CA 1
ATOM 4033 C C . ASP C 1 144 ? 4.820 -4.140 2.627 1.00 16.24 144 ASP C C 1
ATOM 4034 O O . ASP C 1 144 ? 4.521 -5.269 2.238 1.00 17.13 144 ASP C O 1
ATOM 4039 N N . ASN C 1 145 ? 4.494 -3.665 3.826 1.00 17.42 145 ASN C N 1
ATOM 4040 C CA . ASN C 1 145 ? 3.581 -4.363 4.785 1.00 18.52 145 ASN C CA 1
ATOM 4041 C C . ASN C 1 145 ? 2.084 -4.059 4.638 1.00 19.19 145 ASN C C 1
ATOM 4042 O O . ASN C 1 145 ? 1.233 -4.748 5.251 1.00 17.29 145 ASN C O 1
ATOM 4047 N N . SER C 1 146 ? 1.752 -3.051 3.834 1.00 18.74 146 SER C N 1
ATOM 4048 C CA . SER C 1 146 ? 0.369 -2.580 3.791 1.00 20.47 146 SER C CA 1
ATOM 4049 C C . SER C 1 146 ? -0.236 -2.693 2.387 1.00 20.20 146 SER C C 1
ATOM 4050 O O . SER C 1 146 ? 0.089 -1.909 1.498 1.00 19.54 146 SER C O 1
ATOM 4053 N N . PRO C 1 147 ? -1.102 -3.699 2.184 1.00 20.31 147 PRO C N 1
ATOM 4054 C CA . PRO C 1 147 ? -1.712 -3.873 0.841 1.00 20.60 147 PRO C CA 1
ATOM 4055 C C . PRO C 1 147 ? -2.384 -2.649 0.255 1.00 19.59 147 PRO C C 1
ATOM 4056 O O . PRO C 1 147 ? -2.411 -2.484 -0.971 1.00 16.89 147 PRO C O 1
ATOM 4060 N N . ALA C 1 148 ? -2.953 -1.811 1.136 1.00 20.65 148 ALA C N 1
ATOM 4061 C CA . ALA C 1 148 ? -3.676 -0.618 0.736 1.00 20.18 148 ALA C CA 1
ATOM 4062 C C . ALA C 1 148 ? -2.757 0.328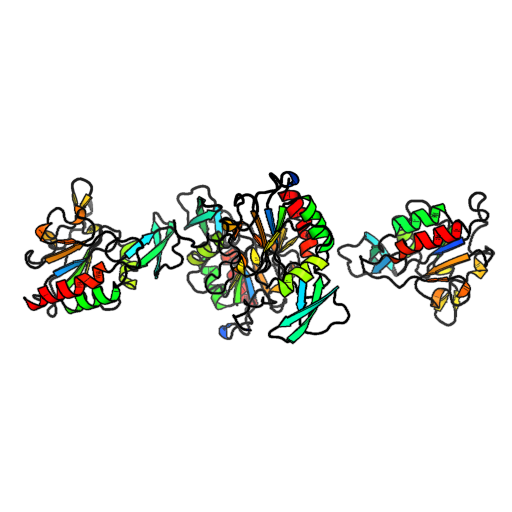 -0.031 1.00 20.10 148 ALA C C 1
ATOM 4063 O O . ALA C 1 148 ? -3.188 1.026 -0.911 1.00 22.19 148 ALA C O 1
ATOM 4065 N N . SER C 1 149 ? -1.483 0.327 0.312 1.00 19.93 149 SER C N 1
ATOM 4066 C CA . SER C 1 149 ? -0.484 1.175 -0.307 1.00 20.14 149 SER C CA 1
ATOM 4067 C C . SER C 1 149 ? -0.253 0.851 -1.794 1.00 20.16 149 SER C C 1
ATOM 4068 O O . SER C 1 149 ? 0.083 1.739 -2.565 1.00 19.42 149 SER C O 1
ATOM 4071 N N . TYR C 1 150 ? -0.448 -0.413 -2.174 1.00 19.66 150 TYR C N 1
ATOM 4072 C CA . TYR C 1 150 ? -0.210 -0.800 -3.546 1.00 19.30 150 TYR C CA 1
ATOM 4073 C C . TYR C 1 150 ? -1.465 -1.358 -4.225 1.00 19.01 150 TYR C C 1
ATOM 4074 O O . TYR C 1 150 ? -1.376 -2.266 -5.022 1.00 17.73 150 TYR C O 1
ATOM 4083 N N . ILE C 1 151 ? -2.626 -0.814 -3.876 1.00 19.48 151 ILE C N 1
ATOM 4084 C CA . ILE C 1 151 ? -3.898 -1.324 -4.406 1.00 21.18 151 ILE C CA 1
ATOM 4085 C C . ILE C 1 151 ? -4.018 -1.303 -5.967 1.00 20.17 151 ILE C C 1
ATOM 4086 O O . ILE C 1 151 ? -4.727 -2.125 -6.541 1.00 20.93 151 ILE C O 1
ATOM 4091 N N . PHE C 1 152 ? -3.324 -0.392 -6.663 1.00 20.08 152 PHE C N 1
ATOM 4092 C CA . PHE C 1 152 ? -3.376 -0.383 -8.142 1.00 18.61 152 PHE C CA 1
ATOM 4093 C C . PHE C 1 152 ? -2.513 -1.500 -8.742 1.00 18.70 152 PHE C C 1
ATOM 4094 O O . PHE C 1 152 ? -2.683 -1.887 -9.939 1.00 16.74 152 PHE C O 1
ATOM 4102 N N . HIS C 1 153 ? -1.563 -1.995 -7.932 1.00 17.18 153 HIS C N 1
ATOM 4103 C CA . HIS C 1 153 ? -0.519 -2.879 -8.426 1.00 16.96 153 HIS C CA 1
ATOM 4104 C C . HIS C 1 153 ? -0.168 -4.070 -7.531 1.00 15.81 153 HIS C C 1
ATOM 4105 O O . HIS C 1 153 ? 1.004 -4.253 -7.226 1.00 15.61 153 HIS C O 1
ATOM 4112 N N . PRO C 1 154 ? -1.178 -4.888 -7.116 1.00 15.94 154 PRO C N 1
ATOM 4113 C CA . PRO C 1 154 ? -0.902 -6.078 -6.273 1.00 15.86 154 PRO C CA 1
ATOM 4114 C C . PRO C 1 154 ? -0.024 -7.116 -6.943 1.00 14.51 154 PRO C C 1
ATOM 4115 O O . PRO C 1 154 ? 0.734 -7.799 -6.259 1.00 14.66 154 PRO C O 1
ATOM 4119 N N . GLU C 1 155 ? -0.077 -7.200 -8.272 1.00 15.51 155 GLU C N 1
ATOM 4120 C CA . GLU C 1 155 ? 0.806 -8.099 -9.019 1.00 17.62 155 GLU C CA 1
ATOM 4121 C C . GLU C 1 155 ? 2.310 -7.863 -8.782 1.00 17.37 155 GLU C C 1
ATOM 4122 O O . GLU C 1 155 ? 3.111 -8.784 -8.964 1.00 16.73 155 GLU C O 1
ATOM 4128 N N . ASN C 1 156 ? 2.676 -6.641 -8.407 1.00 16.53 156 ASN C N 1
ATOM 4129 C CA . ASN C 1 156 ? 4.074 -6.286 -8.218 1.00 17.44 156 ASN C CA 1
ATOM 4130 C C . ASN C 1 156 ? 4.642 -6.451 -6.793 1.00 17.30 156 ASN C C 1
ATOM 4131 O O . ASN C 1 156 ? 5.812 -6.189 -6.563 1.00 17.06 156 ASN C O 1
ATOM 4136 N N . ALA C 1 157 ? 3.803 -6.903 -5.859 1.00 17.16 157 ALA C N 1
ATOM 4137 C CA . ALA C 1 157 ? 4.109 -6.825 -4.447 1.00 17.87 157 ALA C CA 1
ATOM 4138 C C . ALA C 1 157 ? 4.833 -8.085 -3.986 1.00 18.07 157 ALA C C 1
ATOM 4139 O O . ALA C 1 157 ? 4.543 -9.167 -4.442 1.00 15.85 157 ALA C O 1
ATOM 4141 N N . VAL C 1 158 ? 5.803 -7.880 -3.088 1.00 18.75 158 VAL C N 1
ATOM 4142 C CA . VAL C 1 158 ? 6.448 -8.920 -2.369 1.00 18.92 158 VAL C CA 1
ATOM 4143 C C . VAL C 1 158 ? 6.176 -8.472 -0.924 1.00 19.69 158 VAL C C 1
ATOM 4144 O O . VAL C 1 158 ? 6.829 -7.563 -0.415 1.00 21.29 158 VAL C O 1
ATOM 4148 N N . PRO C 1 159 ? 5.154 -9.045 -0.280 1.00 19.65 159 PRO C N 1
ATOM 4149 C CA . PRO C 1 159 ? 4.756 -8.500 1.016 1.00 19.28 159 PRO C CA 1
ATOM 4150 C C . PRO C 1 159 ? 5.655 -8.927 2.175 1.00 19.10 159 PRO C C 1
ATOM 4151 O O . PRO C 1 159 ? 6.297 -9.994 2.093 1.00 20.47 159 PRO C O 1
ATOM 4155 N N . VAL C 1 160 ? 5.715 -8.084 3.214 1.00 17.19 160 VAL C N 1
ATOM 4156 C CA . VAL C 1 160 ? 6.234 -8.468 4.527 1.00 16.95 160 VAL C CA 1
ATOM 4157 C C . VAL C 1 160 ? 5.080 -8.299 5.545 1.00 17.81 160 VAL C C 1
ATOM 4158 O O . VAL C 1 160 ? 4.136 -7.509 5.323 1.00 15.05 160 VAL C O 1
ATOM 4162 N N . GLN C 1 161 ? 5.118 -9.061 6.640 1.00 17.91 161 GLN C N 1
ATOM 4163 C CA . GLN C 1 161 ? 4.193 -8.745 7.738 1.00 19.65 161 GLN C CA 1
ATOM 4164 C C . GLN C 1 161 ? 4.613 -7.435 8.422 1.00 17.30 161 GLN C C 1
ATOM 4165 O O . GLN C 1 161 ? 5.776 -7.135 8.455 1.00 17.85 161 GLN C O 1
ATOM 4171 N N . SER C 1 162 ? 3.646 -6.667 8.915 1.00 17.38 162 SER C N 1
ATOM 4172 C CA . SER C 1 162 ? 3.856 -5.451 9.742 1.00 18.14 162 SER C CA 1
ATOM 4173 C C . SER C 1 162 ? 4.727 -5.773 10.929 1.00 18.60 162 SER C C 1
ATOM 4174 O O . SER C 1 162 ? 4.479 -6.765 11.626 1.00 19.60 162 SER C O 1
ATOM 4177 N N . TRP C 1 163 ? 5.768 -4.980 11.139 1.00 18.27 163 TRP C N 1
ATOM 4178 C CA . TRP C 1 163 ? 6.736 -5.258 12.188 1.00 18.08 163 TRP C CA 1
ATOM 4179 C C . TRP C 1 163 ? 6.708 -4.116 13.215 1.00 17.69 163 TRP C C 1
ATOM 4180 O O . TRP C 1 163 ? 6.759 -2.935 12.865 1.00 16.13 163 TRP C O 1
ATOM 4191 N N . PHE C 1 164 ? 6.644 -4.485 14.485 1.00 17.57 164 PHE C N 1
ATOM 4192 C CA . PHE C 1 164 ? 6.628 -3.463 15.584 1.00 18.82 164 PHE C CA 1
ATOM 4193 C C . PHE C 1 164 ? 7.820 -3.564 16.578 1.00 17.94 164 PHE C C 1
ATOM 4194 O O . PHE C 1 164 ? 8.522 -2.594 16.818 1.00 18.37 164 PHE C O 1
ATOM 4202 N N . ASP C 1 165 ? 8.089 -4.754 17.089 1.00 19.08 165 ASP C N 1
ATOM 4203 C CA . ASP C 1 165 ? 9.027 -4.932 18.203 1.00 20.32 165 ASP C CA 1
ATOM 4204 C C . ASP C 1 165 ? 9.615 -6.372 18.311 1.00 20.97 165 ASP C C 1
ATOM 4205 O O . ASP C 1 165 ? 10.528 -6.620 19.138 1.00 19.00 165 ASP C O 1
ATOM 4210 N N . ASP C 1 166 ? 9.134 -7.307 17.470 1.00 20.44 166 ASP C N 1
ATOM 4211 C CA . ASP C 1 166 ? 9.577 -8.703 17.566 1.00 21.41 166 ASP C CA 1
ATOM 4212 C C . ASP C 1 166 ? 11.022 -8.948 17.107 1.00 21.92 166 ASP C C 1
ATOM 4213 O O . ASP C 1 166 ? 11.313 -8.995 15.884 1.00 20.71 166 ASP C O 1
ATOM 4218 N N . MET C 1 167 ? 11.914 -9.165 18.087 1.00 20.73 167 MET C N 1
ATOM 4219 C CA . MET C 1 167 ? 13.352 -9.297 17.804 1.00 21.29 167 MET C CA 1
ATOM 4220 C C . MET C 1 167 ? 13.768 -10.659 17.239 1.00 20.53 167 MET C C 1
ATOM 4221 O O . MET C 1 167 ? 14.934 -10.899 16.868 1.00 20.48 167 MET C O 1
ATOM 4226 N N . THR C 1 168 ? 12.793 -11.557 17.176 1.00 21.38 168 THR C N 1
ATOM 4227 C CA . THR C 1 168 ? 13.011 -12.881 16.604 1.00 20.88 168 THR C CA 1
ATOM 4228 C C . THR C 1 168 ? 12.601 -12.900 15.120 1.00 20.54 168 THR C C 1
ATOM 4229 O O . THR C 1 168 ? 12.783 -13.910 14.460 1.00 21.36 168 THR C O 1
ATOM 4233 N N . ASP C 1 169 ? 12.049 -11.786 14.616 1.00 20.72 169 ASP C N 1
ATOM 4234 C CA . ASP C 1 169 ? 11.673 -11.635 13.191 1.00 19.45 169 ASP C CA 1
ATOM 4235 C C . ASP C 1 169 ? 12.870 -11.856 12.263 1.00 19.94 169 ASP C C 1
ATOM 4236 O O . ASP C 1 169 ? 13.981 -11.317 12.469 1.00 20.03 169 ASP C O 1
ATOM 4241 N N . THR C 1 170 ? 12.643 -12.675 11.238 1.00 20.48 170 THR C N 1
ATOM 4242 C CA . THR C 1 170 ? 13.634 -12.917 10.196 1.00 21.12 170 THR C CA 1
ATOM 4243 C C . THR C 1 170 ? 13.069 -12.698 8.769 1.00 19.83 170 THR C C 1
ATOM 4244 O O . THR C 1 170 ? 13.656 -13.175 7.811 1.00 18.12 170 THR C O 1
ATOM 4248 N N . GLU C 1 171 ? 11.953 -11.995 8.631 1.00 18.49 171 GLU C N 1
ATOM 4249 C CA . GLU C 1 171 ? 11.392 -11.785 7.302 1.00 19.44 171 GLU C CA 1
ATOM 4250 C C . GLU C 1 171 ? 12.338 -11.113 6.289 1.00 19.68 171 GLU C C 1
ATOM 4251 O O . GLU C 1 171 ? 12.394 -11.522 5.085 1.00 18.82 171 GLU C O 1
ATOM 4257 N N . LEU C 1 172 ? 13.087 -10.107 6.763 1.00 18.11 172 LEU C N 1
ATOM 4258 C CA . LEU C 1 172 ? 14.052 -9.414 5.867 1.00 19.01 172 LEU C CA 1
ATOM 4259 C C . LEU C 1 172 ? 15.258 -10.273 5.515 1.00 18.84 172 LEU C C 1
ATOM 4260 O O . LEU C 1 172 ? 15.746 -10.207 4.413 1.00 18.32 172 LEU C O 1
ATOM 4265 N N . LEU C 1 173 ? 15.762 -11.044 6.468 1.00 18.92 173 LEU C N 1
ATOM 4266 C CA . LEU C 1 173 ? 16.777 -12.036 6.143 1.00 21.04 173 LEU C CA 1
ATOM 4267 C C . LEU C 1 173 ? 16.290 -13.043 5.064 1.00 19.82 173 LEU C C 1
ATOM 4268 O O . LEU C 1 173 ? 17.009 -13.356 4.146 1.00 19.93 173 LEU C O 1
ATOM 4273 N N . ASP C 1 174 ? 15.071 -13.538 5.209 1.00 20.39 174 ASP C N 1
ATOM 4274 C CA . ASP C 1 174 ? 14.465 -14.540 4.288 1.00 20.30 174 ASP C CA 1
ATOM 4275 C C . ASP C 1 174 ? 14.164 -13.988 2.906 1.00 19.00 174 ASP C C 1
ATOM 4276 O O . ASP C 1 174 ? 14.056 -14.733 1.966 1.00 19.59 174 ASP C O 1
ATOM 4281 N N . LEU C 1 175 ? 14.003 -12.689 2.801 1.00 18.96 175 LEU C N 1
ATOM 4282 C CA . LEU C 1 175 ? 13.885 -12.034 1.500 1.00 18.59 175 LEU C CA 1
ATOM 4283 C C . LEU C 1 175 ? 15.188 -12.147 0.695 1.00 18.81 175 LEU C C 1
ATOM 4284 O O . LEU C 1 175 ? 15.152 -12.196 -0.516 1.00 19.03 175 LEU C O 1
ATOM 4289 N N . ILE C 1 176 ? 16.330 -12.189 1.381 1.00 18.52 176 ILE C N 1
ATOM 4290 C CA . ILE C 1 176 ? 17.643 -12.095 0.686 1.00 19.22 176 ILE C CA 1
ATOM 4291 C C . ILE C 1 176 ? 17.812 -13.214 -0.369 1.00 18.75 176 ILE C C 1
ATOM 4292 O O . ILE C 1 176 ? 17.978 -12.906 -1.537 1.00 19.08 176 ILE C O 1
ATOM 4297 N N . PRO C 1 177 ? 17.716 -14.501 0.033 1.00 19.13 177 PRO C N 1
ATOM 4298 C CA . PRO C 1 177 ? 17.842 -15.546 -0.992 1.00 19.32 177 PRO C CA 1
ATOM 4299 C C . PRO C 1 177 ? 16.768 -15.523 -2.098 1.00 20.64 177 PRO C C 1
ATOM 4300 O O . PRO C 1 177 ? 17.025 -15.990 -3.230 1.00 18.85 177 PRO C O 1
ATOM 4304 N N . PHE C 1 178 ? 15.580 -15.011 -1.761 1.00 20.76 178 PHE C N 1
ATOM 4305 C CA . PHE C 1 178 ? 14.501 -14.818 -2.735 1.00 21.89 178 PHE C CA 1
ATOM 4306 C C . PHE C 1 178 ? 14.904 -13.804 -3.800 1.00 20.69 178 PHE C C 1
ATOM 4307 O O . PHE C 1 178 ? 14.733 -14.039 -5.009 1.00 21.90 178 PHE C O 1
ATOM 4315 N N . PHE C 1 179 ? 15.389 -12.649 -3.358 1.00 18.60 179 PHE C N 1
ATOM 4316 C CA . PHE C 1 179 ? 15.830 -11.646 -4.304 1.00 17.94 179 PHE C CA 1
ATOM 4317 C C . PHE C 1 179 ? 17.129 -12.008 -5.052 1.00 18.41 179 PHE C C 1
ATOM 4318 O O . PHE C 1 179 ? 17.242 -11.700 -6.220 1.00 19.24 179 PHE C O 1
ATOM 4326 N N . GLU C 1 180 ? 18.094 -12.665 -4.406 1.00 18.74 180 GLU C N 1
ATOM 4327 C CA . GLU C 1 180 ? 19.244 -13.224 -5.130 1.00 19.08 180 GLU C CA 1
ATOM 4328 C C . GLU C 1 180 ? 18.799 -14.218 -6.233 1.00 20.90 180 GLU C C 1
ATOM 4329 O O . GLU C 1 180 ? 19.430 -14.306 -7.305 1.00 19.90 180 GLU C O 1
ATOM 4335 N N . GLY C 1 181 ? 17.735 -14.981 -5.957 1.00 21.92 181 GLY C N 1
ATOM 4336 C CA . GLY C 1 181 ? 17.207 -15.905 -6.950 1.00 24.84 181 GLY C CA 1
ATOM 4337 C C . GLY C 1 181 ? 16.657 -15.179 -8.175 1.00 26.95 181 GLY C C 1
ATOM 4338 O O . GLY C 1 181 ? 17.004 -15.529 -9.322 1.00 27.06 181 GLY C O 1
ATOM 4339 N N . LEU C 1 182 ? 15.812 -14.170 -7.920 1.00 27.64 182 LEU C N 1
ATOM 4340 C CA . LEU C 1 182 ? 15.215 -13.352 -8.964 1.00 29.29 182 LEU C CA 1
ATOM 4341 C C . LEU C 1 182 ? 16.290 -12.649 -9.750 1.00 29.94 182 LEU C C 1
ATOM 4342 O O . LEU C 1 182 ? 16.142 -12.436 -10.952 1.00 29.93 182 LEU C O 1
ATOM 4347 N N . SER C 1 183 ? 17.357 -12.262 -9.062 1.00 30.60 183 SER C N 1
ATOM 4348 C CA . SER C 1 183 ? 18.498 -11.609 -9.691 1.00 32.25 183 SER C CA 1
ATOM 4349 C C . SER C 1 183 ? 19.315 -12.532 -10.609 1.00 33.56 183 SER C C 1
ATOM 4350 O O . SER C 1 183 ? 19.797 -12.076 -11.627 1.00 33.25 183 SER C O 1
ATOM 4353 N N . ARG C 1 184 ? 19.468 -13.806 -10.238 1.00 36.46 184 ARG C N 1
ATOM 4354 C CA . ARG C 1 184 ? 20.170 -14.800 -11.064 1.00 39.40 184 ARG C CA 1
ATOM 4355 C C . ARG C 1 184 ? 19.410 -15.182 -12.341 1.00 41.76 184 ARG C C 1
ATOM 4356 O O . ARG C 1 184 ? 20.024 -15.369 -13.385 1.00 42.37 184 ARG C O 1
ATOM 4364 N N . GLU C 1 185 ? 18.087 -15.291 -12.257 1.00 44.74 185 GLU C N 1
ATOM 4365 C CA . GLU C 1 185 ? 17.238 -15.502 -13.447 1.00 48.11 185 GLU C CA 1
ATOM 4366 C C . GLU C 1 185 ? 17.477 -14.444 -14.525 1.00 49.49 185 GLU C C 1
ATOM 4367 O O . GLU C 1 185 ? 17.513 -14.776 -15.722 1.00 49.81 185 GLU C O 1
ATOM 4373 N N . ASP C 1 186 ? 17.583 -13.183 -14.080 1.00 50.70 186 ASP C N 1
ATOM 4374 C CA . ASP C 1 186 ? 18.179 -12.037 -14.826 1.00 52.09 186 ASP C CA 1
ATOM 4375 C C . ASP C 1 186 ? 17.241 -10.829 -14.881 1.00 52.70 186 ASP C C 1
ATOM 4376 O O . ASP C 1 186 ? 17.297 -9.944 -14.008 1.00 52.95 186 ASP C O 1
ATOM 4381 N N . ALA D 1 14 ? 28.503 44.057 101.958 1.00 40.66 14 ALA D N 1
ATOM 4382 C CA . ALA D 1 14 ? 28.025 43.071 102.978 1.00 39.57 14 ALA D CA 1
ATOM 4383 C C . ALA D 1 14 ? 29.162 42.194 103.470 1.00 39.42 14 ALA D C 1
ATOM 4384 O O . ALA D 1 14 ? 30.130 41.922 102.730 1.00 39.06 14 ALA D O 1
ATOM 4386 N N . LYS D 1 15 ? 29.061 41.711 104.711 1.00 38.46 15 LYS D N 1
ATOM 4387 C CA . LYS D 1 15 ? 30.128 40.845 105.180 1.00 37.35 15 LYS D CA 1
ATOM 4388 C C . LYS D 1 15 ? 30.260 39.567 104.316 1.00 34.93 15 LYS D C 1
ATOM 4389 O O . LYS D 1 15 ? 31.351 39.009 104.160 1.00 34.72 15 LYS D O 1
ATOM 4395 N N . TYR D 1 16 ? 29.158 39.143 103.708 1.00 31.94 16 TYR D N 1
ATOM 4396 C CA . TYR D 1 16 ? 29.134 37.920 102.923 1.00 28.68 16 TYR D CA 1
ATOM 4397 C C . TYR D 1 16 ? 28.543 38.222 101.568 1.00 27.64 16 TYR D C 1
ATOM 4398 O O . TYR D 1 16 ? 27.893 39.263 101.392 1.00 26.45 16 TYR D O 1
ATOM 4407 N N . LEU D 1 17 ? 28.755 37.297 100.628 1.00 25.46 17 LEU D N 1
ATOM 4408 C CA . LEU D 1 17 ? 28.327 37.455 99.238 1.00 26.36 17 LEU D CA 1
ATOM 4409 C C . LEU D 1 17 ? 26.839 37.304 99.091 1.00 25.08 17 LEU D C 1
ATOM 4410 O O . LEU D 1 17 ? 26.252 37.845 98.160 1.00 25.79 17 LEU D O 1
ATOM 4415 N N . LEU D 1 18 ? 26.237 36.527 99.986 1.00 24.28 18 LEU D N 1
ATOM 4416 C CA . LEU D 1 18 ? 24.789 36.269 99.956 1.00 24.74 18 LEU D CA 1
ATOM 4417 C C . LEU D 1 18 ? 24.062 36.995 101.068 1.00 25.70 18 LEU D C 1
ATOM 4418 O O . LEU D 1 18 ? 24.620 37.205 102.120 1.00 25.52 18 LEU D O 1
ATOM 4423 N N . PRO D 1 19 ? 22.794 37.359 100.838 1.00 28.65 19 PRO D N 1
ATOM 4424 C CA . PRO D 1 19 ? 22.132 37.922 102.000 1.00 30.17 19 PRO D CA 1
ATOM 4425 C C . PRO D 1 19 ? 21.813 36.740 102.971 1.00 31.78 19 PRO D C 1
ATOM 4426 O O . PRO D 1 19 ? 22.072 35.552 102.639 1.00 30.48 19 PRO D O 1
ATOM 4430 N N . GLU D 1 20 ? 21.270 37.058 104.149 1.00 32.53 20 GLU D N 1
ATOM 4431 C CA . GLU D 1 20 ? 20.766 36.040 105.078 1.00 33.86 20 GLU D CA 1
ATOM 4432 C C . GLU D 1 20 ? 19.857 35.074 104.335 1.00 30.69 20 GLU D C 1
ATOM 4433 O O . GLU D 1 20 ? 19.140 35.478 103.461 1.00 30.04 20 GLU D O 1
ATOM 4439 N N . VAL D 1 21 ? 19.889 33.796 104.687 1.00 30.19 21 VAL D N 1
ATOM 4440 C CA . VAL D 1 21 ? 18.996 32.801 104.092 1.00 28.80 21 VAL D CA 1
ATOM 4441 C C . VAL D 1 21 ? 17.546 33.128 104.457 1.00 29.47 21 VAL D C 1
ATOM 4442 O O . VAL D 1 21 ? 17.267 33.518 105.619 1.00 30.83 21 VAL D O 1
ATOM 4446 N N . THR D 1 22 ? 16.626 33.013 103.499 1.00 29.08 22 THR D N 1
ATOM 4447 C CA . THR D 1 22 ? 15.212 33.319 103.789 1.00 28.67 22 THR D CA 1
ATOM 4448 C C . THR D 1 22 ? 14.586 32.250 104.721 1.00 27.96 22 THR D C 1
ATOM 4449 O O . THR D 1 22 ? 15.190 31.183 104.942 1.00 26.92 22 THR D O 1
ATOM 4453 N N . VAL D 1 23 ? 13.388 32.569 105.263 1.00 26.87 23 VAL D N 1
ATOM 4454 C CA . VAL D 1 23 ? 12.614 31.687 106.118 1.00 26.58 23 VAL D CA 1
ATOM 4455 C C . VAL D 1 23 ? 12.244 30.422 105.352 1.00 25.51 23 VAL D C 1
ATOM 4456 O O . VAL D 1 23 ? 12.231 29.291 105.888 1.00 24.34 23 VAL D O 1
ATOM 4460 N N . LEU D 1 24 ? 11.927 30.619 104.079 1.00 25.19 24 LEU D N 1
ATOM 4461 C CA . LEU D 1 24 ? 11.549 29.492 103.231 1.00 24.14 24 LEU D CA 1
ATOM 4462 C C . LEU D 1 24 ? 12.701 28.580 102.864 1.00 22.94 24 LEU D C 1
ATOM 4463 O O . LEU D 1 24 ? 12.503 27.368 102.750 1.00 24.84 24 LEU D O 1
ATOM 4468 N N . ASP D 1 25 ? 13.903 29.128 102.682 1.00 22.04 25 ASP D N 1
ATOM 4469 C CA . ASP D 1 25 ? 15.070 28.302 102.258 1.00 22.07 25 ASP D CA 1
ATOM 4470 C C . ASP D 1 25 ? 15.941 27.850 103.439 1.00 22.56 25 ASP D C 1
ATOM 4471 O O . ASP D 1 25 ? 16.942 27.137 103.258 1.00 22.41 25 ASP D O 1
ATOM 4476 N N . TYR D 1 26 ? 15.552 28.259 104.660 1.00 23.53 26 TYR D N 1
ATOM 4477 C CA . TYR D 1 26 ? 16.308 27.914 105.888 1.00 22.95 26 TYR D CA 1
ATOM 4478 C C . TYR D 1 26 ? 16.582 26.441 105.941 1.00 23.01 26 TYR D C 1
ATOM 4479 O O . TYR D 1 26 ? 15.659 25.625 105.804 1.00 24.72 26 TYR D O 1
ATOM 4488 N N . GLY D 1 27 ? 17.839 26.094 106.122 1.00 23.05 27 GLY D N 1
ATOM 4489 C CA . GLY D 1 27 ? 18.199 24.687 106.291 1.00 24.08 27 GLY D CA 1
ATOM 4490 C C . GLY D 1 27 ? 18.463 23.871 105.014 1.00 25.00 27 GLY D C 1
ATOM 4491 O O . GLY D 1 27 ? 18.911 22.726 105.115 1.00 25.71 27 GLY D O 1
ATOM 4492 N N . LYS D 1 28 ? 18.098 24.409 103.837 1.00 23.51 28 LYS D N 1
ATOM 4493 C CA . LYS D 1 28 ? 18.439 23.790 102.562 1.00 23.10 28 LYS D CA 1
ATOM 4494 C C . LYS D 1 28 ? 19.961 23.877 102.273 1.00 21.63 28 LYS D C 1
ATOM 4495 O O . LYS D 1 28 ? 20.615 24.890 102.569 1.00 21.17 28 LYS D O 1
ATOM 4501 N N . LYS D 1 29 ? 20.520 22.833 101.661 1.00 21.53 29 LYS D N 1
ATOM 4502 C CA . LYS D 1 29 ? 21.836 22.970 101.043 1.00 21.50 29 LYS D CA 1
ATOM 4503 C C . LYS D 1 29 ? 21.844 24.142 100.042 1.00 20.25 29 LYS D C 1
ATOM 4504 O O . LYS D 1 29 ? 20.850 24.417 99.342 1.00 19.03 29 LYS D O 1
ATOM 4510 N N . CYS D 1 30 ? 22.983 24.818 100.016 1.00 18.81 30 CYS D N 1
ATOM 4511 C CA . CYS D 1 30 ? 23.204 25.886 99.105 1.00 18.56 30 CYS D CA 1
ATOM 4512 C C . CYS D 1 30 ? 23.924 25.293 97.880 1.00 18.61 30 CYS D C 1
ATOM 4513 O O . CYS D 1 30 ? 24.989 24.687 97.995 1.00 18.07 30 CYS D O 1
ATOM 4516 N N . VAL D 1 31 ? 23.282 25.363 96.714 1.00 18.61 31 VAL D N 1
ATOM 4517 C CA . VAL D 1 31 ? 23.964 24.854 95.513 1.00 17.75 31 VAL D CA 1
ATOM 4518 C C . VAL D 1 31 ? 24.406 26.009 94.577 1.00 16.59 31 VAL D C 1
ATOM 4519 O O . VAL D 1 31 ? 23.623 26.726 94.067 1.00 16.63 31 VAL D O 1
ATOM 4523 N N . VAL D 1 32 ? 25.700 26.180 94.410 1.00 17.22 32 VAL D N 1
ATOM 4524 C CA . VAL D 1 32 ? 26.270 27.195 93.536 1.00 16.60 32 VAL D CA 1
ATOM 4525 C C . VAL D 1 32 ? 26.458 26.536 92.155 1.00 16.57 32 VAL D C 1
ATOM 4526 O O . VAL D 1 32 ? 27.013 25.436 92.040 1.00 16.49 32 VAL D O 1
ATOM 4530 N N . ILE D 1 33 ? 25.987 27.223 91.117 1.00 16.55 33 ILE D N 1
ATOM 4531 C CA . ILE D 1 33 ? 25.938 26.667 89.762 1.00 15.70 33 ILE D CA 1
ATOM 4532 C C . ILE D 1 33 ? 26.631 27.658 88.832 1.00 15.10 33 ILE D C 1
ATOM 4533 O O . ILE D 1 33 ? 26.223 28.841 88.723 1.00 13.62 33 ILE D O 1
ATOM 4538 N N . ASP D 1 34 ? 27.667 27.158 88.152 1.00 14.12 34 ASP D N 1
ATOM 4539 C CA . ASP D 1 34 ? 28.354 27.907 87.114 1.00 14.09 34 ASP D CA 1
ATOM 4540 C C . ASP D 1 34 ? 27.432 28.064 85.879 1.00 15.04 34 ASP D C 1
ATOM 4541 O O . ASP D 1 34 ? 26.385 27.359 85.728 1.00 13.58 34 ASP D O 1
ATOM 4546 N N . LEU D 1 35 ? 27.823 29.023 85.022 1.00 16.40 35 LEU D N 1
ATOM 4547 C CA . LEU D 1 35 ? 27.090 29.383 83.772 1.00 15.94 35 LEU D CA 1
ATOM 4548 C C . LEU D 1 35 ? 27.715 28.835 82.497 1.00 15.25 35 LEU D C 1
ATOM 4549 O O . LEU D 1 35 ? 27.189 27.902 81.898 1.00 16.05 35 LEU D O 1
ATOM 4554 N N . ASP D 1 36 ? 28.847 29.403 82.112 1.00 16.18 36 ASP D N 1
ATOM 4555 C CA . ASP D 1 36 ? 29.520 29.078 80.844 1.00 16.80 36 ASP D CA 1
ATOM 4556 C C . ASP D 1 36 ? 30.226 27.754 80.816 1.00 16.79 36 ASP D C 1
ATOM 4557 O O . ASP D 1 36 ? 31.066 27.449 81.671 1.00 16.87 36 ASP D O 1
ATOM 4562 N N . GLU D 1 37 ? 29.841 26.961 79.812 1.00 16.58 37 GLU D N 1
ATOM 4563 C CA . GLU D 1 37 ? 30.285 25.583 79.608 1.00 16.67 37 GLU D CA 1
ATOM 4564 C C . GLU D 1 37 ? 29.720 24.600 80.638 1.00 16.60 37 GLU D C 1
ATOM 4565 O O . GLU D 1 37 ? 30.046 23.413 80.617 1.00 17.31 37 GLU D O 1
ATOM 4571 N N . THR D 1 38 ? 28.831 25.089 81.490 1.00 15.47 38 THR D N 1
ATOM 4572 C CA . THR D 1 38 ? 28.083 24.271 82.437 1.00 14.81 38 THR D CA 1
ATOM 4573 C C . THR D 1 38 ? 26.591 24.174 82.026 1.00 14.48 38 THR D C 1
ATOM 4574 O O . THR D 1 38 ? 26.075 23.085 81.815 1.00 13.97 38 THR D O 1
ATOM 4578 N N . LEU D 1 39 ? 25.914 25.315 81.960 1.00 14.71 39 LEU D N 1
ATOM 4579 C CA . LEU D 1 39 ? 24.497 25.392 81.565 1.00 15.47 39 LEU D CA 1
ATOM 4580 C C . LEU D 1 39 ? 24.279 25.775 80.100 1.00 15.63 39 LEU D C 1
ATOM 4581 O O . LEU D 1 39 ? 23.266 25.416 79.500 1.00 17.24 39 LEU D O 1
ATOM 4586 N N . VAL D 1 40 ? 25.193 26.585 79.563 1.00 16.78 40 VAL D N 1
ATOM 4587 C CA . VAL D 1 40 ? 25.089 27.091 78.203 1.00 16.99 40 VAL D CA 1
ATOM 4588 C C . VAL D 1 40 ? 26.500 27.191 77.608 1.00 17.84 40 VAL D C 1
ATOM 4589 O O . VAL D 1 40 ? 27.507 27.057 78.316 1.00 18.15 40 VAL D O 1
ATOM 4593 N N . HIS D 1 41 ? 26.557 27.379 76.298 1.00 17.85 41 HIS D N 1
ATOM 4594 C CA . HIS D 1 41 ? 27.774 27.838 75.638 1.00 18.61 41 HIS D CA 1
ATOM 4595 C C . HIS D 1 41 ? 27.438 28.971 74.680 1.00 19.16 41 HIS D C 1
ATOM 4596 O O . HIS D 1 41 ? 26.479 28.868 73.918 1.00 18.64 41 HIS D O 1
ATOM 4603 N N . SER D 1 42 ? 28.239 30.037 74.713 1.00 19.06 42 SER D N 1
ATOM 4604 C CA . SER D 1 42 ? 27.944 31.225 73.898 1.00 20.41 42 SER D CA 1
ATOM 4605 C C . SER D 1 42 ? 29.122 31.595 73.004 1.00 21.38 42 SER D C 1
ATOM 4606 O O . SER D 1 42 ? 30.264 31.204 73.282 1.00 21.05 42 SER D O 1
ATOM 4609 N N . SER D 1 43 ? 28.836 32.394 71.967 1.00 22.35 43 SER D N 1
ATOM 4610 C CA . SER D 1 43 ? 29.896 32.943 71.110 1.00 24.17 43 SER D CA 1
ATOM 4611 C C . SER D 1 43 ? 29.424 34.157 70.289 1.00 24.34 43 SER D C 1
ATOM 4612 O O . SER D 1 43 ? 28.221 34.428 70.185 1.00 21.55 43 SER D O 1
ATOM 4615 N N . PHE D 1 44 ? 30.396 34.903 69.764 1.00 25.46 44 PHE D N 1
ATOM 4616 C CA . PHE D 1 44 ? 30.137 35.962 68.785 1.00 27.94 44 PHE D CA 1
ATOM 4617 C C . PHE D 1 44 ? 29.790 35.391 67.400 1.00 29.41 44 PHE D C 1
ATOM 4618 O O . PHE D 1 44 ? 29.167 36.085 66.616 1.00 29.21 44 PHE D O 1
ATOM 4626 N N . LYS D 1 45 ? 30.246 34.175 67.098 1.00 32.32 45 LYS D N 1
ATOM 4627 C CA . LYS D 1 45 ? 29.948 33.485 65.841 1.00 34.83 45 LYS D CA 1
ATOM 4628 C C . LYS D 1 45 ? 28.500 32.973 65.871 1.00 35.57 45 LYS D C 1
ATOM 4629 O O . LYS D 1 45 ? 28.108 32.292 66.808 1.00 35.24 45 LYS D O 1
ATOM 4635 N N . PRO D 1 46 ? 27.698 33.340 64.860 1.00 36.52 46 PRO D N 1
ATOM 4636 C CA . PRO D 1 46 ? 26.319 32.860 64.760 1.00 38.53 46 PRO D CA 1
ATOM 4637 C C . PRO D 1 46 ? 26.177 31.345 64.955 1.00 39.95 46 PRO D C 1
ATOM 4638 O O . PRO D 1 46 ? 26.900 30.584 64.319 1.00 41.23 46 PRO D O 1
ATOM 4642 N N . ILE D 1 47 ? 25.297 30.934 65.876 1.00 41.16 47 ILE D N 1
ATOM 4643 C CA . ILE D 1 47 ? 24.955 29.530 66.113 1.00 41.46 47 ILE D CA 1
ATOM 4644 C C . ILE D 1 47 ? 23.581 29.430 65.438 1.00 42.46 47 ILE D C 1
ATOM 4645 O O . ILE D 1 47 ? 22.587 29.915 65.998 1.00 43.23 47 ILE D O 1
ATOM 4650 N N . SER D 1 48 ? 23.504 28.861 64.224 1.00 42.53 48 SER D N 1
ATOM 4651 C CA . SER D 1 48 ? 22.218 28.794 63.450 1.00 42.09 48 SER D CA 1
ATOM 4652 C C . SER D 1 48 ? 20.986 28.437 64.317 1.00 41.23 48 SER D C 1
ATOM 4653 O O . SER D 1 48 ? 19.867 28.955 64.129 1.00 41.02 48 SER D O 1
ATOM 4656 N N . ASN D 1 49 ? 21.239 27.556 65.277 1.00 39.23 49 ASN D N 1
ATOM 4657 C CA . ASN D 1 49 ? 20.243 26.987 66.169 1.00 37.93 49 ASN D CA 1
ATOM 4658 C C . ASN D 1 49 ? 20.288 27.684 67.552 1.00 35.97 49 ASN D C 1
ATOM 4659 O O . ASN D 1 49 ? 19.843 27.102 68.561 1.00 35.22 49 ASN D O 1
ATOM 4664 N N . ALA D 1 50 ? 20.838 28.908 67.595 1.00 33.35 50 ALA D N 1
ATOM 4665 C CA . ALA D 1 50 ? 21.036 29.618 68.880 1.00 31.01 50 ALA D CA 1
ATOM 4666 C C . ALA D 1 50 ? 19.712 29.632 69.624 1.00 28.69 50 ALA D C 1
ATOM 4667 O O . ALA D 1 50 ? 18.696 29.875 69.013 1.00 29.38 50 ALA D O 1
ATOM 4669 N N . ASP D 1 51 ? 19.722 29.364 70.920 1.00 26.34 51 ASP D N 1
ATOM 4670 C CA . ASP D 1 51 ? 18.552 29.549 71.745 1.00 24.66 51 ASP D CA 1
ATOM 4671 C C . ASP D 1 51 ? 18.290 30.979 72.094 1.00 23.95 51 ASP D C 1
ATOM 4672 O O . ASP D 1 51 ? 17.155 31.394 72.083 1.00 23.60 51 ASP D O 1
ATOM 4677 N N . PHE D 1 52 ? 19.325 31.758 72.406 1.00 24.20 52 PHE D N 1
ATOM 4678 C CA . PHE D 1 52 ? 19.091 33.203 72.669 1.00 24.00 52 PHE D CA 1
ATOM 4679 C C . PHE D 1 52 ? 20.125 34.009 71.912 1.00 23.29 52 PHE D C 1
ATOM 4680 O O . PHE D 1 52 ? 21.218 33.536 71.613 1.00 20.90 52 PHE D O 1
ATOM 4688 N N . ILE D 1 53 ? 19.768 35.259 71.627 1.00 23.82 53 ILE D N 1
ATOM 4689 C CA . ILE D 1 53 ? 20.716 36.224 71.055 1.00 24.08 53 ILE D CA 1
ATOM 4690 C C . ILE D 1 53 ? 20.630 37.465 71.935 1.00 23.51 53 ILE D C 1
ATOM 4691 O O . ILE D 1 53 ? 19.543 38.049 72.120 1.00 23.12 53 ILE D O 1
ATOM 4696 N N . VAL D 1 54 ? 21.785 37.834 72.489 1.00 22.66 54 VAL D N 1
ATOM 4697 C CA . VAL D 1 54 ? 21.878 38.857 73.526 1.00 20.91 54 VAL D CA 1
ATOM 4698 C C . VAL D 1 54 ? 22.814 39.949 72.976 1.00 20.42 54 VAL D C 1
ATOM 4699 O O . VAL D 1 54 ? 23.955 39.658 72.666 1.00 19.15 54 VAL D O 1
ATOM 4703 N N . PRO D 1 55 ? 22.328 41.199 72.832 1.00 19.27 55 PRO D N 1
ATOM 4704 C CA . PRO D 1 55 ? 23.273 42.266 72.455 1.00 19.74 55 PRO D CA 1
ATOM 4705 C C . PRO D 1 55 ? 24.154 42.736 73.653 1.00 19.11 55 PRO D C 1
ATOM 4706 O O . PRO D 1 55 ? 23.633 43.094 74.697 1.00 19.90 55 PRO D O 1
ATOM 4710 N N . VAL D 1 56 ? 25.475 42.743 73.487 1.00 19.60 56 VAL D N 1
ATOM 4711 C CA . VAL D 1 56 ? 26.376 43.110 74.583 1.00 19.35 56 VAL D CA 1
ATOM 4712 C C . VAL D 1 56 ? 27.304 44.239 74.117 1.00 19.88 56 VAL D C 1
ATOM 4713 O O . VAL D 1 56 ? 27.961 44.135 73.062 1.00 18.96 56 VAL D O 1
ATOM 4717 N N . GLU D 1 57 ? 27.323 45.320 74.904 1.00 19.79 57 GLU D N 1
ATOM 4718 C CA . GLU D 1 57 ? 28.142 46.456 74.648 1.00 21.23 57 GLU D CA 1
ATOM 4719 C C . GLU D 1 57 ? 29.561 46.299 75.220 1.00 21.82 57 GLU D C 1
ATOM 4720 O O . GLU D 1 57 ? 29.743 46.033 76.436 1.00 21.78 57 GLU D O 1
ATOM 4726 N N . ILE D 1 58 ? 30.566 46.496 74.361 1.00 21.07 58 ILE D N 1
ATOM 4727 C CA . ILE D 1 58 ? 31.968 46.425 74.793 1.00 21.29 58 ILE D CA 1
ATOM 4728 C C . ILE D 1 58 ? 32.628 47.690 74.323 1.00 21.93 58 ILE D C 1
ATOM 4729 O O . ILE D 1 58 ? 32.705 47.947 73.088 1.00 22.15 58 ILE D O 1
ATOM 4734 N N . ASP D 1 59 ? 33.105 48.475 75.305 1.00 20.77 59 ASP D N 1
ATOM 4735 C CA . ASP D 1 59 ? 33.661 49.807 75.052 1.00 20.26 59 ASP D CA 1
ATOM 4736 C C . ASP D 1 59 ? 32.693 50.590 74.129 1.00 20.24 59 ASP D C 1
ATOM 4737 O O . ASP D 1 59 ? 33.102 51.280 73.181 1.00 18.43 59 ASP D O 1
ATOM 4742 N N . GLY D 1 60 ? 31.396 50.511 74.415 1.00 20.60 60 GLY D N 1
ATOM 4743 C CA . GLY D 1 60 ? 30.417 51.319 73.654 1.00 21.88 60 GLY D CA 1
ATOM 4744 C C . GLY D 1 60 ? 30.012 50.769 72.274 1.00 21.15 60 GLY D C 1
ATOM 4745 O O . GLY D 1 60 ? 29.165 51.351 71.611 1.00 23.05 60 GLY D O 1
ATOM 4746 N N . THR D 1 61 ? 30.632 49.672 71.840 1.00 20.40 61 THR D N 1
ATOM 4747 C CA . THR D 1 61 ? 30.271 48.937 70.610 1.00 19.46 61 THR D CA 1
ATOM 4748 C C . THR D 1 61 ? 29.429 47.707 70.912 1.00 18.64 61 THR D C 1
ATOM 4749 O O . THR D 1 61 ? 29.817 46.909 71.741 1.00 19.52 61 THR D O 1
ATOM 4753 N N . ILE D 1 62 ? 28.289 47.558 70.249 1.00 18.55 62 ILE D N 1
ATOM 4754 C CA . ILE D 1 62 ? 27.399 46.394 70.458 1.00 18.93 62 ILE D CA 1
ATOM 4755 C C . ILE D 1 62 ? 27.793 45.213 69.587 1.00 18.82 62 ILE D C 1
ATOM 4756 O O . ILE D 1 62 ? 28.070 45.397 68.400 1.00 17.67 62 ILE D O 1
ATOM 4761 N N . HIS D 1 63 ? 27.798 44.022 70.206 1.00 19.51 63 HIS D N 1
ATOM 4762 C CA . HIS D 1 63 ? 28.111 42.720 69.592 1.00 20.26 63 HIS D CA 1
ATOM 4763 C C . HIS D 1 63 ? 26.961 41.787 69.952 1.00 20.63 63 HIS D C 1
ATOM 4764 O O . HIS D 1 63 ? 26.534 41.781 71.120 1.00 21.09 63 HIS D O 1
ATOM 4771 N N . GLN D 1 64 ? 26.488 40.990 68.991 1.00 19.60 64 GLN D N 1
ATOM 4772 C CA . GLN D 1 64 ? 25.574 39.888 69.288 1.00 20.78 64 GLN D CA 1
ATOM 4773 C C . GLN D 1 64 ? 26.322 38.740 69.935 1.00 20.17 64 GLN D C 1
ATOM 4774 O O . GLN D 1 64 ? 27.407 38.338 69.471 1.00 21.40 64 GLN D O 1
ATOM 4780 N N . VAL D 1 65 ? 25.759 38.229 71.020 1.00 18.39 65 VAL D N 1
ATOM 4781 C CA . VAL D 1 65 ? 26.214 37.004 71.622 1.00 17.97 65 VAL D CA 1
ATOM 4782 C C . VAL D 1 65 ? 25.154 35.928 71.327 1.00 18.15 65 VAL D C 1
ATOM 4783 O O . VAL D 1 65 ? 24.002 36.057 71.691 1.00 18.33 65 VAL D O 1
ATOM 4787 N N . TYR D 1 66 ? 25.581 34.867 70.680 1.00 18.74 66 TYR D N 1
ATOM 4788 C CA . TYR D 1 66 ? 24.751 33.701 70.395 1.00 20.45 66 TYR D CA 1
ATOM 4789 C C . TYR D 1 66 ? 24.906 32.683 71.533 1.00 18.97 66 TYR D C 1
ATOM 4790 O O . TYR D 1 66 ? 26.003 32.281 71.855 1.00 19.96 66 TYR D O 1
ATOM 4799 N N . VAL D 1 67 ? 23.793 32.315 72.123 1.00 18.59 67 VAL D N 1
ATOM 4800 C CA . VAL D 1 67 ? 23.742 31.435 73.318 1.00 18.25 67 VAL D CA 1
ATOM 4801 C C . VAL D 1 67 ? 23.024 30.123 73.015 1.00 18.88 67 VAL D C 1
ATOM 4802 O O . VAL D 1 67 ? 21.837 30.103 72.554 1.00 18.73 67 VAL D O 1
ATOM 4806 N N . LEU D 1 68 ? 23.746 29.033 73.253 1.00 17.87 68 LEU D N 1
ATOM 4807 C CA . LEU D 1 68 ? 23.157 27.721 73.118 1.00 18.92 68 LEU D CA 1
ATOM 4808 C C . LEU D 1 68 ? 22.948 27.048 74.481 1.00 17.81 68 LEU D C 1
ATOM 4809 O O . LEU D 1 68 ? 23.859 26.952 75.280 1.00 17.30 68 LEU D O 1
ATOM 4814 N N . LYS D 1 69 ? 21.745 26.549 74.732 1.00 18.28 69 LYS D N 1
ATOM 4815 C CA . LYS D 1 69 ? 21.442 25.823 76.004 1.00 18.93 69 LYS D CA 1
ATOM 4816 C C . LYS D 1 69 ? 21.878 24.380 75.986 1.00 17.72 69 LYS D C 1
ATOM 4817 O O . LYS D 1 69 ? 21.603 23.651 75.021 1.00 18.53 69 LYS D O 1
ATOM 4823 N N . ARG D 1 70 ? 22.513 23.953 77.086 1.00 16.26 70 ARG D N 1
ATOM 4824 C CA . ARG D 1 70 ? 22.895 22.570 77.235 1.00 15.88 70 ARG D CA 1
ATOM 4825 C C . ARG D 1 70 ? 21.596 21.748 77.322 1.00 16.68 70 ARG D C 1
ATOM 4826 O O . ARG D 1 70 ? 20.622 22.206 78.002 1.00 16.06 70 ARG D O 1
ATOM 4834 N N . PRO D 1 71 ? 21.578 20.544 76.694 1.00 16.14 71 PRO D N 1
ATOM 4835 C CA . PRO D 1 71 ? 20.401 19.685 76.848 1.00 17.29 71 PRO D CA 1
ATOM 4836 C C . PRO D 1 71 ? 20.025 19.474 78.302 1.00 17.76 71 PRO D C 1
ATOM 4837 O O . PRO D 1 71 ? 20.918 19.430 79.163 1.00 19.41 71 PRO D O 1
ATOM 4841 N N . HIS D 1 72 ? 18.721 19.423 78.560 1.00 17.56 72 HIS D N 1
ATOM 4842 C CA . HIS D 1 72 ? 18.117 19.115 79.904 1.00 18.13 72 HIS D CA 1
ATOM 4843 C C . HIS D 1 72 ? 18.215 20.216 80.986 1.00 18.11 72 HIS D C 1
ATOM 4844 O O . HIS D 1 72 ? 17.843 19.996 82.145 1.00 17.89 72 HIS D O 1
ATOM 4851 N N . VAL D 1 73 ? 18.670 21.402 80.575 1.00 17.98 73 VAL D N 1
ATOM 4852 C CA . VAL D 1 73 ? 18.940 22.494 81.494 1.00 17.88 73 VAL D CA 1
ATOM 4853 C C . VAL D 1 73 ? 17.687 22.948 82.204 1.00 17.76 73 VAL D C 1
ATOM 4854 O O . VAL D 1 73 ? 17.721 23.238 83.405 1.00 16.98 73 VAL D O 1
ATOM 4858 N N . ASP D 1 74 ? 16.573 23.037 81.474 1.00 18.08 74 ASP D N 1
ATOM 4859 C CA . ASP D 1 74 ? 15.297 23.488 82.097 1.00 18.89 74 ASP D CA 1
ATOM 4860 C C . ASP D 1 74 ? 14.828 22.511 83.153 1.00 18.54 74 ASP D C 1
ATOM 4861 O O . ASP D 1 74 ? 14.457 22.890 84.245 1.00 19.58 74 ASP D O 1
ATOM 4866 N N . GLU D 1 75 ? 14.804 21.232 82.820 1.00 19.34 75 GLU D N 1
ATOM 4867 C CA . GLU D 1 75 ? 14.384 20.243 83.801 1.00 19.35 75 GLU D CA 1
ATOM 4868 C C . GLU D 1 75 ? 15.328 20.272 85.019 1.00 18.13 75 GLU D C 1
ATOM 4869 O O . GLU D 1 75 ? 14.901 20.253 86.172 1.00 17.03 75 GLU D O 1
ATOM 4875 N N . PHE D 1 76 ? 16.632 20.312 84.740 1.00 17.59 76 PHE D N 1
ATOM 4876 C CA . PHE D 1 76 ? 17.639 20.341 85.784 1.00 16.37 76 PHE D CA 1
ATOM 4877 C C . PHE D 1 76 ? 17.403 21.543 86.743 1.00 16.42 76 PHE D C 1
ATOM 4878 O O . PHE D 1 76 ? 17.229 21.353 87.951 1.00 16.88 76 PHE D O 1
ATOM 4886 N N . LEU D 1 77 ? 17.309 22.758 86.196 1.00 15.57 77 LEU D N 1
ATOM 4887 C CA . LEU D 1 77 ? 17.147 23.969 87.015 1.00 16.37 77 LEU D CA 1
ATOM 4888 C C . LEU D 1 77 ? 15.861 23.949 87.817 1.00 17.43 77 LEU D C 1
ATOM 4889 O O . LEU D 1 77 ? 15.848 24.317 89.005 1.00 17.45 77 LEU D O 1
ATOM 4894 N N . GLN D 1 78 ? 14.776 23.505 87.181 1.00 18.45 78 GLN D N 1
ATOM 4895 C CA . GLN D 1 78 ? 13.462 23.469 87.878 1.00 18.62 78 GLN D CA 1
ATOM 4896 C C . GLN D 1 78 ? 13.491 22.551 89.065 1.00 17.74 78 GLN D C 1
ATOM 4897 O O . GLN D 1 78 ? 13.017 22.915 90.134 1.00 16.82 78 GLN D O 1
ATOM 4903 N N . ARG D 1 79 ? 14.071 21.370 88.874 1.00 18.09 79 ARG D N 1
ATOM 4904 C CA . ARG D 1 79 ? 14.230 20.415 89.980 1.00 19.97 79 ARG D CA 1
ATOM 4905 C C . ARG D 1 79 ? 15.162 20.921 91.083 1.00 20.57 79 ARG D C 1
ATOM 4906 O O . ARG D 1 79 ? 14.837 20.791 92.265 1.00 20.59 79 ARG D O 1
ATOM 4914 N N . MET D 1 80 ? 16.301 21.526 90.683 1.00 20.45 80 MET D N 1
ATOM 4915 C CA . MET D 1 80 ? 17.259 22.047 91.642 1.00 19.79 80 MET D CA 1
ATOM 4916 C C . MET D 1 80 ? 16.614 23.139 92.484 1.00 20.71 80 MET D C 1
ATOM 4917 O O . MET D 1 80 ? 16.806 23.200 93.714 1.00 20.67 80 MET D O 1
ATOM 4922 N N . GLY D 1 81 ? 15.819 23.984 91.826 1.00 20.78 81 GLY D N 1
ATOM 4923 C CA . GLY D 1 81 ? 15.108 25.096 92.499 1.00 20.04 81 GLY D CA 1
ATOM 4924 C C . GLY D 1 81 ? 13.998 24.676 93.458 1.00 20.62 81 GLY D C 1
ATOM 4925 O O . GLY D 1 81 ? 13.635 25.419 94.366 1.00 20.13 81 GLY D O 1
ATOM 4926 N N . GLN D 1 82 ? 13.433 23.499 93.235 1.00 21.36 82 GLN D N 1
ATOM 4927 C CA . GLN D 1 82 ? 12.489 22.915 94.164 1.00 23.95 82 GLN D CA 1
ATOM 4928 C C . GLN D 1 82 ? 13.178 22.354 95.407 1.00 24.50 82 GLN D C 1
ATOM 4929 O O . GLN D 1 82 ? 12.569 22.362 96.476 1.00 25.67 82 GLN D O 1
ATOM 4935 N N . LEU D 1 83 ? 14.429 21.870 95.271 1.00 24.89 83 LEU D N 1
ATOM 4936 C CA . LEU D 1 83 ? 15.125 21.116 96.344 1.00 23.75 83 LEU D CA 1
ATOM 4937 C C . LEU D 1 83 ? 16.108 21.937 97.124 1.00 23.58 83 LEU D C 1
ATOM 4938 O O . LEU D 1 83 ? 16.331 21.681 98.316 1.00 23.92 83 LEU D O 1
ATOM 4943 N N . PHE D 1 84 ? 16.736 22.910 96.474 1.00 22.94 84 PHE D N 1
ATOM 4944 C CA . PHE D 1 84 ? 17.846 23.633 97.124 1.00 21.17 84 PHE D CA 1
ATOM 4945 C C . PHE D 1 84 ? 17.712 25.143 97.118 1.00 20.66 84 PHE D C 1
ATOM 4946 O O . PHE D 1 84 ? 16.808 25.721 96.474 1.00 20.83 84 PHE D O 1
ATOM 4954 N N . GLU D 1 85 ? 18.621 25.783 97.862 1.00 20.35 85 GLU D N 1
ATOM 4955 C CA . GLU D 1 85 ? 18.897 27.196 97.708 1.00 19.41 85 GLU D CA 1
ATOM 4956 C C . GLU D 1 85 ? 19.976 27.403 96.615 1.00 19.63 85 GLU D C 1
ATOM 4957 O O . GLU D 1 85 ? 21.184 27.304 96.907 1.00 19.41 85 GLU D O 1
ATOM 4963 N N . CYS D 1 86 ? 19.545 27.651 95.376 1.00 18.33 86 CYS D N 1
ATOM 4964 C CA . CYS D 1 86 ? 20.477 27.753 94.224 1.00 18.95 86 CYS D CA 1
ATOM 4965 C C . CYS D 1 86 ? 20.891 29.189 93.979 1.00 18.18 86 CYS D C 1
ATOM 4966 O O . CYS D 1 86 ? 20.109 30.131 94.165 1.00 18.63 86 CYS D O 1
ATOM 4969 N N . VAL D 1 87 ? 22.163 29.308 93.630 1.00 18.52 87 VAL D N 1
ATOM 4970 C CA . VAL D 1 87 ? 22.905 30.545 93.462 1.00 18.36 87 VAL D CA 1
ATOM 4971 C C . VAL D 1 87 ? 23.718 30.440 92.159 1.00 17.94 87 VAL D C 1
ATOM 4972 O O . VAL D 1 87 ? 24.429 29.459 91.915 1.00 17.05 87 VAL D O 1
ATOM 4976 N N . LEU D 1 88 ? 23.557 31.424 91.298 1.00 17.63 88 LEU D N 1
ATOM 4977 C CA . LEU D 1 88 ? 24.318 31.457 90.051 1.00 17.54 88 LEU D CA 1
ATOM 4978 C C . LEU D 1 88 ? 25.623 32.135 90.422 1.00 17.05 88 LEU D C 1
ATOM 4979 O O . LEU D 1 88 ? 25.611 33.206 91.021 1.00 18.34 88 LEU D O 1
ATOM 4984 N N . PHE D 1 89 ? 26.743 31.520 90.064 1.00 16.10 89 PHE D N 1
ATOM 4985 C CA . PHE D 1 89 ? 28.050 32.099 90.405 1.00 16.48 89 PHE D CA 1
ATOM 4986 C C . PHE D 1 89 ? 28.982 31.878 89.221 1.00 16.42 89 PHE D C 1
ATOM 4987 O O . PHE D 1 89 ? 29.316 30.743 88.872 1.00 15.99 89 PHE D O 1
ATOM 4995 N N . THR D 1 90 ? 29.354 32.984 88.590 1.00 17.20 90 THR D N 1
ATOM 4996 C CA . THR D 1 90 ? 30.114 32.942 87.359 1.00 19.05 90 THR D CA 1
ATOM 4997 C C . THR D 1 90 ? 31.278 33.947 87.405 1.00 18.67 90 THR D C 1
ATOM 4998 O O . THR D 1 90 ? 31.158 34.999 88.038 1.00 19.06 90 THR D O 1
ATOM 5002 N N . ALA D 1 91 ? 32.364 33.663 86.711 1.00 18.94 91 ALA D N 1
ATOM 5003 C CA . ALA D 1 91 ? 33.390 34.714 86.491 1.00 19.90 91 ALA D CA 1
ATOM 5004 C C . ALA D 1 91 ? 33.144 35.584 85.238 1.00 21.00 91 ALA D C 1
ATOM 5005 O O . ALA D 1 91 ? 33.883 36.546 84.973 1.00 22.47 91 ALA D O 1
ATOM 5007 N N . SER D 1 92 ? 32.127 35.262 84.452 1.00 20.77 92 SER D N 1
ATOM 5008 C CA . SER D 1 92 ? 31.648 36.192 83.398 1.00 21.12 92 SER D CA 1
ATOM 5009 C C . SER D 1 92 ? 31.045 37.493 83.935 1.00 20.63 92 SER D C 1
ATOM 5010 O O . SER D 1 92 ? 30.491 37.572 85.041 1.00 21.02 92 SER D O 1
ATOM 5013 N N . LEU D 1 93 ? 31.190 38.517 83.121 1.00 20.40 93 LEU D N 1
ATOM 5014 C CA . LEU D 1 93 ? 30.686 39.851 83.403 1.00 20.24 93 LEU D CA 1
ATOM 5015 C C . LEU D 1 93 ? 29.196 39.883 83.365 1.00 18.93 93 LEU D C 1
ATOM 5016 O O . LEU D 1 93 ? 28.579 39.265 82.484 1.00 18.70 93 LEU D O 1
ATOM 5021 N N . ALA D 1 94 ? 28.616 40.647 84.285 1.00 17.07 94 ALA D N 1
ATOM 5022 C CA . ALA D 1 94 ? 27.162 40.790 84.410 1.00 17.21 94 ALA D CA 1
ATOM 5023 C C . ALA D 1 94 ? 26.488 41.296 83.124 1.00 18.86 94 ALA D C 1
ATOM 5024 O O . ALA D 1 94 ? 25.294 41.013 82.902 1.00 18.36 94 ALA D O 1
ATOM 5026 N N . LYS D 1 95 ? 27.214 42.092 82.317 1.00 18.69 95 LYS D N 1
ATOM 5027 C CA . LYS D 1 95 ? 26.615 42.671 81.082 1.00 19.90 95 LYS D CA 1
ATOM 5028 C C . LYS D 1 95 ? 26.204 41.550 80.113 1.00 20.00 95 LYS D C 1
ATOM 5029 O O . LYS D 1 95 ? 25.318 41.723 79.278 1.00 21.15 95 LYS D O 1
ATOM 5035 N N . TYR D 1 96 ? 26.882 40.410 80.220 1.00 20.17 96 TYR D N 1
ATOM 5036 C CA . TYR D 1 96 ? 26.480 39.195 79.527 1.00 19.03 96 TYR D CA 1
ATOM 5037 C C . TYR D 1 96 ? 25.583 38.248 80.369 1.00 19.17 96 TYR D C 1
ATOM 5038 O O . TYR D 1 96 ? 24.477 37.833 79.947 1.00 16.21 96 TYR D O 1
ATOM 5047 N N . ALA D 1 97 ? 26.078 37.925 81.568 1.00 18.47 97 ALA D N 1
ATOM 5048 C CA . ALA D 1 97 ? 25.489 36.896 82.405 1.00 18.44 97 ALA D CA 1
ATOM 5049 C C . ALA D 1 97 ? 24.084 37.226 82.934 1.00 18.49 97 ALA D C 1
ATOM 5050 O O . ALA D 1 97 ? 23.244 36.356 83.011 1.00 20.10 97 ALA D O 1
ATOM 5052 N N . ASP D 1 98 ? 23.830 38.469 83.306 1.00 19.60 98 ASP D N 1
ATOM 5053 C CA . ASP D 1 98 ? 22.489 38.890 83.739 1.00 20.48 98 ASP D CA 1
ATOM 5054 C C . ASP D 1 98 ? 21.358 38.716 82.709 1.00 19.78 98 ASP D C 1
ATOM 5055 O O . ASP D 1 98 ? 20.286 38.174 83.034 1.00 18.64 98 ASP D O 1
ATOM 5060 N N . PRO D 1 99 ? 21.550 39.241 81.480 1.00 20.19 99 PRO D N 1
ATOM 5061 C CA . PRO D 1 99 ? 20.541 38.910 80.459 1.00 19.97 99 PRO D CA 1
ATOM 5062 C C . PRO D 1 99 ? 20.371 37.421 80.162 1.00 20.21 99 PRO D C 1
ATOM 5063 O O . PRO D 1 99 ? 19.220 36.975 79.866 1.00 20.87 99 PRO D O 1
ATOM 5067 N N . VAL D 1 100 ? 21.477 36.655 80.174 1.00 19.45 100 VAL D N 1
ATOM 5068 C CA . VAL D 1 100 ? 21.360 35.221 79.886 1.00 19.28 100 VAL D CA 1
ATOM 5069 C C . VAL D 1 100 ? 20.521 34.517 81.001 1.00 19.43 100 VAL D C 1
ATOM 5070 O O . VAL D 1 100 ? 19.588 33.723 80.714 1.00 18.90 100 VAL D O 1
ATOM 5074 N N . ALA D 1 101 ? 20.837 34.848 82.264 1.00 19.75 101 ALA D N 1
ATOM 5075 C CA . ALA D 1 101 ? 20.068 34.373 83.405 1.00 19.33 101 ALA D CA 1
ATOM 5076 C C . ALA D 1 101 ? 18.551 34.721 83.386 1.00 20.38 101 ALA D C 1
ATOM 5077 O O . ALA D 1 101 ? 17.716 33.893 83.840 1.00 20.96 101 ALA D O 1
ATOM 5079 N N . ASP D 1 102 ? 18.183 35.910 82.866 1.00 21.14 102 ASP D N 1
ATOM 5080 C CA . ASP D 1 102 ? 16.766 36.285 82.733 1.00 23.11 102 ASP D CA 1
ATOM 5081 C C . ASP D 1 102 ? 16.076 35.399 81.720 1.00 22.81 102 ASP D C 1
ATOM 5082 O O . ASP D 1 102 ? 14.887 35.103 81.831 1.00 23.89 102 ASP D O 1
ATOM 5087 N N . LEU D 1 103 ? 16.810 34.995 80.701 1.00 22.57 103 LEU D N 1
ATOM 5088 C CA . LEU D 1 103 ? 16.207 34.208 79.664 1.00 22.11 103 LEU D CA 1
ATOM 5089 C C . LEU D 1 103 ? 16.228 32.745 80.138 1.00 22.31 103 LEU D C 1
ATOM 5090 O O . LEU D 1 103 ? 15.352 31.972 79.805 1.00 22.02 103 LEU D O 1
ATOM 5095 N N . LEU D 1 104 ? 17.238 32.370 80.918 1.00 21.04 104 LEU D N 1
ATOM 5096 C CA . LEU D 1 104 ? 17.362 30.970 81.332 1.00 20.80 104 LEU D CA 1
ATOM 5097 C C . LEU D 1 104 ? 16.435 30.624 82.519 1.00 19.84 104 LEU D C 1
ATOM 5098 O O . LEU D 1 104 ? 15.783 29.608 82.521 1.00 18.42 104 LEU D O 1
ATOM 5103 N N . ASP D 1 105 ? 16.457 31.450 83.550 1.00 19.84 105 ASP D N 1
ATOM 5104 C CA . ASP D 1 105 ? 15.726 31.146 84.798 1.00 19.38 105 ASP D CA 1
ATOM 5105 C C . ASP D 1 105 ? 14.304 31.704 84.754 1.00 19.39 105 ASP D C 1
ATOM 5106 O O . ASP D 1 105 ? 14.050 32.900 84.986 1.00 19.82 105 ASP D O 1
ATOM 5111 N N . ARG D 1 106 ? 13.352 30.845 84.459 1.00 21.49 106 ARG D N 1
ATOM 5112 C CA . ARG D 1 106 ? 11.962 31.265 84.329 1.00 21.88 106 ARG D CA 1
ATOM 5113 C C . ARG D 1 106 ? 11.118 30.878 85.528 1.00 22.82 106 ARG D C 1
ATOM 5114 O O . ARG D 1 106 ? 9.895 31.139 85.559 1.00 24.29 106 ARG D O 1
ATOM 5122 N N . TRP D 1 107 ? 11.755 30.345 86.565 1.00 23.14 107 TRP D N 1
ATOM 5123 C CA . TRP D 1 107 ? 11.006 29.724 87.660 1.00 22.63 107 TRP D CA 1
ATOM 5124 C C . TRP D 1 107 ? 11.497 30.205 89.024 1.00 22.20 107 TRP D C 1
ATOM 5125 O O . TRP D 1 107 ? 11.213 29.571 90.022 1.00 22.23 107 TRP D O 1
ATOM 5136 N N . GLY D 1 108 ? 12.251 31.309 89.045 1.00 21.22 108 GLY D N 1
ATOM 5137 C CA . GLY D 1 108 ? 12.828 31.837 90.265 1.00 21.11 108 GLY D CA 1
ATOM 5138 C C . GLY D 1 108 ? 13.804 30.850 90.912 1.00 20.42 108 GLY D C 1
ATOM 5139 O O . GLY D 1 108 ? 13.889 30.762 92.122 1.00 19.71 108 GLY D O 1
ATOM 5140 N N . VAL D 1 109 ? 14.550 30.118 90.100 1.00 19.64 109 VAL D N 1
ATOM 5141 C CA . VAL D 1 109 ? 15.484 29.115 90.628 1.00 20.16 109 VAL D CA 1
ATOM 5142 C C . VAL D 1 109 ? 16.601 29.700 91.502 1.00 20.65 109 VAL D C 1
ATOM 5143 O O . VAL D 1 109 ? 16.817 29.243 92.661 1.00 21.82 109 VAL D O 1
ATOM 5147 N N . PHE D 1 110 ? 17.311 30.673 90.927 1.00 20.19 110 PHE D N 1
ATOM 5148 C CA . PHE D 1 110 ? 18.458 31.359 91.520 1.00 19.63 110 PHE D CA 1
ATOM 5149 C C . PHE D 1 110 ? 17.983 32.428 92.502 1.00 19.89 110 PHE D C 1
ATOM 5150 O O . PHE D 1 110 ? 17.354 33.384 92.099 1.00 17.30 110 PHE D O 1
ATOM 5158 N N . ARG D 1 111 ? 18.326 32.235 93.782 1.00 20.37 111 ARG D N 1
ATOM 5159 C CA . ARG D 1 111 ? 18.058 33.196 94.857 1.00 21.28 111 ARG D CA 1
ATOM 5160 C C . ARG D 1 111 ? 18.999 34.395 94.826 1.00 21.01 111 ARG D C 1
ATOM 5161 O O . ARG D 1 111 ? 18.738 35.429 95.424 1.00 22.25 111 ARG D O 1
ATOM 5169 N N . ALA D 1 112 ? 20.117 34.240 94.144 1.00 20.61 112 ALA D N 1
ATOM 5170 C CA . ALA D 1 112 ? 21.112 35.276 94.017 1.00 19.78 112 ALA D CA 1
ATOM 5171 C C . ALA D 1 112 ? 21.917 34.962 92.764 1.00 19.61 112 ALA D C 1
ATOM 5172 O O . ALA D 1 112 ? 21.971 33.809 92.341 1.00 18.43 112 ALA D O 1
ATOM 5174 N N . ARG D 1 113 ? 22.509 36.018 92.199 1.00 19.58 113 ARG D N 1
ATOM 5175 C CA . ARG D 1 113 ? 23.353 35.986 91.013 1.00 20.17 113 ARG D CA 1
ATOM 5176 C C . ARG D 1 113 ? 24.684 36.682 91.338 1.00 19.94 113 ARG D C 1
ATOM 5177 O O . ARG D 1 113 ? 24.711 37.862 91.676 1.00 19.65 113 ARG D O 1
ATOM 5185 N N . LEU D 1 114 ? 25.781 35.916 91.277 1.00 19.45 114 LEU D N 1
ATOM 5186 C CA . LEU D 1 114 ? 27.128 36.439 91.547 1.00 17.36 114 LEU D CA 1
ATOM 5187 C C . LEU D 1 114 ? 28.006 36.377 90.269 1.00 17.58 114 LEU D C 1
ATOM 5188 O O . LEU D 1 114 ? 28.150 35.343 89.649 1.00 16.65 114 LEU D O 1
ATOM 5193 N N . PHE D 1 115 ? 28.623 37.497 89.937 1.00 17.44 115 PHE D N 1
ATOM 5194 C CA . PHE D 1 115 ? 29.429 37.608 88.753 1.00 18.04 115 PHE D CA 1
ATOM 5195 C C . PHE D 1 115 ? 30.924 37.830 89.093 1.00 18.50 115 PHE D C 1
ATOM 5196 O O . PHE D 1 115 ? 31.380 37.548 90.217 1.00 17.78 115 PHE D O 1
ATOM 5204 N N . ARG D 1 116 ? 31.678 38.298 88.110 1.00 18.96 116 ARG D N 1
ATOM 5205 C CA . ARG D 1 116 ? 33.116 38.551 88.281 1.00 20.42 116 ARG D CA 1
ATOM 5206 C C . ARG D 1 116 ? 33.501 39.337 89.567 1.00 20.49 116 ARG D C 1
ATOM 5207 O O . ARG D 1 116 ? 34.476 38.980 90.218 1.00 21.21 116 ARG D O 1
ATOM 5215 N N . GLU D 1 117 ? 32.765 40.403 89.886 1.00 20.89 117 GLU D N 1
ATOM 5216 C CA . GLU D 1 117 ? 32.943 41.223 91.089 1.00 22.90 117 GLU D CA 1
ATOM 5217 C C . GLU D 1 117 ? 32.931 40.449 92.409 1.00 22.67 117 GLU D C 1
ATOM 5218 O O . GLU D 1 117 ? 33.463 40.951 93.426 1.00 23.12 117 GLU D O 1
ATOM 5224 N N . SER D 1 118 ? 32.317 39.254 92.395 1.00 22.00 118 SER D N 1
ATOM 5225 C CA . SER D 1 118 ? 32.245 38.363 93.561 1.00 21.61 118 SER D CA 1
ATOM 5226 C C . SER D 1 118 ? 33.321 37.274 93.581 1.00 20.61 118 SER D C 1
ATOM 5227 O O . SER D 1 118 ? 33.494 36.576 94.578 1.00 20.75 118 SER D O 1
ATOM 5230 N N . CYS D 1 119 ? 34.012 37.127 92.456 1.00 19.57 119 CYS D N 1
ATOM 5231 C CA . CYS D 1 119 ? 35.233 36.335 92.370 1.00 19.53 119 CYS D CA 1
ATOM 5232 C C . CYS D 1 119 ? 36.475 37.084 92.872 1.00 18.83 119 CYS D C 1
ATOM 5233 O O . CYS D 1 119 ? 36.538 38.311 92.883 1.00 17.99 119 CYS D O 1
ATOM 5236 N N . VAL D 1 120 ? 37.463 36.307 93.258 1.00 19.77 120 VAL D N 1
ATOM 5237 C CA . VAL D 1 120 ? 38.733 36.839 93.725 1.00 21.12 120 VAL D CA 1
ATOM 5238 C C . VAL D 1 120 ? 39.794 36.503 92.640 1.00 21.54 120 VAL D C 1
ATOM 5239 O O . VAL D 1 120 ? 39.827 35.404 92.161 1.00 19.21 120 VAL D O 1
ATOM 5243 N N . PHE D 1 121 ? 40.594 37.493 92.188 1.00 22.30 121 PHE D N 1
ATOM 5244 C CA . PHE D 1 121 ? 41.683 37.201 91.251 1.00 23.93 121 PHE D CA 1
ATOM 5245 C C . PHE D 1 121 ? 42.816 36.590 92.070 1.00 24.74 121 PHE D C 1
ATOM 5246 O O . PHE D 1 121 ? 43.427 37.258 92.895 1.00 25.36 121 PHE D O 1
ATOM 5254 N N . HIS D 1 122 ? 43.060 35.309 91.889 1.00 25.52 122 HIS D N 1
ATOM 5255 C CA . HIS D 1 122 ? 44.034 34.650 92.716 1.00 25.52 122 HIS D CA 1
ATOM 5256 C C . HIS D 1 122 ? 45.041 33.958 91.843 1.00 25.20 122 HIS D C 1
ATOM 5257 O O . HIS D 1 122 ? 44.700 33.107 91.006 1.00 23.56 122 HIS D O 1
ATOM 5264 N N . ARG D 1 123 ? 46.296 34.360 92.052 1.00 26.27 123 ARG D N 1
ATOM 5265 C CA . ARG D 1 123 ? 47.412 33.942 91.216 1.00 26.54 123 ARG D CA 1
ATOM 5266 C C . ARG D 1 123 ? 46.992 33.789 89.756 1.00 25.99 123 ARG D C 1
ATOM 5267 O O . ARG D 1 123 ? 47.196 32.721 89.150 1.00 25.17 123 ARG D O 1
ATOM 5275 N N . GLY D 1 124 ? 46.436 34.873 89.174 1.00 24.70 124 GLY D N 1
ATOM 5276 C CA . GLY D 1 124 ? 46.170 34.869 87.729 1.00 23.93 124 GLY D CA 1
ATOM 5277 C C . GLY D 1 124 ? 44.871 34.239 87.238 1.00 23.88 124 GLY D C 1
ATOM 5278 O O . GLY D 1 124 ? 44.640 34.173 86.041 1.00 23.72 124 GLY D O 1
ATOM 5279 N N . ASN D 1 125 ? 44.003 33.798 88.158 1.00 24.52 125 ASN D N 1
ATOM 5280 C CA . ASN D 1 125 ? 42.685 33.171 87.820 1.00 24.79 125 ASN D CA 1
ATOM 5281 C C . ASN D 1 125 ? 41.529 33.747 88.665 1.00 23.79 125 ASN D C 1
ATOM 5282 O O . ASN D 1 125 ? 41.744 34.192 89.802 1.00 22.76 125 ASN D O 1
ATOM 5287 N N . TYR D 1 126 ? 40.300 33.680 88.144 1.00 21.96 126 TYR D N 1
ATOM 5288 C CA . TYR D 1 126 ? 39.123 34.019 88.953 1.00 21.43 126 TYR D CA 1
ATOM 5289 C C . TYR D 1 126 ? 38.599 32.834 89.766 1.00 19.89 126 TYR D C 1
ATOM 5290 O O . TYR D 1 126 ? 38.229 31.810 89.228 1.00 20.50 126 TYR D O 1
ATOM 5299 N N . VAL D 1 127 ? 38.566 33.005 91.076 1.00 18.26 127 VAL D N 1
ATOM 5300 C CA . VAL D 1 127 ? 38.192 31.931 92.009 1.00 17.30 127 VAL D CA 1
ATOM 5301 C C . VAL D 1 127 ? 36.866 32.260 92.711 1.00 15.23 127 VAL D C 1
ATOM 5302 O O . VAL D 1 127 ? 36.623 33.384 93.097 1.00 15.66 127 VAL D O 1
ATOM 5306 N N . LYS D 1 128 ? 35.996 31.265 92.827 1.00 16.09 128 LYS D N 1
ATOM 5307 C CA . LYS D 1 128 ? 34.760 31.370 93.575 1.00 15.40 128 LYS D CA 1
ATOM 5308 C C . LYS D 1 128 ? 35.059 30.814 94.971 1.00 16.66 128 LYS D C 1
ATOM 5309 O O . LYS D 1 128 ? 35.156 29.607 95.205 1.00 14.31 128 LYS D O 1
ATOM 5315 N N . ASP D 1 129 ? 35.282 31.765 95.877 1.00 18.94 129 ASP D N 1
ATOM 5316 C CA . ASP D 1 129 ? 35.650 31.469 97.257 1.00 19.07 129 ASP D CA 1
ATOM 5317 C C . ASP D 1 129 ? 34.387 31.148 98.039 1.00 19.16 129 ASP D C 1
ATOM 5318 O O . ASP D 1 129 ? 33.686 32.051 98.537 1.00 20.73 129 ASP D O 1
ATOM 5323 N N . LEU D 1 130 ? 34.092 29.867 98.195 1.00 18.65 130 LEU D N 1
ATOM 5324 C CA . LEU D 1 130 ? 32.869 29.476 98.891 1.00 19.97 130 LEU D CA 1
ATOM 5325 C C . LEU D 1 130 ? 32.772 29.973 100.376 1.00 21.11 130 LEU D C 1
ATOM 5326 O O . LEU D 1 130 ? 31.647 30.119 100.894 1.00 20.51 130 LEU D O 1
ATOM 5331 N N . SER D 1 131 ? 33.930 30.231 101.006 1.00 21.63 131 SER D N 1
ATOM 5332 C CA . SER D 1 131 ? 34.029 30.763 102.405 1.00 22.94 131 SER D CA 1
ATOM 5333 C C . SER D 1 131 ? 33.334 32.086 102.579 1.00 23.05 131 SER D C 1
ATOM 5334 O O . SER D 1 131 ? 32.903 32.391 103.686 1.00 24.07 131 SER D O 1
ATOM 5337 N N . ARG D 1 132 ? 33.217 32.851 101.486 1.00 23.17 132 ARG D N 1
ATOM 5338 C CA . ARG D 1 132 ? 32.591 34.186 101.470 1.00 22.73 132 ARG D CA 1
ATOM 5339 C C . ARG D 1 132 ? 31.065 34.189 101.313 1.00 21.79 132 ARG D C 1
ATOM 5340 O O . ARG D 1 132 ? 30.454 35.251 101.348 1.00 21.64 132 ARG D O 1
ATOM 5348 N N . LEU D 1 133 ? 30.435 33.031 101.128 1.00 20.61 133 LEU D N 1
ATOM 5349 C CA . LEU D 1 133 ? 28.968 32.991 100.878 1.00 20.04 133 LEU D CA 1
ATOM 5350 C C . LEU D 1 133 ? 28.093 33.342 102.077 1.00 21.05 133 LEU D C 1
ATOM 5351 O O . LEU D 1 133 ? 27.010 33.901 101.899 1.00 19.82 133 LEU D O 1
ATOM 5356 N N . GLY D 1 134 ? 28.598 33.042 103.282 1.00 21.12 134 GLY D N 1
ATOM 5357 C CA . GLY D 1 134 ? 27.848 33.171 104.537 1.00 21.45 134 GLY D CA 1
ATOM 5358 C C . GLY D 1 134 ? 26.939 31.991 104.721 1.00 21.66 134 GLY D C 1
ATOM 5359 O O . GLY D 1 134 ? 25.808 32.141 105.175 1.00 22.61 134 GLY D O 1
ATOM 5360 N N . ARG D 1 135 ? 27.427 30.830 104.293 1.00 21.04 135 ARG D N 1
ATOM 5361 C CA . ARG D 1 135 ? 26.731 29.574 104.392 1.00 21.34 135 ARG D CA 1
ATOM 5362 C C . ARG D 1 135 ? 27.668 28.584 105.044 1.00 21.44 135 ARG D C 1
ATOM 5363 O O . ARG D 1 135 ? 28.897 28.689 104.897 1.00 22.81 135 ARG D O 1
ATOM 5371 N N . GLU D 1 136 ? 27.111 27.629 105.762 1.00 21.47 136 GLU D N 1
ATOM 5372 C CA . GLU D 1 136 ? 27.930 26.550 106.334 1.00 22.97 136 GLU D CA 1
ATOM 5373 C C . GLU D 1 136 ? 28.547 25.639 105.263 1.00 21.72 136 GLU D C 1
ATOM 5374 O O . GLU D 1 136 ? 27.840 24.911 104.543 1.00 20.45 136 GLU D O 1
ATOM 5380 N N . LEU D 1 137 ? 29.877 25.646 105.176 1.00 21.63 137 LEU D N 1
ATOM 5381 C CA . LEU D 1 137 ? 30.544 24.967 104.043 1.00 22.16 137 LEU D CA 1
ATOM 5382 C C . LEU D 1 137 ? 30.115 23.481 103.800 1.00 20.85 137 LEU D C 1
ATOM 5383 O O . LEU D 1 137 ? 29.972 23.041 102.652 1.00 18.88 137 LEU D O 1
ATOM 5388 N N . SER D 1 138 ? 29.874 22.722 104.876 1.00 20.72 138 SER D N 1
ATOM 5389 C CA . SER D 1 138 ? 29.443 21.340 104.777 1.00 20.97 138 SER D CA 1
ATOM 5390 C C . SER D 1 138 ? 28.062 21.220 104.097 1.00 21.22 138 SER D C 1
ATOM 5391 O O . SER D 1 138 ? 27.630 20.134 103.730 1.00 19.08 138 SER D O 1
ATOM 5394 N N . LYS D 1 139 ? 27.378 22.357 103.954 1.00 22.01 139 LYS D N 1
ATOM 5395 C CA . LYS D 1 139 ? 26.085 22.413 103.305 1.00 23.31 139 LYS D CA 1
ATOM 5396 C C . LYS D 1 139 ? 26.189 23.207 101.991 1.00 22.69 139 LYS D C 1
ATOM 5397 O O . LYS D 1 139 ? 25.211 23.771 101.538 1.00 22.29 139 LYS D O 1
ATOM 5403 N N . VAL D 1 140 ? 27.380 23.269 101.399 1.00 22.40 140 VAL D N 1
ATOM 5404 C CA . VAL D 1 140 ? 27.552 23.975 100.119 1.00 21.51 140 VAL D CA 1
ATOM 5405 C C . VAL D 1 140 ? 28.093 23.011 99.059 1.00 21.40 140 VAL D C 1
ATOM 5406 O O . VAL D 1 140 ? 29.086 22.295 99.293 1.00 21.34 140 VAL D O 1
ATOM 5410 N N . ILE D 1 141 ? 27.421 22.979 97.911 1.00 19.04 141 ILE D N 1
ATOM 5411 C CA . ILE D 1 141 ? 27.925 22.247 96.759 1.00 18.89 141 ILE D CA 1
ATOM 5412 C C . ILE D 1 141 ? 28.106 23.247 95.601 1.00 17.31 141 ILE D C 1
ATOM 5413 O O . ILE D 1 141 ? 27.286 24.169 95.423 1.00 16.92 141 ILE D O 1
ATOM 5418 N N . ILE D 1 142 ? 29.193 23.072 94.836 1.00 15.51 142 ILE D N 1
ATOM 5419 C CA . ILE D 1 142 ? 29.422 23.845 93.616 1.00 12.83 142 ILE D CA 1
ATOM 5420 C C . ILE D 1 142 ? 29.423 22.896 92.404 1.00 13.36 142 ILE D C 1
ATOM 5421 O O . ILE D 1 142 ? 30.114 21.836 92.391 1.00 13.88 142 ILE D O 1
ATOM 5426 N N . VAL D 1 143 ? 28.562 23.241 91.439 1.00 13.68 143 VAL D N 1
ATOM 5427 C CA . VAL D 1 143 ? 28.455 22.571 90.123 1.00 13.69 143 VAL D CA 1
ATOM 5428 C C . VAL D 1 143 ? 29.082 23.481 89.053 1.00 14.65 143 VAL D C 1
ATOM 5429 O O . VAL D 1 143 ? 28.569 24.601 88.760 1.00 14.74 143 VAL D O 1
ATOM 5433 N N . ASP D 1 144 ? 30.188 23.002 88.493 1.00 13.64 144 ASP D N 1
ATOM 5434 C CA . ASP D 1 144 ? 31.056 23.808 87.678 1.00 15.37 144 ASP D CA 1
ATOM 5435 C C . ASP D 1 144 ? 31.862 22.891 86.793 1.00 14.76 144 ASP D C 1
ATOM 5436 O O . ASP D 1 144 ? 32.130 21.754 87.185 1.00 17.01 144 ASP D O 1
ATOM 5441 N N . ASN D 1 145 ? 32.186 23.344 85.581 1.00 15.53 145 ASN D N 1
ATOM 5442 C CA . ASN D 1 145 ? 33.026 22.592 84.611 1.00 15.17 145 ASN D CA 1
ATOM 5443 C C . ASN D 1 145 ? 34.510 22.936 84.747 1.00 15.89 145 ASN D C 1
ATOM 5444 O O . ASN D 1 145 ? 35.386 22.267 84.136 1.00 15.89 145 ASN D O 1
ATOM 5449 N N . SER D 1 146 ? 34.828 23.951 85.544 1.00 15.67 146 SER D N 1
ATOM 5450 C CA . SER D 1 146 ? 36.215 24.411 85.567 1.00 17.05 146 SER D CA 1
ATOM 5451 C C . SER D 1 146 ? 36.843 24.273 86.953 1.00 16.46 146 SER D C 1
ATOM 5452 O O . SER D 1 146 ? 36.518 25.034 87.870 1.00 16.79 146 SER D O 1
ATOM 5455 N N . PRO D 1 147 ? 37.697 23.245 87.137 1.00 17.25 147 PRO D N 1
ATOM 5456 C CA . PRO D 1 147 ? 38.261 23.115 88.519 1.00 17.38 147 PRO D CA 1
ATOM 5457 C C . PRO D 1 147 ? 39.033 24.314 89.017 1.00 17.81 147 PRO D C 1
ATOM 5458 O O . PRO D 1 147 ? 39.117 24.494 90.234 1.00 15.73 147 PRO D O 1
ATOM 5462 N N . ALA D 1 148 ? 39.613 25.122 88.102 1.00 18.35 148 ALA D N 1
ATOM 5463 C CA . ALA D 1 148 ? 40.348 26.333 88.512 1.00 18.75 148 ALA D CA 1
ATOM 5464 C C . ALA D 1 148 ? 39.468 27.328 89.333 1.00 19.63 148 ALA D C 1
ATOM 5465 O O . ALA D 1 148 ? 39.958 28.043 90.230 1.00 20.45 148 ALA D O 1
ATOM 5467 N N . SER D 1 149 ? 38.196 27.426 88.947 1.00 17.81 149 SER D N 1
ATOM 5468 C CA . SER D 1 149 ? 37.192 28.266 89.597 1.00 18.30 149 SER D CA 1
ATOM 5469 C C . SER D 1 149 ? 36.930 27.939 91.098 1.00 17.50 149 SER D C 1
ATOM 5470 O O . SER D 1 149 ? 36.544 28.859 91.850 1.00 16.88 149 SER D O 1
ATOM 5473 N N . TYR D 1 150 ? 37.081 26.667 91.500 1.00 16.72 150 TYR D N 1
ATOM 5474 C CA . TYR D 1 150 ? 36.835 26.265 92.906 1.00 17.34 150 TYR D CA 1
ATOM 5475 C C . TYR D 1 150 ? 38.076 25.700 93.612 1.00 16.93 150 TYR D C 1
ATOM 5476 O O . TYR D 1 150 ? 37.980 24.742 94.440 1.00 14.62 150 TYR D O 1
ATOM 5485 N N . ILE D 1 151 ? 39.240 26.266 93.265 1.00 17.48 151 ILE D N 1
ATOM 5486 C CA . ILE D 1 151 ? 40.525 25.774 93.766 1.00 19.90 151 ILE D CA 1
ATOM 5487 C C . ILE D 1 151 ? 40.682 25.816 95.292 1.00 18.65 151 ILE D C 1
ATOM 5488 O O . ILE D 1 151 ? 41.425 25.017 95.838 1.00 19.50 151 ILE D O 1
ATOM 5493 N N . PHE D 1 152 ? 39.956 26.681 96.012 1.00 18.73 152 PHE D N 1
ATOM 5494 C CA . PHE D 1 152 ? 40.038 26.646 97.497 1.00 18.10 152 PHE D CA 1
ATOM 5495 C C . PHE D 1 152 ? 39.189 25.543 98.130 1.00 18.00 152 PHE D C 1
ATOM 5496 O O . PHE D 1 152 ? 39.384 25.177 99.328 1.00 17.77 152 PHE D O 1
ATOM 5504 N N . HIS D 1 153 ? 38.203 25.053 97.363 1.00 16.17 153 HIS D N 1
ATOM 5505 C CA . HIS D 1 153 ? 37.170 24.168 97.871 1.00 15.36 153 HIS D CA 1
ATOM 5506 C C . HIS D 1 153 ? 36.849 22.979 96.956 1.00 16.47 153 HIS D C 1
ATOM 5507 O O . HIS D 1 153 ? 35.671 22.768 96.627 1.00 16.01 153 HIS D O 1
ATOM 5514 N N . PRO D 1 154 ? 37.891 22.201 96.515 1.00 17.39 154 PRO D N 1
ATOM 5515 C CA . PRO D 1 154 ? 37.598 21.041 95.657 1.00 17.11 154 PRO D CA 1
ATOM 5516 C C . PRO D 1 154 ? 36.712 19.962 96.319 1.00 17.09 154 PRO D C 1
ATOM 5517 O O . PRO D 1 154 ? 36.021 19.249 95.592 1.00 15.32 154 PRO D O 1
ATOM 5521 N N . GLU D 1 155 ? 36.695 19.888 97.667 1.00 16.20 155 GLU D N 1
ATOM 5522 C CA . GLU D 1 155 ? 35.873 18.943 98.394 1.00 18.02 155 GLU D CA 1
ATOM 5523 C C . GLU D 1 155 ? 34.397 19.173 98.181 1.00 17.25 155 GLU D C 1
ATOM 5524 O O . GLU D 1 155 ? 33.638 18.261 98.275 1.00 16.61 155 GLU D O 1
ATOM 5530 N N . ASN D 1 156 ? 34.003 20.411 97.918 1.00 17.53 156 ASN D N 1
ATOM 5531 C CA . ASN D 1 156 ? 32.578 20.773 97.703 1.00 17.26 156 ASN D CA 1
ATOM 5532 C C . ASN D 1 156 ? 32.076 20.662 96.250 1.00 16.55 156 ASN D C 1
ATOM 5533 O O . ASN D 1 156 ? 30.949 21.002 95.972 1.00 17.19 156 ASN D O 1
ATOM 5538 N N . ALA D 1 157 ? 32.910 20.220 95.323 1.00 16.11 157 ALA D N 1
ATOM 5539 C CA . ALA D 1 157 ? 32.506 20.220 93.924 1.00 15.57 157 ALA D CA 1
ATOM 5540 C C . ALA D 1 157 ? 31.765 18.986 93.465 1.00 16.63 157 ALA D C 1
ATOM 5541 O O . ALA D 1 157 ? 32.125 17.864 93.793 1.00 15.90 157 ALA D O 1
ATOM 5543 N N . VAL D 1 158 ? 30.714 19.212 92.667 1.00 18.36 158 VAL D N 1
ATOM 5544 C CA . VAL D 1 158 ? 30.129 18.180 91.840 1.00 18.99 158 VAL D CA 1
ATOM 5545 C C . VAL D 1 158 ? 30.420 18.603 90.327 1.00 20.05 158 VAL D C 1
ATOM 5546 O O . VAL D 1 158 ? 29.747 19.467 89.750 1.00 21.02 158 VAL D O 1
ATOM 5550 N N . PRO D 1 159 ? 31.433 18.003 89.696 1.00 19.67 159 PRO D N 1
ATOM 5551 C CA . PRO D 1 159 ? 31.860 18.523 88.389 1.00 20.00 159 PRO D CA 1
ATOM 5552 C C . PRO D 1 159 ? 30.970 18.075 87.221 1.00 19.55 159 PRO D C 1
ATOM 5553 O O . PRO D 1 159 ? 30.246 17.070 87.356 1.00 19.23 159 PRO D O 1
ATOM 5557 N N . VAL D 1 160 ? 30.998 18.863 86.133 1.00 17.45 160 VAL D N 1
ATOM 5558 C CA . VAL D 1 160 ? 30.352 18.530 84.847 1.00 16.92 160 VAL D CA 1
ATOM 5559 C C . VAL D 1 160 ? 31.491 18.734 83.822 1.00 17.55 160 VAL D C 1
ATOM 5560 O O . VAL D 1 160 ? 32.456 19.490 84.086 1.00 15.66 160 VAL D O 1
ATOM 5564 N N . GLN D 1 161 ? 31.428 18.006 82.717 1.00 16.67 161 GLN D N 1
ATOM 5565 C CA . GLN D 1 161 ? 32.345 18.236 81.621 1.00 18.70 161 GLN D CA 1
ATOM 5566 C C . GLN D 1 161 ? 31.904 19.522 80.917 1.00 18.76 161 GLN D C 1
ATOM 5567 O O . GLN D 1 161 ? 30.699 19.786 80.851 1.00 18.23 161 GLN D O 1
ATOM 5573 N N . SER D 1 162 ? 32.902 20.292 80.430 1.00 17.59 162 SER D N 1
ATOM 5574 C CA . SER D 1 162 ? 32.702 21.512 79.652 1.00 18.65 162 SER D CA 1
ATOM 5575 C C . SER D 1 162 ? 31.850 21.153 78.459 1.00 17.95 162 SER D C 1
ATOM 5576 O O . SER D 1 162 ? 32.084 20.118 77.825 1.00 18.63 162 SER D O 1
ATOM 5579 N N . TRP D 1 163 ? 30.839 21.975 78.190 1.00 17.45 163 TRP D N 1
ATOM 5580 C CA . TRP D 1 163 ? 29.852 21.704 77.155 1.00 16.77 163 TRP D CA 1
ATOM 5581 C C . TRP D 1 163 ? 29.873 22.856 76.136 1.00 17.67 163 TRP D C 1
ATOM 5582 O O . TRP D 1 163 ? 29.915 24.024 76.495 1.00 15.91 163 TRP D O 1
ATOM 5593 N N . PHE D 1 164 ? 29.816 22.507 74.861 1.00 18.75 164 PHE D N 1
ATOM 5594 C CA . PHE D 1 164 ? 29.897 23.492 73.773 1.00 20.23 164 PHE D CA 1
ATOM 5595 C C . PHE D 1 164 ? 28.731 23.320 72.818 1.00 21.11 164 PHE D C 1
ATOM 5596 O O . PHE D 1 164 ? 27.992 24.279 72.551 1.00 22.21 164 PHE D O 1
ATOM 5604 N N . ASP D 1 165 ? 28.503 22.104 72.345 1.00 22.31 165 ASP D N 1
ATOM 5605 C CA . ASP D 1 165 ? 27.501 21.947 71.285 1.00 24.09 165 ASP D CA 1
ATOM 5606 C C . ASP D 1 165 ? 26.949 20.558 71.125 1.00 23.83 165 ASP D C 1
ATOM 5607 O O . ASP D 1 165 ? 26.102 20.353 70.273 1.00 23.57 165 ASP D O 1
ATOM 5612 N N . ASP D 1 166 ? 27.423 19.623 71.942 1.00 24.25 166 ASP D N 1
ATOM 5613 C CA . ASP D 1 166 ? 26.946 18.239 71.900 1.00 24.57 166 ASP D CA 1
ATOM 5614 C C . ASP D 1 166 ? 25.510 18.040 72.406 1.00 24.77 166 ASP D C 1
ATOM 5615 O O . ASP D 1 166 ? 25.281 17.923 73.628 1.00 23.08 166 ASP D O 1
ATOM 5620 N N . MET D 1 167 ? 24.560 17.941 71.442 1.00 24.71 167 MET D N 1
ATOM 5621 C CA . MET D 1 167 ? 23.105 17.826 71.734 1.00 24.95 167 MET D CA 1
ATOM 5622 C C . MET D 1 167 ? 22.627 16.442 72.219 1.00 24.46 167 MET D C 1
ATOM 5623 O O . MET D 1 167 ? 21.473 16.258 72.545 1.00 24.37 167 MET D O 1
ATOM 5628 N N . THR D 1 168 ? 23.532 15.486 72.298 1.00 24.98 168 THR D N 1
ATOM 5629 C CA . THR D 1 168 ? 23.258 14.203 72.939 1.00 25.10 168 THR D CA 1
ATOM 5630 C C . THR D 1 168 ? 23.789 14.147 74.378 1.00 24.62 168 THR D C 1
ATOM 5631 O O . THR D 1 168 ? 23.622 13.106 75.056 1.00 24.48 168 THR D O 1
ATOM 5635 N N . ASP D 1 169 ? 24.447 15.220 74.832 1.00 22.70 169 ASP D N 1
ATOM 5636 C CA . ASP D 1 169 ? 24.821 15.364 76.244 1.00 21.53 169 ASP D CA 1
ATOM 5637 C C . ASP D 1 169 ? 23.636 15.161 77.204 1.00 20.35 169 ASP D C 1
ATOM 5638 O O . ASP D 1 169 ? 22.541 15.646 76.946 1.00 20.54 169 ASP D O 1
ATOM 5643 N N . THR D 1 170 ? 23.856 14.440 78.318 1.00 19.84 170 THR D N 1
ATOM 5644 C CA . THR D 1 170 ? 22.772 14.184 79.286 1.00 20.10 170 THR D CA 1
ATOM 5645 C C . THR D 1 170 ? 23.298 14.319 80.726 1.00 19.11 170 THR D C 1
ATOM 5646 O O . THR D 1 170 ? 22.709 13.774 81.659 1.00 17.26 170 THR D O 1
ATOM 5650 N N . GLU D 1 171 ? 24.425 15.006 80.888 1.00 18.98 171 GLU D N 1
ATOM 5651 C CA . GLU D 1 171 ? 25.054 15.150 82.218 1.00 19.47 171 GLU D CA 1
ATOM 5652 C C . GLU D 1 171 ? 24.131 15.862 83.208 1.00 19.01 171 GLU D C 1
ATOM 5653 O O . GLU D 1 171 ? 24.107 15.495 84.370 1.00 18.08 171 GLU D O 1
ATOM 5659 N N . LEU D 1 172 ? 23.370 16.854 82.722 1.00 17.31 172 LEU D N 1
ATOM 5660 C CA . LEU D 1 172 ? 22.454 17.633 83.597 1.00 18.71 172 LEU D CA 1
ATOM 5661 C C . LEU D 1 172 ? 21.263 16.784 83.979 1.00 18.13 172 LEU D C 1
ATOM 5662 O O . LEU D 1 172 ? 20.827 16.815 85.134 1.00 18.94 172 LEU D O 1
ATOM 5667 N N . LEU D 1 173 ? 20.756 16.025 83.017 1.00 17.43 173 LEU D N 1
ATOM 5668 C CA . LEU D 1 173 ? 19.764 15.030 83.297 1.00 18.75 173 LEU D CA 1
ATOM 5669 C C . LEU D 1 173 ? 20.256 14.022 84.365 1.00 18.38 173 LEU D C 1
ATOM 5670 O O . LEU D 1 173 ? 19.556 13.753 85.333 1.00 17.12 173 LEU D O 1
ATOM 5675 N N . ASP D 1 174 ? 21.447 13.445 84.177 1.00 18.07 174 ASP D N 1
ATOM 5676 C CA . ASP D 1 174 ? 22.033 12.472 85.155 1.00 18.12 174 ASP D CA 1
ATOM 5677 C C . ASP D 1 174 ? 22.339 13.048 86.505 1.00 17.22 174 ASP D C 1
ATOM 5678 O O . ASP D 1 174 ? 22.484 12.296 87.450 1.00 16.57 174 ASP D O 1
ATOM 5683 N N . LEU D 1 175 ? 22.440 14.370 86.599 1.00 17.18 175 LEU D N 1
ATOM 5684 C CA . LEU D 1 175 ? 22.615 15.002 87.927 1.00 17.66 175 LEU D CA 1
ATOM 5685 C C . LEU D 1 175 ? 21.328 14.939 88.766 1.00 18.67 175 LEU D C 1
ATOM 5686 O O . LEU D 1 175 ? 21.391 14.960 89.989 1.00 18.98 175 LEU D O 1
ATOM 5691 N N . ILE D 1 176 ? 20.173 14.910 88.090 1.00 18.40 176 ILE D N 1
ATOM 5692 C CA . ILE D 1 176 ? 18.874 15.014 88.782 1.00 19.11 176 ILE D CA 1
ATOM 5693 C C . ILE D 1 176 ? 18.751 13.872 89.818 1.00 19.71 176 ILE D C 1
ATOM 5694 O O . ILE D 1 176 ? 18.689 14.177 90.996 1.00 19.63 176 ILE D O 1
ATOM 5699 N N . PRO D 1 177 ? 18.818 12.578 89.386 1.00 19.50 177 PRO D N 1
ATOM 5700 C CA . PRO D 1 177 ? 18.711 11.523 90.390 1.00 19.28 177 PRO D CA 1
ATOM 5701 C C . PRO D 1 177 ? 19.815 11.572 91.493 1.00 19.20 177 PRO D C 1
ATOM 5702 O O . PRO D 1 177 ? 19.547 11.224 92.657 1.00 17.61 177 PRO D O 1
ATOM 5706 N N . PHE D 1 178 ? 21.015 12.039 91.128 1.00 18.74 178 PHE D N 1
ATOM 5707 C CA . PHE D 1 178 ? 22.123 12.326 92.103 1.00 19.69 178 PHE D CA 1
ATOM 5708 C C . PHE D 1 178 ? 21.723 13.285 93.207 1.00 19.38 178 PHE D C 1
ATOM 5709 O O . PHE D 1 178 ? 21.962 13.018 94.411 1.00 19.64 178 PHE D O 1
ATOM 5717 N N . PHE D 1 179 ? 21.204 14.447 92.800 1.00 18.39 179 PHE D N 1
ATOM 5718 C CA . PHE D 1 179 ? 20.805 15.464 93.758 1.00 18.93 179 PHE D CA 1
ATOM 5719 C C . PHE D 1 179 ? 19.529 15.093 94.538 1.00 20.08 179 PHE D C 1
ATOM 5720 O O . PHE D 1 179 ? 19.443 15.443 95.702 1.00 20.32 179 PHE D O 1
ATOM 5728 N N . GLU D 1 180 ? 18.543 14.454 93.880 1.00 20.54 180 GLU D N 1
ATOM 5729 C CA . GLU D 1 180 ? 17.347 13.934 94.560 1.00 21.96 180 GLU D CA 1
ATOM 5730 C C . GLU D 1 180 ? 17.729 12.883 95.623 1.00 23.24 180 GLU D C 1
ATOM 5731 O O . GLU D 1 180 ? 17.163 12.879 96.725 1.00 22.84 180 GLU D O 1
ATOM 5737 N N . GLY D 1 181 ? 18.672 11.990 95.304 1.00 24.47 181 GLY D N 1
ATOM 5738 C CA . GLY D 1 181 ? 19.172 11.044 96.307 1.00 26.63 181 GLY D CA 1
ATOM 5739 C C . GLY D 1 181 ? 19.783 11.747 97.519 1.00 28.90 181 GLY D C 1
ATOM 5740 O O . GLY D 1 181 ? 19.570 11.352 98.672 1.00 28.71 181 GLY D O 1
ATOM 5741 N N . LEU D 1 182 ? 20.576 12.782 97.241 1.00 30.38 182 LEU D N 1
ATOM 5742 C CA . LEU D 1 182 ? 21.240 13.610 98.249 1.00 33.03 182 LEU D CA 1
ATOM 5743 C C . LEU D 1 182 ? 20.224 14.384 99.094 1.00 33.88 182 LEU D C 1
ATOM 5744 O O . LEU D 1 182 ? 20.410 14.568 100.307 1.00 34.58 182 LEU D O 1
ATOM 5749 N N . SER D 1 183 ? 19.176 14.872 98.446 1.00 34.37 183 SER D N 1
ATOM 5750 C CA . SER D 1 183 ? 18.095 15.540 99.140 1.00 35.60 183 SER D CA 1
ATOM 5751 C C . SER D 1 183 ? 17.297 14.576 100.066 1.00 37.39 183 SER D C 1
ATOM 5752 O O . SER D 1 183 ? 17.026 14.929 101.206 1.00 36.78 183 SER D O 1
ATOM 5755 N N . ARG D 1 184 ? 16.945 13.369 99.607 1.00 39.45 184 ARG D N 1
ATOM 5756 C CA . ARG D 1 184 ? 16.366 12.355 100.523 1.00 41.73 184 ARG D CA 1
ATOM 5757 C C . ARG D 1 184 ? 17.308 12.038 101.698 1.00 43.88 184 ARG D C 1
ATOM 5758 O O . ARG D 1 184 ? 16.857 11.740 102.811 1.00 44.46 184 ARG D O 1
ATOM 5766 N N . GLU D 1 185 ? 18.613 12.113 101.426 1.00 46.52 185 GLU D N 1
ATOM 5767 C CA . GLU D 1 185 ? 19.706 12.159 102.419 1.00 48.20 185 GLU D CA 1
ATOM 5768 C C . GLU D 1 185 ? 20.639 10.974 102.242 1.00 48.97 185 GLU D C 1
ATOM 5769 O O . GLU D 1 185 ? 21.843 11.161 102.036 1.00 50.66 185 GLU D O 1
#

Organism: Homo sapiens (NCBI:txid9606)

Sequence (715 aa):
QVIPIPSPPAKYLLPEVTVLDYGKKCVVIDLDETLVHSSFKPISNADFIVPVEIDGTIHQVYVLKRPHVDEFLQRMGQLFECVLFTASLAKYADPVADLLDRWGVFRARLFRESCVFHRGNYVKDLSRLGRELSKVIIVDNSPASYIFHPENAVPVQSWFDDMTDTELLDLIPFFEGLSRVIPIPSPPAKYLLPEVTVLDYGKKCVVIDLDETLVHSSFKPISNADFIVPVEIDGTIHQVYVLKRPHVDEFLQRMGQLFECVLFTASLAKYADPVADLLDRWGVFRARLFRESCVFHRGNYVKDLSRLGRELSKVIIVDNSPASYIFHPENAVPVQSWFDDMTDTELLDLIPFFEGLSRLRQVIPIPSPPAKYLLPEVTVLDYGKKCVVIDLDETLVHSSFKPISNADFIVPVEIDGTIHQVYVLKRPHVDEFLQRMGQLFECVLFTASLAKYADPVADLLDRWGVFRARLFRESCVFHRGNYVKDLSRLGRELSKVIIVDNSPASYIFHPENAVPVQSWFDDMTDTELLDLIPFFEGLSREDAKYLLPEVTVLDYGKKCVVIDLDETLVHSSFKPISNADFIVPVEIDGTIHQVYVLKRPHVDEFLQRMGQLFECVLFTASLAKYADPVADLLDRWGVFRARLFRESCVFHRGNYVKDLSRLGRELSKVIIVDNSPASYIFHPENAVPVQSWFDDMTDTELLDLIPFFEGLSRE

Nearest PDB structures (foldseek):
  2hhl-assembly4_D  TM=9.981E-01  e=3.676E-34  Homo sapiens
  3l0y-assembly2_B  TM=9.949E-01  e=3.235E-30  Homo sapiens
  2ght-assembly2_B  TM=9.922E-01  e=2.847E-30  Homo sapiens
  3l0c-assembly2_B  TM=9.933E-01  e=9.597E-30  Homo sapiens
  2q5e-assembly5_E  TM=9.933E-01  e=2.847E-29  Homo sapiens